Protein 3DI2 (pdb70)

Solvent-accessible surface area: 31854 Å² total; per-residue (Å²): 119,19,58,43,3,49,20,6,3,61,18,2,0,45,63,2,28,107,74,4,92,104,42,21,103,153,36,106,110,90,62,56,112,26,10,119,74,51,90,10,85,90,142,50,29,34,63,6,0,102,94,0,2,151,59,0,110,27,17,31,86,112,85,18,69,31,64,72,20,6,16,1,7,17,0,2,48,0,0,51,111,26,66,122,164,149,85,36,130,69,78,25,15,0,33,61,0,0,76,45,0,54,65,0,4,66,92,41,49,144,25,90,106,143,143,148,82,52,2,54,8,66,0,32,4,14,46,65,66,44,46,4,6,0,15,0,31,19,110,65,115,127,31,111,25,119,76,7,86,5,29,0,37,32,20,11,11,73,44,102,48,29,116,19,117,81,84,168,64,63,1,40,10,70,15,61,42,0,8,4,10,33,137,1,35,0,17,0,48,33,60,111,59,68,69,39,49,87,142,20,30,2,4,49,16,1,39,2,48,36,2,84,102,16,35,12,77,74,125,131,68,58,80,7,2,16,0,44,12,62,3,34,5,103,134,20,96,20,2,108,66,10,48,6,4,0,0,23,48,40,87,92,65,123,84,60,59,64,96,41,102,35,76,60,38,123,22,57,12,57,30,192,142,9,54,80,25,5,85,13,18,0,31,0,52,0,34,10,65,127,45,8,136,22,93,81,5,112,81,5,101,45,74,130,20,153,0,46,142,112,126,15,53,49,6,43,17,6,3,59,17,2,0,43,65,2,27,105,79,3,92,106,43,20,112,108,43,79,125,88,42,58,112,24,13,132,77,76,109,26,75,89,142,47,26,38,77,4,1,120,41,0,2,45,56,0,102,54,22,43,60,112,80,22,89,33,69,68,19,7,14,1,15,16,0,1,62,0,1,62,109,31,106,114,90,46,131,75,82,19,16,0,36,66,0,0,76,53,2,67,73,0,12,82,57,43,70,105,64,135,142,123,74,121,60,54,2,58,6,66,0,29,5,18,49,66,67,43,45,2,9,0,14,1,30,21,111,70,114,127,29,111,24,118,74,7,94,4,62,0,39,31,24,15,13,72,44,96,44,40,113,16,145,88,89,146,65,68,1,47,6,64,13,60,34,0,9,4,10,36,141,4,40,0,25,0,22,30,74,124,59,74,69,45,58,75,75,20,32,3,4,57,20,1,39,1,49,34,1,79,106,19,38,16,72,82,112,102,72,55,88,13,8,19,1,43,12,60,1,29,5,100,137,26,118,21,3,49,68,10,53,4,5,0,0,20,50,38,107,95,53,124,90,60,61,64,100,38,84,35,90,58,37,126,23,60,19,62,42,196,74,9,66,110,66,5,28,16,20,1,34,0,54,0,30,7,79,126,45,7,139,22,92,77,5,117,73,4,109,44,75,151,28,160,10,129

InterPro domains:
  IPR001181 Interleukin-7 [PF01415] (26-177)
  IPR001181 Interleukin-7 [PIRSF001942] (1-177)
  IPR001181 Interleukin-7 [PR00435] (2-25)
  IPR001181 Interleukin-7 [PR00435] (26-48)
  IPR001181 Interleukin-7 [PR00435] (57-77)
  IPR001181 Interleukin-7 [PR00435] (78-98)
  IPR001181 Interleukin-7 [PR00435] (99-118)
  IPR001181 Interleukin-7 [PR00435] (151-173)
  IPR001181 Interleukin-7 [PTHR48492] (1-177)
  IPR001181 Interleukin-7 [SM00127] (27-173)
  IPR018049 Interleukin-7/Interleukin-9, conserved site [PS00255] (151-160)
  IPR038325 Interleukin-7 superfamily [G3DSA:1.20.1250.50] (24-177)

CATH classification: 1.20.1250.50

Organism: Homo sapiens (NCBI:txid9606)

Secondary structure (DSSP, 8-state):
-HHHIIIIIHHHHHHHHHTTSSS-TTS--S--HHHHH----SS-HHHHHHHHHHHHHTT--SS--SHHHHHHHHHHHHHHHHH-------HHHHHHHHHHHHHHHHHHHTTTTT-/---EEEEEEEEEETTEEEEEEEESSTT---SSEEEEEESSBSSSSEEE-EEETTEEEEEES-B--SS-EEEEEEETTEEEEEEEE-TTSSB-PPPPEEEE--EETTTTEEEEEEE-GGGG-SSS--EEEEEEEEETT--S--EEEEESSSEEEEEGGGS-SSEEEEEEEEEEE-SS--B-PPPPPPPEEEEE---/-HHHIIIIIHHHHHHHHHTTSSS-TTS--S--HHHHH----SS-HHHHHHHHHHHHHTT--SS--SHHHHHHHHHHHHHHHH------HHHHHHHHHHHHHHHHHHHTT-/------EEEEEEEEEETTEEEEEEEESSTTS--SSEEEEEESSBSSSSEEE-EEETTEEEEEES-B--SS-EEEEEEETTEEEEEEEE-TTSSB-PPPPEEEE--EETTTTEEEEEEE-GGGG-SSS--EEEEEEEEETT--S--EEEEESSSEEEEEGGGS-SSEEEEEE--EEE-SS--B-PPPPPPPEEEEE-

GO terms:
  GO:0005125 cytokine activity (F, IDA)
  GO:0038111 interleukin-7-mediated signaling pathway (P, IDA)
  GO:0005576 extracellular region (C, EXP)
  GO:0005139 interleukin-7 receptor binding (F, TAS)
  GO:0005576 extracellular region (C, TAS)
  GO:0009887 animal organ morphogenesis (P, TAS)
  GO:0006959 humoral immune response (P, TAS)
  GO:0007267 cell-cell signaling (P, TAS)
  GO:0008284 positive regulation of cell population proliferation (P, TAS)
  GO:0005515 protein binding (F, IPI)
  GO:0031012 extracellular matrix (C, HDA)
  GO:0001961 positive regulation of cytokine-mediated signaling pathway (P, IDA)
  GO:0005576 extracellular region (C, IDA)
  GO:0019221 cytokine-mediated signaling pathway (P, IDA)
  GO:0032722 positive regulation of chemokine production (P, IDA)

B-factor: mean 45.12, std 14.54, range [8.32, 90.01]

Sequence (616 aa):
DGKQYESVLMVSIDQLLDSMKEIGSNCLNNEFNFFKRHICDANKEGMFLFRAARKLRQFLKMNSTGDFDLHLLKVSEGTTILLNQKKLNDLCFLKRLLQEIKTCWNKILMGTKEHDYSFSCYSQLEVNGSQHSLTCAFEDPDVNTTNLEFEICGALVEVKCLNFRKLQEIYFIETKKFLLIGKSNICVKVGEKSLTCKKIDLTTIVKPEAPFDLSVVYREGANDFVVTFNTSHLQKKYVKVLMHDVAYRQEKDENKWTHVNLSSTKLTLLQRKLQPAAMYEIKVRSIPDHYFKGFWSEWSPSYYFRTPEIDGKQYESVLMVSIDQLLDSMKEIGSNCLNNEFNFFKRHICDANKEGMFLFRAARKLRQFLKMNSTGDFDLHLLKVSEGTTILLKKLNDLCFLKRLLQEIKTCWNKILMGTELDDYSFSCYSQLEVNGSQHSLTCAFEDPDVNTTNLEFEICGALVEVKCLNFRKLQEIYFIETKKFLLIGKSNICVKVGEKSLTCKKIDLTTIVKPEAPFDLSVVYREGANDFVVTFNTSHLQKKYVKVLMHDVAYRQEKDENKWTHVNLSSTKLTLLQRKLQPAAMYEIKVRSIPDHYFKGFWSEWSPSYYFRTP

Radius of gyration: 43.77 Å; Cα contacts (8 Å, |Δi|>4): 1143; chains: 4; bounding box: 90×109×100 Å

Structure (mmCIF, N/CA/C/O backbone):
data_3DI2
#
_entry.id   3DI2
#
_cell.length_a   47.202
_cell.length_b   113.021
_cell.length_c   87.534
_cell.angle_alpha   90.00
_cell.angle_beta   105.10
_cell.angle_gamma   90.00
#
_symmetry.space_group_name_H-M   'P 1 21 1'
#
loop_
_entity.id
_entity.type
_entity.pdbx_description
1 polymer Interleukin-7
2 polymer 'Interleukin-7 receptor subunit alpha'
3 non-polymer 'PENTAETHYLENE GLYCOL'
4 water water
#
loop_
_atom_site.group_PDB
_atom_site.id
_atom_site.type_symbol
_atom_site.label_atom_id
_atom_site.label_alt_id
_atom_site.label_comp_id
_atom_site.label_asym_id
_atom_site.label_entity_id
_atom_site.label_seq_id
_atom_site.pdbx_PDB_ins_code
_atom_site.Cartn_x
_atom_site.Cartn_y
_atom_site.Cartn_z
_atom_site.occupancy
_atom_site.B_iso_or_equiv
_atom_site.auth_seq_id
_atom_site.auth_comp_id
_atom_site.auth_asym_id
_atom_site.auth_atom_id
_atom_site.pdbx_PDB_model_num
ATOM 1 N N . ASP A 1 10 ? 15.535 70.926 61.560 1.00 68.08 8 ASP A N 1
ATOM 2 C CA . ASP A 1 10 ? 15.709 70.823 60.078 1.00 68.21 8 ASP A CA 1
ATOM 3 C C . ASP A 1 10 ? 17.063 71.365 59.631 1.00 67.57 8 ASP A C 1
ATOM 4 O O . ASP A 1 10 ? 17.339 71.444 58.431 1.00 68.90 8 ASP A O 1
ATOM 9 N N . GLY A 1 11 ? 17.902 71.739 60.596 1.00 65.64 9 GLY A N 1
ATOM 10 C CA . GLY A 1 11 ? 19.214 72.258 60.259 1.00 61.25 9 GLY A CA 1
ATOM 11 C C . GLY A 1 11 ? 20.014 71.160 59.595 1.00 59.02 9 GLY A C 1
ATOM 12 O O . GLY A 1 11 ? 21.084 71.399 59.038 1.00 58.96 9 GLY A O 1
ATOM 13 N N . LYS A 1 12 ? 19.483 69.943 59.670 1.00 56.51 10 LYS A N 1
ATOM 14 C CA . LYS A 1 12 ? 20.107 68.777 59.070 1.00 53.94 10 LYS A CA 1
ATOM 15 C C . LYS A 1 12 ? 20.024 68.954 57.557 1.00 52.29 10 LYS A C 1
ATOM 16 O O . LYS A 1 12 ? 20.897 68.500 56.814 1.00 51.55 10 LYS A O 1
ATOM 18 N N . GLN A 1 13 ? 18.953 69.616 57.122 1.00 49.81 11 GLN A N 1
ATOM 19 C CA . GLN A 1 13 ? 18.703 69.909 55.711 1.00 47.03 11 GLN A CA 1
ATOM 20 C C . GLN A 1 13 ? 19.811 70.793 55.167 1.00 44.44 11 GLN A C 1
ATOM 21 O O . GLN A 1 13 ? 20.266 70.628 54.039 1.00 43.76 11 GLN A O 1
ATOM 27 N N . TYR A 1 14 ? 20.204 71.766 55.979 1.00 41.99 12 TYR A N 1
ATOM 28 C CA . TYR A 1 14 ? 21.245 72.700 55.608 1.00 38.75 12 TYR A CA 1
ATOM 29 C C . TYR A 1 14 ? 22.559 71.971 55.511 1.00 36.44 12 TYR A C 1
ATOM 30 O O . TYR A 1 14 ? 23.176 71.921 54.458 1.00 35.60 12 TYR A O 1
ATOM 39 N N . GLU A 1 15 ? 22.983 71.413 56.634 1.00 34.44 13 GLU A N 1
ATOM 40 C CA . GLU A 1 15 ? 24.242 70.702 56.694 1.00 32.81 13 GLU A CA 1
ATOM 41 C C . GLU A 1 15 ? 24.445 69.716 55.558 1.00 32.86 13 GLU A C 1
ATOM 42 O O . GLU A 1 15 ? 25.486 69.737 54.911 1.00 33.95 13 GLU A O 1
ATOM 44 N N . SER A 1 16 ? 23.448 68.871 55.298 1.00 32.24 14 SER A N 1
ATOM 45 C CA . SER A 1 16 ? 23.559 67.839 54.267 1.00 31.27 14 SER A CA 1
ATOM 46 C C . SER A 1 16 ? 23.251 68.179 52.815 1.00 30.56 14 SER A C 1
ATOM 47 O O . SER A 1 16 ? 23.829 67.597 51.902 1.00 31.32 14 SER A O 1
ATOM 50 N N . VAL A 1 17 ? 22.343 69.104 52.579 1.00 29.43 15 VAL A N 1
ATOM 51 C CA . VAL A 1 17 ? 22.008 69.433 51.212 1.00 28.34 15 VAL A CA 1
ATOM 52 C C . VAL A 1 17 ? 22.383 70.860 50.841 1.00 29.25 15 VAL A C 1
ATOM 53 O O . VAL A 1 17 ? 23.167 71.088 49.925 1.00 29.79 15 VAL A O 1
ATOM 57 N N . LEU A 1 18 ? 21.828 71.819 51.570 1.00 28.64 16 LEU A N 1
ATOM 58 C CA . LEU A 1 18 ? 22.077 73.213 51.296 1.00 26.48 16 LEU A CA 1
ATOM 59 C C . LEU A 1 18 ? 23.544 73.622 51.364 1.00 26.29 16 LEU A C 1
ATOM 60 O O . LEU A 1 18 ? 24.044 74.297 50.476 1.00 25.86 16 LEU A O 1
ATOM 65 N N . MET A 1 19 ? 24.248 73.199 52.403 1.00 27.16 17 MET A N 1
ATOM 66 C CA . MET A 1 19 ? 25.656 73.559 52.552 1.00 27.16 17 MET A CA 1
ATOM 67 C C . MET A 1 19 ? 26.539 73.056 51.419 1.00 27.69 17 MET A C 1
ATOM 68 O O . MET A 1 19 ? 27.560 73.671 51.102 1.00 28.78 17 MET A O 1
ATOM 73 N N . VAL A 1 20 ? 26.166 71.930 50.820 1.00 27.36 18 VAL A N 1
ATOM 74 C CA . VAL A 1 20 ? 26.950 71.380 49.728 1.00 26.17 18 VAL A CA 1
ATOM 75 C C . VAL A 1 20 ? 27.070 72.413 48.625 1.00 27.92 18 VAL A C 1
ATOM 76 O O . VAL A 1 20 ? 28.130 72.578 48.034 1.00 29.52 18 VAL A O 1
ATOM 80 N N . SER A 1 21 ? 25.987 73.130 48.357 1.00 29.24 19 SER A N 1
ATOM 81 C CA . SER A 1 21 ? 26.022 74.142 47.313 1.00 30.41 19 SER A CA 1
ATOM 82 C C . SER A 1 21 ? 26.771 75.402 47.726 1.00 30.54 19 SER A C 1
ATOM 83 O O . SER A 1 21 ? 27.520 75.969 46.935 1.00 30.04 19 SER A O 1
ATOM 86 N N . ILE A 1 22 ? 26.588 75.855 48.956 1.00 31.35 20 ILE A N 1
ATOM 87 C CA . ILE A 1 22 ? 27.310 77.053 49.344 1.00 32.37 20 ILE A CA 1
ATOM 88 C C . ILE A 1 22 ? 28.803 76.801 49.193 1.00 34.56 20 ILE A C 1
ATOM 89 O O . ILE A 1 22 ? 29.515 77.620 48.617 1.00 35.56 20 ILE A O 1
ATOM 94 N N . ASP A 1 23 ? 29.270 75.657 49.690 1.00 36.11 21 ASP A N 1
ATOM 95 C CA . ASP A 1 23 ? 30.690 75.326 49.623 1.00 36.86 21 ASP A CA 1
ATOM 96 C C . ASP A 1 23 ? 31.230 75.195 48.203 1.00 36.63 21 ASP A C 1
ATOM 97 O O . ASP A 1 23 ? 32.334 75.635 47.919 1.00 36.08 21 ASP A O 1
ATOM 102 N N . GLN A 1 24 ? 30.453 74.601 47.307 1.00 36.97 22 GLN A N 1
ATOM 103 C CA . GLN A 1 24 ? 30.897 74.449 45.930 1.00 36.63 22 GLN A CA 1
ATOM 104 C C . GLN A 1 24 ? 31.092 75.835 45.339 1.00 34.86 22 GLN A C 1
ATOM 105 O O . GLN A 1 24 ? 32.074 76.104 44.666 1.00 33.61 22 GLN A O 1
ATOM 111 N N . LEU A 1 25 ? 30.131 76.711 45.587 1.00 34.12 23 LEU A N 1
ATOM 112 C CA . LEU A 1 25 ? 30.202 78.059 45.066 1.00 33.53 23 LEU A CA 1
ATOM 113 C C . LEU A 1 25 ? 31.440 78.764 45.580 1.00 35.37 23 LEU A C 1
ATOM 114 O O . LEU A 1 25 ? 32.179 79.352 44.796 1.00 37.46 23 LEU A O 1
ATOM 119 N N . LEU A 1 26 ? 31.672 78.707 46.890 1.00 36.23 24 LEU A N 1
ATOM 120 C CA . LEU A 1 26 ? 32.845 79.351 47.483 1.00 35.70 24 LEU A CA 1
ATOM 121 C C . LEU A 1 26 ? 34.143 78.776 46.923 1.00 37.08 24 LEU A C 1
ATOM 122 O O . LEU A 1 26 ? 35.160 79.457 46.875 1.00 37.69 24 LEU A O 1
ATOM 127 N N . ASP A 1 27 ? 34.106 77.527 46.482 1.00 39.04 25 ASP A N 1
ATOM 128 C CA . ASP A 1 27 ? 35.293 76.909 45.927 1.00 41.25 25 ASP A CA 1
ATOM 129 C C . ASP A 1 27 ? 35.665 77.417 44.563 1.00 41.45 25 ASP A C 1
ATOM 130 O O . ASP A 1 27 ? 36.832 77.410 44.204 1.00 43.04 25 ASP A O 1
ATOM 135 N N . SER A 1 28 ? 34.678 77.841 43.791 1.00 40.82 26 SER A N 1
ATOM 136 C CA . SER A 1 28 ? 34.945 78.367 42.468 1.00 39.83 26 SER A CA 1
ATOM 137 C C . SER A 1 28 ? 35.376 79.821 42.603 1.00 40.88 26 SER A C 1
ATOM 138 O O . SER A 1 28 ? 35.699 80.480 41.616 1.00 42.12 26 SER A O 1
ATOM 141 N N . MET A 1 29 ? 35.384 80.317 43.836 1.00 40.14 27 MET A N 1
ATOM 142 C CA . MET A 1 29 ? 35.774 81.692 44.092 1.00 40.45 27 MET A CA 1
ATOM 143 C C . MET A 1 29 ? 36.884 81.842 45.131 1.00 43.11 27 MET A C 1
ATOM 144 O O . MET A 1 29 ? 37.021 82.894 45.748 1.00 43.66 27 MET A O 1
ATOM 149 N N . LYS A 1 30 ? 37.681 80.805 45.336 1.00 45.96 28 LYS A N 1
ATOM 150 C CA . LYS A 1 30 ? 38.744 80.910 46.325 1.00 47.85 28 LYS A CA 1
ATOM 151 C C . LYS A 1 30 ? 39.943 81.629 45.741 1.00 49.29 28 LYS A C 1
ATOM 152 O O . LYS A 1 30 ? 40.828 82.057 46.475 1.00 48.86 28 LYS A O 1
ATOM 155 N N . GLU A 1 31 ? 39.971 81.761 44.419 1.00 52.03 29 GLU A N 1
ATOM 156 C CA . GLU A 1 31 ? 41.069 82.454 43.753 1.00 54.65 29 GLU A CA 1
ATOM 157 C C . GLU A 1 31 ? 40.866 83.966 43.896 1.00 56.30 29 GLU A C 1
ATOM 158 O O . GLU A 1 31 ? 41.826 84.720 44.064 1.00 56.32 29 GLU A O 1
ATOM 160 N N . ILE A 1 32 ? 39.611 84.404 43.844 1.00 57.72 30 ILE A N 1
ATOM 161 C CA . ILE A 1 32 ? 39.310 85.823 43.971 1.00 59.77 30 ILE A CA 1
ATOM 162 C C . ILE A 1 32 ? 39.317 86.238 45.432 1.00 62.15 30 ILE A C 1
ATOM 163 O O . ILE A 1 32 ? 39.466 85.403 46.321 1.00 62.38 30 ILE A O 1
ATOM 166 N N . GLY A 1 33 ? 39.175 87.534 45.679 1.00 65.45 31 GLY A N 1
ATOM 167 C CA . GLY A 1 33 ? 39.140 88.013 47.052 1.00 69.09 31 GLY A CA 1
ATOM 168 C C . GLY A 1 33 ? 40.211 88.994 47.505 1.00 70.14 31 GLY A C 1
ATOM 169 O O . GLY A 1 33 ? 39.919 90.164 47.784 1.00 70.56 31 GLY A O 1
ATOM 170 N N . SER A 1 34 ? 41.449 88.517 47.584 1.00 70.40 32 SER A N 1
ATOM 171 C CA . SER A 1 34 ? 42.568 89.335 48.032 1.00 71.49 32 SER A CA 1
ATOM 172 C C . SER A 1 34 ? 42.925 90.525 47.121 1.00 71.46 32 SER A C 1
ATOM 173 O O . SER A 1 34 ? 44.103 90.871 47.005 1.00 72.99 32 SER A O 1
ATOM 175 N N . ASN A 1 35 ? 41.933 91.162 46.493 1.00 69.93 33 ASN A N 1
ATOM 176 C CA . ASN A 1 35 ? 42.214 92.291 45.596 1.00 68.33 33 ASN A CA 1
ATOM 177 C C . ASN A 1 35 ? 41.163 93.405 45.467 1.00 68.39 33 ASN A C 1
ATOM 178 O O . ASN A 1 35 ? 41.445 94.459 44.896 1.00 67.47 33 ASN A O 1
ATOM 183 N N . CYS A 1 36 ? 39.956 93.189 45.975 1.00 69.03 34 CYS A N 1
ATOM 184 C CA . CYS A 1 36 ? 38.925 94.218 45.863 1.00 69.40 34 CYS A CA 1
ATOM 185 C C . CYS A 1 36 ? 38.855 95.048 47.118 1.00 70.18 34 CYS A C 1
ATOM 186 O O . CYS A 1 36 ? 39.188 94.562 48.198 1.00 70.83 34 CYS A O 1
ATOM 189 N N . LEU A 1 37 ? 38.450 96.307 46.976 1.00 70.68 35 LEU A N 1
ATOM 190 C CA . LEU A 1 37 ? 38.318 97.175 48.138 1.00 71.33 35 LEU A CA 1
ATOM 191 C C . LEU A 1 37 ? 37.393 96.419 49.102 1.00 72.47 35 LEU A C 1
ATOM 192 O O . LEU A 1 37 ? 36.174 96.358 48.910 1.00 72.86 35 LEU A O 1
ATOM 195 N N . ASN A 1 38 ? 37.992 95.818 50.127 1.00 73.20 36 ASN A N 1
ATOM 196 C CA . ASN A 1 38 ? 37.245 95.021 51.094 1.00 73.07 36 ASN A CA 1
ATOM 197 C C . ASN A 1 38 ? 36.251 95.813 51.937 1.00 72.66 36 ASN A C 1
ATOM 198 O O . ASN A 1 38 ? 35.286 95.237 52.465 1.00 72.16 36 ASN A O 1
ATOM 203 N N . ASN A 1 39 ? 36.476 97.128 52.031 1.00 71.37 37 ASN A N 1
ATOM 204 C CA . ASN A 1 39 ? 35.598 98.020 52.786 1.00 69.72 37 ASN A CA 1
ATOM 205 C C . ASN A 1 39 ? 34.185 97.489 52.683 1.00 68.02 37 ASN A C 1
ATOM 206 O O . ASN A 1 39 ? 33.513 97.638 51.660 1.00 68.79 37 ASN A O 1
ATOM 209 N N . GLU A 1 40 ? 33.753 96.837 53.748 1.00 65.43 38 GLU A N 1
ATOM 210 C CA . GLU A 1 40 ? 32.437 96.248 53.766 1.00 63.12 38 GLU A CA 1
ATOM 211 C C . GLU A 1 40 ? 31.432 97.085 52.967 1.00 59.79 38 GLU A C 1
ATOM 212 O O . GLU A 1 40 ? 31.515 98.317 52.917 1.00 59.50 38 GLU A O 1
ATOM 218 N N . PHE A 1 41 ? 30.507 96.393 52.317 1.00 54.40 39 PHE A N 1
ATOM 219 C CA . PHE A 1 41 ? 29.483 97.031 51.522 1.00 47.97 39 PHE A CA 1
ATOM 220 C C . PHE A 1 41 ? 28.368 97.416 52.481 1.00 46.38 39 PHE A C 1
ATOM 221 O O . PHE A 1 41 ? 28.263 96.871 53.578 1.00 45.22 39 PHE A O 1
ATOM 229 N N . ASN A 1 42 ? 27.527 98.347 52.063 1.00 44.47 40 ASN A N 1
ATOM 230 C CA . ASN A 1 42 ? 26.435 98.803 52.904 1.00 42.16 40 ASN A CA 1
ATOM 231 C C . ASN A 1 42 ? 25.461 97.719 53.300 1.00 39.65 40 ASN A C 1
ATOM 232 O O . ASN A 1 42 ? 24.854 97.786 54.357 1.00 39.16 40 ASN A O 1
ATOM 237 N N . PHE A 1 43 ? 25.306 96.718 52.450 1.00 38.36 41 PHE A N 1
ATOM 238 C CA . PHE A 1 43 ? 24.391 95.623 52.742 1.00 36.82 41 PHE A CA 1
ATOM 239 C C . PHE A 1 43 ? 24.663 95.046 54.115 1.00 37.56 41 PHE A C 1
ATOM 240 O O . PHE A 1 43 ? 23.749 94.817 54.901 1.00 37.17 41 PHE A O 1
ATOM 248 N N . PHE A 1 44 ? 25.939 94.806 54.392 1.00 39.45 42 PHE A N 1
ATOM 249 C CA . PHE A 1 44 ? 26.351 94.217 55.659 1.00 39.00 42 PHE A CA 1
ATOM 250 C C . PHE A 1 44 ? 26.398 95.198 56.799 1.00 39.86 42 PHE A C 1
ATOM 251 O O . PHE A 1 44 ? 26.413 94.788 57.954 1.00 40.78 42 PHE A O 1
ATOM 259 N N . LYS A 1 45 ? 26.440 96.489 56.484 1.00 40.01 43 LYS A N 1
ATOM 260 C CA . LYS A 1 45 ? 26.448 97.506 57.521 1.00 38.84 43 LYS A CA 1
ATOM 261 C C . LYS A 1 45 ? 25.018 97.629 58.006 1.00 39.76 43 LYS A C 1
ATOM 262 O O . LYS A 1 45 ? 24.773 97.766 59.199 1.00 41.21 43 LYS A O 1
ATOM 268 N N . ARG A 1 46 ? 24.076 97.555 57.068 1.00 40.76 44 ARG A N 1
ATOM 269 C CA . ARG A 1 46 ? 22.651 97.658 57.374 1.00 42.07 44 ARG A CA 1
ATOM 270 C C . ARG A 1 46 ? 22.033 96.354 57.862 1.00 42.92 44 ARG A C 1
ATOM 271 O O . ARG A 1 46 ? 21.148 96.371 58.704 1.00 44.28 44 ARG A O 1
ATOM 273 N N . HIS A 1 47 ? 22.489 95.222 57.341 1.00 44.46 45 HIS A N 1
ATOM 274 C CA . HIS A 1 47 ? 21.919 93.939 57.744 1.00 45.65 45 HIS A CA 1
ATOM 275 C C . HIS A 1 47 ? 22.894 92.965 58.374 1.00 46.74 45 HIS A C 1
ATOM 276 O O . HIS A 1 47 ? 23.821 92.487 57.726 1.00 48.23 45 HIS A O 1
ATOM 283 N N . ILE A 1 48 ? 22.657 92.665 59.648 1.00 47.41 46 ILE A N 1
ATOM 284 C CA . ILE A 1 48 ? 23.504 91.763 60.416 1.00 47.40 46 ILE A CA 1
ATOM 285 C C . ILE A 1 48 ? 22.702 90.538 60.858 1.00 49.09 46 ILE A C 1
ATOM 286 O O . ILE A 1 48 ? 21.484 90.629 61.057 1.00 49.62 46 ILE A O 1
ATOM 291 N N . CYS A 1 49 ? 23.380 89.397 60.997 1.00 49.71 47 CYS A N 1
ATOM 292 C CA . CYS A 1 49 ? 22.739 88.162 61.449 1.00 50.20 47 CYS A CA 1
ATOM 293 C C . CYS A 1 49 ? 22.842 88.203 62.957 1.00 52.29 47 CYS A C 1
ATOM 294 O O . CYS A 1 49 ? 23.516 87.368 63.561 1.00 52.02 47 CYS A O 1
ATOM 297 N N . ASP A 1 50 ? 22.176 89.190 63.558 1.00 54.90 48 ASP A N 1
ATOM 298 C CA . ASP A 1 50 ? 22.222 89.380 65.002 1.00 57.11 48 ASP A CA 1
ATOM 299 C C . ASP A 1 50 ? 21.422 88.393 65.817 1.00 58.74 48 ASP A C 1
ATOM 300 O O . ASP A 1 50 ? 20.385 87.886 65.385 1.00 58.94 48 ASP A O 1
ATOM 305 N N . ALA A 1 51 ? 21.931 88.139 67.016 1.00 60.27 49 ALA A N 1
ATOM 306 C CA . ALA A 1 51 ? 21.312 87.216 67.948 1.00 61.74 49 ALA A CA 1
ATOM 307 C C . ALA A 1 51 ? 19.816 87.240 67.784 1.00 61.93 49 ALA A C 1
ATOM 308 O O . ALA A 1 51 ? 19.201 88.299 67.823 1.00 60.85 49 ALA A O 1
ATOM 310 N N . ASN A 1 52 ? 19.238 86.065 67.583 1.00 63.19 50 ASN A N 1
ATOM 311 C CA . ASN A 1 52 ? 17.795 85.944 67.446 1.00 63.61 50 ASN A CA 1
ATOM 312 C C . ASN A 1 52 ? 17.203 87.042 66.557 1.00 62.14 50 ASN A C 1
ATOM 313 O O . ASN A 1 52 ? 16.434 87.881 67.013 1.00 61.47 50 ASN A O 1
ATOM 318 N N . LYS A 1 53 ? 17.591 87.009 65.287 1.00 60.79 51 LYS A N 1
ATOM 319 C CA . LYS A 1 53 ? 17.156 87.934 64.246 1.00 58.58 51 LYS A CA 1
ATOM 320 C C . LYS A 1 53 ? 17.875 87.412 63.004 1.00 57.02 51 LYS A C 1
ATOM 321 O O . LYS A 1 53 ? 17.973 88.095 61.982 1.00 56.39 51 LYS A O 1
ATOM 323 N N . GLU A 1 54 ? 18.373 86.179 63.127 1.00 54.65 52 GLU A N 1
ATOM 324 C CA . GLU A 1 54 ? 19.110 85.500 62.068 1.00 51.54 52 GLU A CA 1
ATOM 325 C C . GLU A 1 54 ? 18.212 85.170 60.900 1.00 49.65 52 GLU A C 1
ATOM 326 O O . GLU A 1 54 ? 18.632 85.205 59.758 1.00 49.03 52 GLU A O 1
ATOM 332 N N . GLY A 1 55 ? 16.965 84.845 61.194 1.00 49.23 53 GLY A N 1
ATOM 333 C CA . GLY A 1 55 ? 16.040 84.526 60.130 1.00 48.65 53 GLY A CA 1
ATOM 334 C C . GLY A 1 55 ? 15.887 85.680 59.161 1.00 48.46 53 GLY A C 1
ATOM 335 O O . GLY A 1 55 ? 15.920 85.478 57.952 1.00 47.74 53 GLY A O 1
ATOM 336 N N . MET A 1 56 ? 15.720 86.892 59.689 1.00 47.76 54 MET A N 1
ATOM 337 C CA . MET A 1 56 ? 15.556 88.062 58.841 1.00 45.43 54 MET A CA 1
ATOM 338 C C . MET A 1 56 ? 16.742 88.202 57.897 1.00 43.65 54 MET A C 1
ATOM 339 O O . MET A 1 56 ? 16.569 88.586 56.737 1.00 42.76 54 MET A O 1
ATOM 341 N N . PHE A 1 57 ? 17.940 87.862 58.382 1.00 41.24 55 PHE A N 1
ATOM 342 C CA . PHE A 1 57 ? 19.148 87.984 57.565 1.00 37.08 55 PHE A CA 1
ATOM 343 C C . PHE A 1 57 ? 19.280 86.986 56.434 1.00 37.06 55 PHE A C 1
ATOM 344 O O . PHE A 1 57 ? 19.591 87.365 55.308 1.00 37.45 55 PHE A O 1
ATOM 352 N N . LEU A 1 58 ? 19.063 85.711 56.726 1.00 36.60 56 LEU A N 1
ATOM 353 C CA . LEU A 1 58 ? 19.174 84.691 55.697 1.00 36.63 56 LEU A CA 1
ATOM 354 C C . LEU A 1 58 ? 18.147 84.961 54.604 1.00 39.23 56 LEU A C 1
ATOM 355 O O . LEU A 1 58 ? 18.412 84.819 53.407 1.00 39.65 56 LEU A O 1
ATOM 360 N N . PHE A 1 59 ? 16.963 85.360 55.025 1.00 41.17 57 PHE A N 1
ATOM 361 C CA . PHE A 1 59 ? 15.913 85.672 54.088 1.00 42.89 57 PHE A CA 1
ATOM 362 C C . PHE A 1 59 ? 16.420 86.724 53.105 1.00 43.68 57 PHE A C 1
ATOM 363 O O . PHE A 1 59 ? 16.427 86.489 51.902 1.00 45.34 57 PHE A O 1
ATOM 371 N N . ARG A 1 60 ? 16.855 87.878 53.606 1.00 42.60 58 ARG A N 1
ATOM 372 C CA . ARG A 1 60 ? 17.377 88.937 52.737 1.00 41.77 58 ARG A CA 1
ATOM 373 C C . ARG A 1 60 ? 18.572 88.473 51.919 1.00 39.44 58 ARG A C 1
ATOM 374 O O . ARG A 1 60 ? 18.665 88.745 50.731 1.00 37.28 58 ARG A O 1
ATOM 382 N N . ALA A 1 61 ? 19.497 87.787 52.574 1.00 38.98 59 ALA A N 1
ATOM 383 C CA . ALA A 1 61 ? 20.685 87.300 51.903 1.00 39.44 59 ALA A CA 1
ATOM 384 C C . ALA A 1 61 ? 20.321 86.387 50.749 1.00 38.89 59 ALA A C 1
ATOM 385 O O . ALA A 1 61 ? 20.935 86.440 49.692 1.00 38.91 59 ALA A O 1
ATOM 387 N N . ALA A 1 62 ? 19.316 85.548 50.954 1.00 38.85 60 ALA A N 1
ATOM 388 C CA . ALA A 1 62 ? 18.892 84.622 49.912 1.00 38.46 60 ALA A CA 1
ATOM 389 C C . ALA A 1 62 ? 18.308 85.385 48.749 1.00 37.87 60 ALA A C 1
ATOM 390 O O . ALA A 1 62 ? 18.519 85.041 47.597 1.00 37.65 60 ALA A O 1
ATOM 392 N N . ARG A 1 63 ? 17.574 86.433 49.068 1.00 38.08 61 ARG A N 1
ATOM 393 C CA . ARG A 1 63 ? 16.940 87.255 48.062 1.00 39.99 61 ARG A CA 1
ATOM 394 C C . ARG A 1 63 ? 18.012 88.014 47.285 1.00 38.86 61 ARG A C 1
ATOM 395 O O . ARG A 1 63 ? 17.961 88.109 46.072 1.00 39.06 61 ARG A O 1
ATOM 403 N N . LYS A 1 64 ? 18.997 88.550 47.981 1.00 39.08 62 LYS A N 1
ATOM 404 C CA . LYS A 1 64 ? 20.044 89.289 47.302 1.00 39.84 62 LYS A CA 1
ATOM 405 C C . LYS A 1 64 ? 20.743 88.360 46.316 1.00 39.67 62 LYS A C 1
ATOM 406 O O . LYS A 1 64 ? 21.130 88.768 45.229 1.00 40.27 62 LYS A O 1
ATOM 412 N N . LEU A 1 65 ? 20.886 87.100 46.701 1.00 39.10 63 LEU A N 1
ATOM 413 C CA . LEU A 1 65 ? 21.541 86.111 45.859 1.00 38.11 63 LEU A CA 1
ATOM 414 C C . LEU A 1 65 ? 21.026 86.005 44.437 1.00 39.34 63 LEU A C 1
ATOM 415 O O . LEU A 1 65 ? 21.822 85.946 43.503 1.00 39.55 63 LEU A O 1
ATOM 420 N N . ARG A 1 66 ? 19.704 85.965 44.272 1.00 40.74 64 ARG A N 1
ATOM 421 C CA . ARG A 1 66 ? 19.087 85.833 42.949 1.00 41.43 64 ARG A CA 1
ATOM 422 C C . ARG A 1 66 ? 19.602 86.877 41.972 1.00 42.35 64 ARG A C 1
ATOM 423 O O . ARG A 1 66 ? 19.717 86.616 40.771 1.00 43.20 64 ARG A O 1
ATOM 431 N N . GLN A 1 67 ? 19.914 88.060 42.495 1.00 41.57 65 GLN A N 1
ATOM 432 C CA . GLN A 1 67 ? 20.426 89.153 41.681 1.00 39.70 65 GLN A CA 1
ATOM 433 C C . GLN A 1 67 ? 21.714 88.810 40.937 1.00 39.09 65 GLN A C 1
ATOM 434 O O . GLN A 1 67 ? 22.209 89.617 40.171 1.00 39.03 65 GLN A O 1
ATOM 440 N N . PHE A 1 68 ? 22.264 87.622 41.163 1.00 39.76 66 PHE A N 1
ATOM 441 C CA . PHE A 1 68 ? 23.496 87.216 40.492 1.00 40.28 66 PHE A CA 1
ATOM 442 C C . PHE A 1 68 ? 23.218 86.172 39.427 1.00 42.87 66 PHE A C 1
ATOM 443 O O . PHE A 1 68 ? 24.136 85.623 38.821 1.00 43.25 66 PHE A O 1
ATOM 451 N N . LEU A 1 69 ? 21.936 85.910 39.210 1.00 45.48 67 LEU A N 1
ATOM 452 C CA . LEU A 1 69 ? 21.490 84.933 38.233 1.00 48.94 67 LEU A CA 1
ATOM 453 C C . LEU A 1 69 ? 21.422 85.521 36.829 1.00 52.31 67 LEU A C 1
ATOM 454 O O . LEU A 1 69 ? 20.802 86.556 36.616 1.00 52.29 67 LEU A O 1
ATOM 459 N N . LYS A 1 70 ? 22.054 84.873 35.862 1.00 56.43 68 LYS A N 1
ATOM 460 C CA . LYS A 1 70 ? 21.977 85.376 34.500 1.00 60.16 68 LYS A CA 1
ATOM 461 C C . LYS A 1 70 ? 20.733 84.737 33.885 1.00 63.10 68 LYS A C 1
ATOM 462 O O . LYS A 1 70 ? 20.196 83.766 34.429 1.00 63.40 68 LYS A O 1
ATOM 465 N N . MET A 1 71 ? 20.272 85.283 32.764 1.00 66.53 69 MET A N 1
ATOM 466 C CA . MET A 1 71 ? 19.079 84.769 32.084 1.00 68.93 69 MET A CA 1
ATOM 467 C C . MET A 1 71 ? 19.151 83.269 31.814 1.00 70.63 69 MET A C 1
ATOM 468 O O . MET A 1 71 ? 18.285 82.512 32.256 1.00 70.81 69 MET A O 1
ATOM 470 N N . ASN A 1 72 ? 20.178 82.853 31.076 1.00 72.32 70 ASN A N 1
ATOM 471 C CA . ASN A 1 72 ? 20.385 81.443 30.751 1.00 74.05 70 ASN A CA 1
ATOM 472 C C . ASN A 1 72 ? 20.813 80.675 32.009 1.00 74.80 70 ASN A C 1
ATOM 473 O O . ASN A 1 72 ? 21.928 80.141 32.073 1.00 74.83 70 ASN A O 1
ATOM 475 N N . SER A 1 73 ? 19.919 80.630 33.000 1.00 75.14 71 SER A N 1
ATOM 476 C CA . SER A 1 73 ? 20.170 79.949 34.275 1.00 74.43 71 SER A CA 1
ATOM 477 C C . SER A 1 73 ? 20.382 78.445 34.113 1.00 73.81 71 SER A C 1
ATOM 478 O O . SER A 1 73 ? 19.675 77.635 34.716 1.00 74.23 71 SER A O 1
ATOM 481 N N . THR A 1 74 ? 21.353 78.078 33.287 1.00 72.05 72 THR A N 1
ATOM 482 C CA . THR A 1 74 ? 21.671 76.679 33.069 1.00 70.18 72 THR A CA 1
ATOM 483 C C . THR A 1 74 ? 23.183 76.572 33.141 1.00 68.65 72 THR A C 1
ATOM 484 O O . THR A 1 74 ? 23.887 76.957 32.206 1.00 69.52 72 THR A O 1
ATOM 486 N N . GLY A 1 75 ? 23.670 76.075 34.273 1.00 65.61 73 GLY A N 1
ATOM 487 C CA . GLY A 1 75 ? 25.096 75.918 34.480 1.00 61.33 73 GLY A CA 1
ATOM 488 C C . GLY A 1 75 ? 25.323 75.587 35.935 1.00 58.34 73 GLY A C 1
ATOM 489 O O . GLY A 1 75 ? 24.671 76.165 36.792 1.00 57.90 73 GLY A O 1
ATOM 490 N N . ASP A 1 76 ? 26.228 74.660 36.227 1.00 55.11 74 ASP A N 1
ATOM 491 C CA . ASP A 1 76 ? 26.473 74.304 37.612 1.00 52.56 74 ASP A CA 1
ATOM 492 C C . ASP A 1 76 ? 26.415 75.529 38.523 1.00 51.10 74 ASP A C 1
ATOM 493 O O . ASP A 1 76 ? 25.703 75.529 39.526 1.00 52.49 74 ASP A O 1
ATOM 498 N N . PHE A 1 77 ? 27.142 76.579 38.157 1.00 47.67 75 PHE A N 1
ATOM 499 C CA . PHE A 1 77 ? 27.196 77.800 38.952 1.00 43.87 75 PHE A CA 1
ATOM 500 C C . PHE A 1 77 ? 25.822 78.390 39.290 1.00 43.43 75 PHE A C 1
ATOM 501 O O . PHE A 1 77 ? 25.466 78.528 40.459 1.00 44.14 75 PHE A O 1
ATOM 509 N N . ASP A 1 78 ? 25.045 78.746 38.278 1.00 41.97 76 ASP A N 1
ATOM 510 C CA . ASP A 1 78 ? 23.735 79.324 38.539 1.00 41.58 76 ASP A CA 1
ATOM 511 C C . ASP A 1 78 ? 22.819 78.360 39.269 1.00 40.35 76 ASP A C 1
ATOM 512 O O . ASP A 1 78 ? 21.972 78.773 40.055 1.00 40.36 76 ASP A O 1
ATOM 517 N N . LEU A 1 79 ? 22.960 77.072 38.992 1.00 38.57 77 LEU A N 1
ATOM 518 C CA . LEU A 1 79 ? 22.122 76.093 39.663 1.00 36.56 77 LEU A CA 1
ATOM 519 C C . LEU A 1 79 ? 22.425 76.085 41.150 1.00 34.94 77 LEU A C 1
ATOM 520 O O . LEU A 1 79 ? 21.508 76.010 41.969 1.00 33.49 77 LEU A O 1
ATOM 525 N N . HIS A 1 80 ? 23.710 76.160 41.498 1.00 33.02 78 HIS A N 1
ATOM 526 C CA . HIS A 1 80 ? 24.094 76.184 42.897 1.00 31.88 78 HIS A CA 1
ATOM 527 C C . HIS A 1 80 ? 23.535 77.434 43.579 1.00 31.30 78 HIS A C 1
ATOM 528 O O . HIS A 1 80 ? 23.053 77.365 44.713 1.00 30.57 78 HIS A O 1
ATOM 535 N N . LEU A 1 81 ? 23.574 78.569 42.886 1.00 29.61 79 LEU A N 1
ATOM 536 C CA . LEU A 1 81 ? 23.030 79.808 43.433 1.00 28.18 79 LEU A CA 1
ATOM 537 C C . LEU A 1 81 ? 21.538 79.638 43.700 1.00 28.26 79 LEU A C 1
ATOM 538 O O . LEU A 1 81 ? 21.028 79.996 44.770 1.00 28.38 79 LEU A O 1
ATOM 543 N N . LEU A 1 82 ? 20.839 79.094 42.711 1.00 27.53 80 LEU A N 1
ATOM 544 C CA . LEU A 1 82 ? 19.409 78.862 42.827 1.00 26.83 80 LEU A CA 1
ATOM 545 C C . LEU A 1 82 ? 19.101 77.932 43.972 1.00 26.21 80 LEU A C 1
ATOM 546 O O . LEU A 1 82 ? 18.213 78.196 44.760 1.00 27.39 80 LEU A O 1
ATOM 551 N N . LYS A 1 83 ? 19.841 76.842 44.072 1.00 25.77 81 LYS A N 1
ATOM 552 C CA . LYS A 1 83 ? 19.611 75.902 45.151 1.00 26.63 81 LYS A CA 1
ATOM 553 C C . LYS A 1 83 ? 19.794 76.564 46.519 1.00 27.12 81 LYS A C 1
ATOM 554 O O . LYS A 1 83 ? 18.965 76.389 47.405 1.00 26.94 81 LYS A O 1
ATOM 560 N N . VAL A 1 84 ? 20.868 77.331 46.695 1.00 27.80 82 VAL A N 1
ATOM 561 C CA . VAL A 1 84 ? 21.107 77.978 47.980 1.00 28.28 82 VAL A CA 1
ATOM 562 C C . VAL A 1 84 ? 19.971 78.854 48.429 1.00 30.30 82 VAL A C 1
ATOM 563 O O . VAL A 1 84 ? 19.527 78.748 49.564 1.00 30.61 82 VAL A O 1
ATOM 567 N N . SER A 1 85 ? 19.488 79.726 47.558 1.00 33.09 83 SER A N 1
ATOM 568 C CA . SER A 1 85 ? 18.427 80.618 47.997 1.00 36.74 83 SER A CA 1
ATOM 569 C C . SER A 1 85 ? 17.017 80.063 47.950 1.00 38.61 83 SER A C 1
ATOM 570 O O . SER A 1 85 ? 16.252 80.282 48.890 1.00 40.84 83 SER A O 1
ATOM 573 N N . GLU A 1 86 ? 16.648 79.371 46.875 1.00 38.76 84 GLU A N 1
ATOM 574 C CA . GLU A 1 86 ? 15.314 78.789 46.827 1.00 40.09 84 GLU A CA 1
ATOM 575 C C . GLU A 1 86 ? 15.260 77.815 48.000 1.00 39.76 84 GLU A C 1
ATOM 576 O O . GLU A 1 86 ? 14.214 77.590 48.601 1.00 40.24 84 GLU A O 1
ATOM 582 N N . GLY A 1 87 ? 16.420 77.260 48.331 1.00 40.12 85 GLY A N 1
ATOM 583 C CA . GLY A 1 87 ? 16.530 76.318 49.430 1.00 38.87 85 GLY A CA 1
ATOM 584 C C . GLY A 1 87 ? 16.455 76.983 50.786 1.00 37.89 85 GLY A C 1
ATOM 585 O O . GLY A 1 87 ? 15.664 76.574 51.616 1.00 38.27 85 GLY A O 1
ATOM 586 N N . THR A 1 88 ? 17.277 78.002 51.023 1.00 37.49 86 THR A N 1
ATOM 587 C CA . THR A 1 88 ? 17.248 78.703 52.302 1.00 37.03 86 THR A CA 1
ATOM 588 C C . THR A 1 88 ? 15.822 79.164 52.569 1.00 39.02 86 THR A C 1
ATOM 589 O O . THR A 1 88 ? 15.307 79.033 53.682 1.00 39.81 86 THR A O 1
ATOM 593 N N . THR A 1 89 ? 15.189 79.700 51.532 1.00 39.40 87 THR A N 1
ATOM 594 C CA . THR A 1 89 ? 13.821 80.182 51.622 1.00 40.42 87 THR A CA 1
ATOM 595 C C . THR A 1 89 ? 12.857 79.093 52.106 1.00 41.94 87 THR A C 1
ATOM 596 O O . THR A 1 89 ? 12.157 79.269 53.103 1.00 42.45 87 THR A O 1
ATOM 600 N N . ILE A 1 90 ? 12.825 77.968 51.403 1.00 42.37 88 ILE A N 1
ATOM 601 C CA . ILE A 1 90 ? 11.950 76.865 51.775 1.00 42.64 88 ILE A CA 1
ATOM 602 C C . ILE A 1 90 ? 12.116 76.386 53.208 1.00 42.26 88 ILE A C 1
ATOM 603 O O . ILE A 1 90 ? 11.198 75.801 53.761 1.00 42.97 88 ILE A O 1
ATOM 608 N N . LEU A 1 91 ? 13.270 76.614 53.819 1.00 42.89 89 LEU A N 1
ATOM 609 C CA . LEU A 1 91 ? 13.454 76.157 55.190 1.00 44.82 89 LEU A CA 1
ATOM 610 C C . LEU A 1 91 ? 12.968 77.148 56.240 1.00 47.15 89 LEU A C 1
ATOM 611 O O . LEU A 1 91 ? 12.892 76.818 57.430 1.00 48.34 89 LEU A O 1
ATOM 616 N N . LEU A 1 92 ? 12.606 78.347 55.798 1.00 48.67 90 LEU A N 1
ATOM 617 C CA . LEU A 1 92 ? 12.150 79.381 56.717 1.00 51.13 90 LEU A CA 1
ATOM 618 C C . LEU A 1 92 ? 10.640 79.711 56.634 1.00 53.77 90 LEU A C 1
ATOM 619 O O . LEU A 1 92 ? 9.868 79.375 57.541 1.00 53.77 90 LEU A O 1
ATOM 624 N N . ASN A 1 93 ? 10.221 80.380 55.562 1.00 55.74 91 ASN A N 1
ATOM 625 C CA . ASN A 1 93 ? 8.815 80.753 55.405 1.00 57.13 91 ASN A CA 1
ATOM 626 C C . ASN A 1 93 ? 8.410 80.768 53.934 1.00 57.98 91 ASN A C 1
ATOM 627 O O . ASN A 1 93 ? 8.749 81.691 53.192 1.00 59.23 91 ASN A O 1
ATOM 629 N N . GLN A 1 124 ? 15.385 92.976 41.318 1.00 59.54 122 GLN A N 1
ATOM 630 C CA . GLN A 1 124 ? 15.787 94.384 41.242 1.00 60.01 122 GLN A CA 1
ATOM 631 C C . GLN A 1 124 ? 16.861 94.576 40.158 1.00 59.50 122 GLN A C 1
ATOM 632 O O . GLN A 1 124 ? 16.624 94.333 38.968 1.00 59.16 122 GLN A O 1
ATOM 635 N N . LYS A 1 125 ? 18.039 95.022 40.586 1.00 58.11 123 LYS A N 1
ATOM 636 C CA . LYS A 1 125 ? 19.167 95.231 39.691 1.00 56.70 123 LYS A CA 1
ATOM 637 C C . LYS A 1 125 ? 19.970 93.930 39.612 1.00 54.60 123 LYS A C 1
ATOM 638 O O . LYS A 1 125 ? 19.879 93.081 40.494 1.00 53.69 123 LYS A O 1
ATOM 644 N N . LYS A 1 126 ? 20.740 93.769 38.544 1.00 52.83 124 LYS A N 1
ATOM 645 C CA . LYS A 1 126 ? 21.579 92.592 38.395 1.00 51.67 124 LYS A CA 1
ATOM 646 C C . LYS A 1 126 ? 22.958 92.975 38.912 1.00 52.16 124 LYS A C 1
ATOM 647 O O . LYS A 1 126 ? 23.385 94.124 38.786 1.00 53.22 124 LYS A O 1
ATOM 650 N N . LEU A 1 127 ? 23.657 92.008 39.489 1.00 51.52 125 LEU A N 1
ATOM 651 C CA . LEU A 1 127 ? 24.960 92.269 40.067 1.00 50.22 125 LEU A CA 1
ATOM 652 C C . LEU A 1 127 ? 26.008 91.366 39.463 1.00 50.36 125 LEU A C 1
ATOM 653 O O . LEU A 1 127 ? 25.711 90.243 39.058 1.00 49.71 125 LEU A O 1
ATOM 658 N N . ASN A 1 128 ? 27.244 91.850 39.423 1.00 51.08 126 ASN A N 1
ATOM 659 C CA . ASN A 1 128 ? 28.326 91.068 38.838 1.00 51.29 126 ASN A CA 1
ATOM 660 C C . ASN A 1 128 ? 29.552 90.952 39.718 1.00 51.23 126 ASN A C 1
ATOM 661 O O . ASN A 1 128 ? 30.408 90.117 39.464 1.00 52.69 126 ASN A O 1
ATOM 666 N N . ASP A 1 129 ? 29.652 91.786 40.743 1.00 50.43 127 ASP A N 1
ATOM 667 C CA . ASP A 1 129 ? 30.823 91.750 41.609 1.00 48.47 127 ASP A CA 1
ATOM 668 C C . ASP A 1 129 ? 30.892 90.457 42.385 1.00 45.94 127 ASP A C 1
ATOM 669 O O . ASP A 1 129 ? 30.059 90.210 43.244 1.00 45.99 127 ASP A O 1
ATOM 674 N N . LEU A 1 130 ? 31.887 89.632 42.079 1.00 43.18 128 LEU A N 1
ATOM 675 C CA . LEU A 1 130 ? 32.035 88.360 42.761 1.00 41.41 128 LEU A CA 1
ATOM 676 C C . LEU A 1 130 ? 32.540 88.525 44.181 1.00 41.71 128 LEU A C 1
ATOM 677 O O . LEU A 1 130 ? 32.387 87.627 44.997 1.00 41.56 128 LEU A O 1
ATOM 682 N N . CYS A 1 131 ? 33.128 89.679 44.478 1.00 43.26 129 CYS A N 1
ATOM 683 C CA . CYS A 1 131 ? 33.633 89.952 45.819 1.00 43.73 129 CYS A CA 1
ATOM 684 C C . CYS A 1 131 ? 32.460 90.025 46.765 1.00 41.31 129 CYS A C 1
ATOM 685 O O . CYS A 1 131 ? 32.510 89.475 47.857 1.00 41.88 129 CYS A O 1
ATOM 688 N N . PHE A 1 132 ? 31.395 90.694 46.340 1.00 37.50 130 PHE A N 1
ATOM 689 C CA . PHE A 1 132 ? 30.211 90.803 47.167 1.00 34.04 130 PHE A CA 1
ATOM 690 C C . PHE A 1 132 ? 29.510 89.449 47.287 1.00 33.53 130 PHE A C 1
ATOM 691 O O . PHE A 1 132 ? 29.030 89.095 48.360 1.00 33.48 130 PHE A O 1
ATOM 699 N N . LEU A 1 133 ? 29.433 88.695 46.193 1.00 31.19 131 LEU A N 1
ATOM 700 C CA . LEU A 1 133 ? 28.778 87.400 46.260 1.00 29.42 131 LEU A CA 1
ATOM 701 C C . LEU A 1 133 ? 29.570 86.518 47.209 1.00 30.22 131 LEU A C 1
ATOM 702 O O . LEU A 1 133 ? 29.001 85.905 48.113 1.00 31.65 131 LEU A O 1
ATOM 707 N N . LYS A 1 134 ? 30.884 86.460 47.016 1.00 29.40 132 LYS A N 1
ATOM 708 C CA . LYS A 1 134 ? 31.728 85.635 47.873 1.00 28.64 132 LYS A CA 1
ATOM 709 C C . LYS A 1 134 ? 31.518 85.965 49.337 1.00 28.72 132 LYS A C 1
ATOM 710 O O . LYS A 1 134 ? 31.363 85.078 50.157 1.00 28.70 132 LYS A O 1
ATOM 716 N N . ARG A 1 135 ? 31.509 87.249 49.658 1.00 28.91 133 ARG A N 1
ATOM 717 C CA . ARG A 1 135 ? 31.314 87.697 51.027 1.00 29.04 133 ARG A CA 1
ATOM 718 C C . ARG A 1 135 ? 29.899 87.359 51.474 1.00 28.51 133 ARG A C 1
ATOM 719 O O . ARG A 1 135 ? 29.649 87.051 52.631 1.00 27.47 133 ARG A O 1
ATOM 727 N N . LEU A 1 136 ? 28.972 87.418 50.530 1.00 29.35 134 LEU A N 1
ATOM 728 C CA . LEU A 1 136 ? 27.578 87.138 50.810 1.00 28.51 134 LEU A CA 1
ATOM 729 C C . LEU A 1 136 ? 27.398 85.686 51.209 1.00 28.69 134 LEU A C 1
ATOM 730 O O . LEU A 1 136 ? 26.716 85.387 52.190 1.00 29.04 134 LEU A O 1
ATOM 735 N N . LEU A 1 137 ? 28.013 84.783 50.454 1.00 27.27 135 LEU A N 1
ATOM 736 C CA . LEU A 1 137 ? 27.901 83.368 50.759 1.00 27.52 135 LEU A CA 1
ATOM 737 C C . LEU A 1 137 ? 28.520 83.041 52.114 1.00 29.08 135 LEU A C 1
ATOM 738 O O . LEU A 1 137 ? 27.961 82.268 52.896 1.00 28.80 135 LEU A O 1
ATOM 743 N N . GLN A 1 138 ? 29.670 83.649 52.394 1.00 30.59 136 GLN A N 1
ATOM 744 C CA . GLN A 1 138 ? 30.367 83.440 53.655 1.00 30.21 136 GLN A CA 1
ATOM 745 C C . GLN A 1 138 ? 29.475 83.841 54.817 1.00 31.94 136 GLN A C 1
ATOM 746 O O . GLN A 1 138 ? 29.373 83.114 55.805 1.00 33.11 136 GLN A O 1
ATOM 752 N N . GLU A 1 139 ? 28.827 84.998 54.704 1.00 32.89 137 GLU A N 1
ATOM 753 C CA . GLU A 1 139 ? 27.950 85.467 55.770 1.00 33.64 137 GLU A CA 1
ATOM 754 C C . GLU A 1 139 ? 26.736 84.566 55.903 1.00 33.28 137 GLU A C 1
ATOM 755 O O . GLU A 1 139 ? 26.225 84.392 57.002 1.00 33.56 137 GLU A O 1
ATOM 761 N N . ILE A 1 140 ? 26.269 83.998 54.791 1.00 32.72 138 ILE A N 1
ATOM 762 C CA . ILE A 1 140 ? 25.121 83.095 54.834 1.00 31.40 138 ILE A CA 1
ATOM 763 C C . ILE A 1 140 ? 25.504 81.849 55.623 1.00 32.99 138 ILE A C 1
ATOM 764 O O . ILE A 1 140 ? 24.717 81.376 56.445 1.00 34.93 138 ILE A O 1
ATOM 769 N N . LYS A 1 141 ? 26.704 81.318 55.382 1.00 32.08 139 LYS A N 1
ATOM 770 C CA . LYS A 1 141 ? 27.162 80.140 56.118 1.00 32.13 139 LYS A CA 1
ATOM 771 C C . LYS A 1 141 ? 27.234 80.443 57.602 1.00 32.29 139 LYS A C 1
ATOM 772 O O . LYS A 1 141 ? 26.751 79.686 58.434 1.00 33.28 139 LYS A O 1
ATOM 778 N N . THR A 1 142 ? 27.859 81.560 57.925 1.00 31.73 140 THR A N 1
ATOM 779 C CA . THR A 1 142 ? 28.014 81.970 59.301 1.00 31.85 140 THR A CA 1
ATOM 780 C C . THR A 1 142 ? 26.680 82.099 60.021 1.00 33.53 140 THR A C 1
ATOM 781 O O . THR A 1 142 ? 26.532 81.681 61.164 1.00 32.65 140 THR A O 1
ATOM 785 N N . CYS A 1 143 ? 25.706 82.675 59.340 1.00 35.53 141 CYS A N 1
ATOM 786 C CA . CYS A 1 143 ? 24.403 82.867 59.935 1.00 37.92 141 CYS A CA 1
ATOM 787 C C . CYS A 1 143 ? 23.756 81.519 60.183 1.00 39.41 141 CYS A C 1
ATOM 788 O O . CYS A 1 143 ? 23.120 81.310 61.218 1.00 40.35 14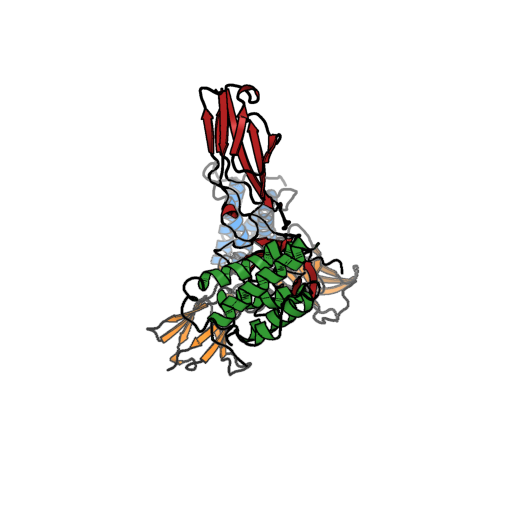1 CYS A O 1
ATOM 791 N N . TRP A 1 144 ? 23.914 80.600 59.238 1.00 39.76 142 TRP A N 1
ATOM 792 C CA . TRP A 1 144 ? 23.341 79.276 59.405 1.00 41.04 142 TRP A CA 1
ATOM 793 C C . TRP A 1 144 ? 23.970 78.596 60.608 1.00 42.44 142 TRP A C 1
ATOM 794 O O . TRP A 1 144 ? 23.310 77.854 61.320 1.00 42.41 142 TRP A O 1
ATOM 805 N N . ASN A 1 145 ? 25.246 78.855 60.848 1.00 44.96 143 ASN A N 1
ATOM 806 C CA . ASN A 1 145 ? 25.896 78.243 61.989 1.00 47.62 143 ASN A CA 1
ATOM 807 C C . ASN A 1 145 ? 25.335 78.708 63.308 1.00 48.91 143 ASN A C 1
ATOM 808 O O . ASN A 1 145 ? 25.228 77.924 64.242 1.00 50.32 143 ASN A O 1
ATOM 813 N N . LYS A 1 146 ? 24.985 79.984 63.397 1.00 49.18 144 LYS A N 1
ATOM 814 C CA . LYS A 1 146 ? 24.435 80.499 64.634 1.00 50.67 144 LYS A CA 1
ATOM 815 C C . LYS A 1 146 ? 23.084 79.837 64.901 1.00 52.38 144 LYS A C 1
ATOM 816 O O . LYS A 1 146 ? 22.829 79.340 66.006 1.00 52.59 144 LYS A O 1
ATOM 822 N N . ILE A 1 147 ? 22.229 79.808 63.887 1.00 53.71 145 ILE A N 1
ATOM 823 C CA . ILE A 1 147 ? 20.930 79.162 64.023 1.00 56.08 145 ILE A CA 1
ATOM 824 C C . ILE A 1 147 ? 21.087 77.708 64.481 1.00 58.55 145 ILE A C 1
ATOM 825 O O . ILE A 1 147 ? 20.270 77.193 65.246 1.00 57.40 145 ILE A O 1
ATOM 830 N N . LEU A 1 148 ? 22.136 77.048 63.996 1.00 62.01 146 LEU A N 1
ATOM 831 C CA . LEU A 1 148 ? 22.400 75.669 64.369 1.00 65.36 146 LEU A CA 1
ATOM 832 C C . LEU A 1 148 ? 22.925 75.583 65.799 1.00 68.34 146 LEU A C 1
ATOM 833 O O . LEU A 1 148 ? 22.197 75.146 66.694 1.00 68.80 146 LEU A O 1
ATOM 838 N N . MET A 1 149 ? 24.172 76.006 66.025 1.00 71.47 147 MET A N 1
ATOM 839 C CA . MET A 1 149 ? 24.758 75.962 67.371 1.00 74.45 147 MET A CA 1
ATOM 840 C C . MET A 1 149 ? 23.980 76.856 68.338 1.00 76.41 147 MET A C 1
ATOM 841 O O . MET A 1 149 ? 24.518 77.319 69.350 1.00 77.69 147 MET A O 1
ATOM 846 N N . GLY A 1 150 ? 22.716 77.099 68.009 1.00 77.70 148 GLY A N 1
ATOM 847 C CA . GLY A 1 150 ? 21.865 77.919 68.844 1.00 79.10 148 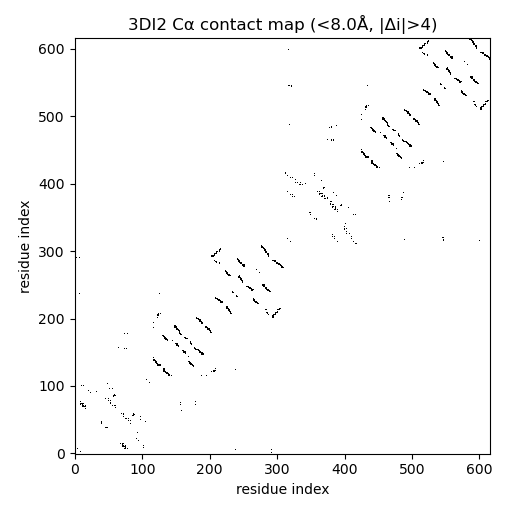GLY A CA 1
ATOM 848 C C . GLY A 1 150 ? 20.531 77.257 69.150 1.00 79.92 148 GLY A C 1
ATOM 849 O O . GLY A 1 150 ? 19.726 77.820 69.883 1.00 80.03 148 GLY A O 1
ATOM 850 N N . THR A 1 151 ? 20.260 76.090 68.567 1.00 80.55 149 THR A N 1
ATOM 851 C CA . THR A 1 151 ? 19.001 75.388 68.850 1.00 81.00 149 THR A CA 1
ATOM 852 C C . THR A 1 151 ? 19.285 74.323 69.894 1.00 81.50 149 THR A C 1
ATOM 853 O O . THR A 1 151 ? 18.390 73.890 70.629 1.00 81.91 149 THR A O 1
ATOM 857 N N . LYS A 1 152 ? 20.541 73.892 69.944 1.00 81.24 150 LYS A N 1
ATOM 858 C CA . LYS A 1 152 ? 20.961 72.911 70.926 1.00 81.14 150 LYS A CA 1
ATOM 859 C C . LYS A 1 152 ? 21.028 73.696 72.238 1.00 81.32 150 LYS A C 1
ATOM 860 O O . LYS A 1 152 ? 21.623 73.260 73.223 1.00 81.35 150 LYS A O 1
ATOM 862 N N . GLU A 1 153 ? 20.390 74.863 72.221 1.00 81.74 151 GLU A N 1
ATOM 863 C CA . GLU A 1 153 ? 20.333 75.779 73.356 1.00 82.29 151 GLU A CA 1
ATOM 864 C C . GLU A 1 153 ? 18.915 75.889 73.917 1.00 82.19 151 GLU A C 1
ATOM 865 O O . GLU A 1 153 ? 18.636 75.401 75.017 1.00 81.86 151 GLU A O 1
ATOM 871 N N . HIS A 1 154 ? 18.031 76.538 73.157 1.00 82.26 152 HIS A N 1
ATOM 872 C CA . HIS A 1 154 ? 16.639 76.732 73.563 1.00 82.49 152 HIS A CA 1
ATOM 873 C C . HIS A 1 154 ? 16.087 75.482 74.250 1.00 84.07 152 HIS A C 1
ATOM 874 O O . HIS A 1 154 ? 15.718 75.581 75.448 1.00 84.48 152 HIS A O 1
ATOM 878 N N . ASP B 2 21 ? -2.538 48.717 40.221 1.00 60.71 17 ASP B N 1
ATOM 879 C CA . ASP B 2 21 ? -3.243 49.216 39.003 1.00 61.93 17 ASP B CA 1
ATOM 880 C C . ASP B 2 21 ? -2.262 50.016 38.142 1.00 61.39 17 ASP B C 1
ATOM 881 O O . ASP B 2 21 ? -1.867 49.569 37.065 1.00 61.60 17 ASP B O 1
ATOM 886 N N . TYR B 2 22 ? -1.889 51.207 38.598 1.00 60.82 18 TYR B N 1
ATOM 887 C CA . TYR B 2 22 ? -0.905 52.006 37.885 1.00 58.66 18 TYR B CA 1
ATOM 888 C C . TYR B 2 22 ? 0.220 52.321 38.848 1.00 56.58 18 TYR B C 1
ATOM 889 O O . TYR B 2 22 ? 1.092 53.141 38.572 1.00 55.51 18 TYR B O 1
ATOM 898 N N . SER B 2 23 ? 0.180 51.634 39.983 1.00 54.54 19 SER B N 1
ATOM 899 C CA . SER B 2 23 ? 1.169 51.779 41.031 1.00 52.55 19 SER B CA 1
ATOM 900 C C . SER B 2 23 ? 2.574 51.694 40.460 1.00 50.03 19 SER B C 1
ATOM 901 O O . SER B 2 23 ? 2.825 50.966 39.502 1.00 49.05 19 SER B O 1
ATOM 904 N N . PHE B 2 24 ? 3.492 52.438 41.062 1.00 47.16 20 PHE B N 1
ATOM 905 C CA . PHE B 2 24 ? 4.866 52.457 40.602 1.00 44.62 20 PHE B CA 1
ATOM 906 C C . PHE B 2 24 ? 5.789 52.752 41.767 1.00 43.36 20 PHE B C 1
ATOM 907 O O . PHE B 2 24 ? 5.347 53.022 42.878 1.00 43.89 20 PHE B O 1
ATOM 915 N N . SER B 2 25 ? 7.082 52.699 41.498 1.00 41.03 21 SER B N 1
ATOM 916 C CA . SER B 2 25 ? 8.083 52.965 42.509 1.00 39.24 21 SER B CA 1
ATOM 917 C C . SER B 2 25 ? 9.298 53.545 41.800 1.00 38.05 21 SER B C 1
ATOM 918 O O . SER B 2 25 ? 9.572 53.219 40.644 1.00 36.65 21 SER B O 1
ATOM 921 N N . CYS B 2 26 ? 10.016 54.419 42.494 1.00 36.41 22 CYS B N 1
ATOM 922 C CA . CYS B 2 26 ? 11.178 55.061 41.910 1.00 34.30 22 CYS B CA 1
ATOM 923 C C . CYS B 2 26 ? 12.342 55.048 42.871 1.00 32.62 22 CYS B C 1
ATOM 924 O O . CYS B 2 26 ? 12.161 54.809 44.064 1.00 32.70 22 CYS B O 1
ATOM 927 N N . TYR B 2 27 ? 13.536 55.303 42.338 1.00 29.39 23 TYR B N 1
ATOM 928 C CA . TYR B 2 27 ? 14.737 55.427 43.156 1.00 27.55 23 TYR B CA 1
ATOM 929 C C . TYR B 2 27 ? 15.605 56.486 42.522 1.00 27.28 23 TYR B C 1
ATOM 930 O O . TYR B 2 27 ? 15.743 56.549 41.303 1.00 28.40 23 TYR B O 1
ATOM 939 N N . SER B 2 28 ? 16.170 57.348 43.346 1.00 26.38 24 SER B N 1
ATOM 940 C CA . SER B 2 28 ? 17.027 58.392 42.825 1.00 24.85 24 SER B CA 1
ATOM 941 C C . SER B 2 28 ? 18.464 57.982 43.017 1.00 24.12 24 SER B C 1
ATOM 942 O O . SER B 2 28 ? 18.779 57.115 43.835 1.00 22.77 24 SER B O 1
ATOM 945 N N . GLN B 2 29 ? 19.331 58.602 42.232 1.00 23.45 25 GLN B N 1
ATOM 946 C CA . GLN B 2 29 ? 20.760 58.367 42.319 1.00 23.16 25 GLN B CA 1
ATOM 947 C C . GLN B 2 29 ? 21.407 59.740 42.195 1.00 23.97 25 GLN B C 1
ATOM 948 O O . GLN B 2 29 ? 21.319 60.384 41.154 1.00 25.11 25 GLN B O 1
ATOM 954 N N . LEU B 2 30 ? 22.037 60.194 43.274 1.00 23.49 26 LEU B N 1
ATOM 955 C CA . LEU B 2 30 ? 22.661 61.506 43.291 1.00 23.18 26 LEU B CA 1
ATOM 956 C C . LEU B 2 30 ? 24.149 61.464 42.913 1.00 24.06 26 LEU B C 1
ATOM 957 O O . LEU B 2 30 ? 24.913 60.627 43.393 1.00 22.57 26 LEU B O 1
ATOM 962 N N . GLU B 2 31 ? 24.537 62.383 42.030 1.00 25.80 27 GLU B N 1
ATOM 963 C CA . GLU B 2 31 ? 25.895 62.473 41.517 1.00 26.29 27 GLU B CA 1
ATOM 964 C C . GLU B 2 31 ? 26.225 61.114 40.936 1.00 28.14 27 GLU B C 1
ATOM 965 O O . GLU B 2 31 ? 27.206 60.486 41.321 1.00 28.90 27 GLU B O 1
ATOM 971 N N . VAL B 2 32 ? 25.385 60.654 40.013 1.00 29.57 28 VAL B N 1
ATOM 972 C CA . VAL B 2 32 ? 25.595 59.355 39.381 1.00 30.62 28 VAL B CA 1
ATOM 973 C C . VAL B 2 32 ? 26.422 59.504 38.106 1.00 31.62 28 VAL B C 1
ATOM 974 O O . VAL B 2 32 ? 27.067 58.555 37.651 1.00 32.38 28 VAL B O 1
ATOM 978 N N . ASN B 2 33 ? 26.389 60.704 37.538 1.00 31.64 29 ASN B N 1
ATOM 979 C CA . ASN B 2 33 ? 27.156 61.026 36.349 1.00 33.70 29 ASN B CA 1
ATOM 980 C C . ASN B 2 33 ? 27.739 62.393 36.650 1.00 34.34 29 ASN B C 1
ATOM 981 O O . ASN B 2 33 ? 27.150 63.430 36.319 1.00 36.04 29 ASN B O 1
ATOM 984 N N . GLY B 2 34 ? 28.896 62.403 37.293 1.00 33.12 30 GLY B N 1
ATOM 985 C CA . GLY B 2 34 ? 29.490 63.671 37.648 1.00 32.65 30 GLY B CA 1
ATOM 986 C C . GLY B 2 34 ? 28.626 64.233 38.751 1.00 33.21 30 GLY B C 1
ATOM 987 O O . GLY B 2 34 ? 28.342 63.529 39.719 1.00 35.31 30 GLY B O 1
ATOM 988 N N . SER B 2 35 ? 28.195 65.481 38.620 1.00 32.82 31 SER B N 1
ATOM 989 C CA . SER B 2 35 ? 27.351 66.071 39.645 1.00 33.67 31 SER B CA 1
ATOM 990 C C . SER B 2 35 ? 25.883 65.966 39.236 1.00 34.27 31 SER B C 1
ATOM 991 O O . SER B 2 35 ? 24.990 66.521 39.891 1.00 34.60 31 SER B O 1
ATOM 994 N N . GLN B 2 36 ? 25.631 65.236 38.157 1.00 33.48 32 GLN B N 1
ATOM 995 C CA . GLN B 2 36 ? 24.267 65.050 37.699 1.00 34.19 32 GLN B CA 1
ATOM 996 C C . GLN B 2 36 ? 23.572 63.925 38.484 1.00 32.30 32 GLN B C 1
ATOM 997 O O . GLN B 2 36 ? 24.204 62.937 38.862 1.00 31.26 32 GLN B O 1
ATOM 1003 N N . HIS B 2 37 ? 22.275 64.090 38.734 1.00 30.47 33 HIS B N 1
ATOM 1004 C CA . HIS B 2 37 ? 21.493 63.102 39.479 1.00 30.68 33 HIS B CA 1
ATOM 1005 C C . HIS B 2 37 ? 20.570 62.364 38.509 1.00 30.81 33 HIS B C 1
ATOM 1006 O O . HIS B 2 37 ? 20.455 62.750 37.350 1.00 32.91 33 HIS B O 1
ATOM 1013 N N . SER B 2 38 ? 19.921 61.302 38.974 1.00 29.18 34 SER B N 1
ATOM 1014 C CA . SER B 2 38 ? 19.004 60.566 38.122 1.00 27.99 34 SER B CA 1
ATOM 1015 C C . SER B 2 38 ? 17.839 60.041 38.942 1.00 29.39 34 SER B C 1
ATOM 1016 O O . SER B 2 38 ? 18.010 59.586 40.074 1.00 30.95 34 SER B O 1
ATOM 1019 N N . LEU B 2 39 ? 16.643 60.134 38.385 1.00 29.05 35 LEU B N 1
ATOM 1020 C CA . LEU B 2 39 ? 15.475 59.608 39.065 1.00 29.54 35 LEU B CA 1
ATOM 1021 C C . LEU B 2 39 ? 14.979 58.539 38.110 1.00 29.70 35 LEU B C 1
ATOM 1022 O O . LEU B 2 39 ? 14.990 58.754 36.907 1.00 29.54 35 LEU B O 1
ATOM 1027 N N . THR B 2 40 ? 14.586 57.382 38.636 1.00 30.08 36 THR B N 1
ATOM 1028 C CA . THR B 2 40 ? 14.113 56.278 37.800 1.00 29.98 36 THR B CA 1
ATOM 1029 C C . THR B 2 40 ? 12.851 55.643 38.359 1.00 31.40 36 THR B C 1
ATOM 1030 O O . THR B 2 40 ? 12.815 55.244 39.525 1.00 31.96 36 THR B O 1
ATOM 1034 N N . CYS B 2 41 ? 11.819 55.549 37.523 1.00 31.90 37 CYS B N 1
ATOM 1035 C CA . CYS B 2 41 ? 10.547 54.979 37.949 1.00 31.67 37 CYS B CA 1
ATOM 1036 C C . CYS B 2 41 ? 10.090 53.884 37.010 1.00 31.92 37 CYS B C 1
ATOM 1037 O O . CYS B 2 41 ? 10.430 53.885 35.819 1.00 31.23 37 CYS B O 1
ATOM 1040 N N . ALA B 2 42 ? 9.298 52.965 37.561 1.00 31.34 38 ALA B N 1
ATOM 1041 C CA . ALA B 2 42 ? 8.753 51.835 36.820 1.00 30.92 38 ALA B CA 1
ATOM 1042 C C . ALA B 2 42 ? 7.489 51.352 37.489 1.00 32.63 38 ALA B C 1
ATOM 1043 O O . ALA B 2 42 ? 7.336 51.458 38.705 1.00 33.12 38 ALA B O 1
ATOM 1045 N N . PHE B 2 43 ? 6.578 50.812 36.693 1.00 34.24 39 PHE B N 1
ATOM 1046 C CA . PHE B 2 43 ? 5.332 50.300 37.232 1.00 34.28 39 PHE B CA 1
ATOM 1047 C C . PHE B 2 43 ? 5.628 48.992 37.939 1.00 35.64 39 PHE B C 1
ATOM 1048 O O . PHE B 2 43 ? 6.528 48.260 37.548 1.00 35.12 39 PHE B O 1
ATOM 1056 N N . GLU B 2 44 ? 4.877 48.687 38.986 1.00 38.42 40 GLU B N 1
ATOM 1057 C CA . GLU B 2 44 ? 5.126 47.447 39.694 1.00 40.62 40 GLU B CA 1
ATOM 1058 C C . GLU B 2 44 ? 4.572 46.261 38.950 1.00 41.58 40 GLU B C 1
ATOM 1059 O O . GLU B 2 44 ? 5.091 45.165 39.069 1.00 42.48 40 GLU B O 1
ATOM 1065 N N . ASP B 2 45 ? 3.521 46.467 38.171 1.00 43.25 41 ASP B N 1
ATOM 1066 C CA . ASP B 2 45 ? 2.992 45.370 37.383 1.00 44.43 41 ASP B CA 1
ATOM 1067 C C . ASP B 2 45 ? 3.765 45.449 36.085 1.00 45.26 41 ASP B C 1
ATOM 1068 O O . ASP B 2 45 ? 3.510 46.303 35.239 1.00 47.28 41 ASP B O 1
ATOM 1073 N N . PRO B 2 46 ? 4.736 44.562 35.913 1.00 44.94 42 PRO B N 1
ATOM 1074 C CA . PRO B 2 46 ? 5.551 44.557 34.702 1.00 45.78 42 PRO B CA 1
ATOM 1075 C C . PRO B 2 46 ? 4.802 44.368 33.396 1.00 47.68 42 PRO B C 1
ATOM 1076 O O . PRO B 2 46 ? 5.341 44.657 32.331 1.00 49.02 42 PRO B O 1
ATOM 1080 N N . ASP B 2 47 ? 3.560 43.904 33.454 1.00 48.76 43 ASP B N 1
ATOM 1081 C CA . ASP B 2 47 ? 2.829 43.696 32.216 1.00 50.41 43 ASP B CA 1
ATOM 1082 C C . ASP B 2 47 ? 1.890 44.834 31.832 1.00 52.06 43 ASP B C 1
ATOM 1083 O O . ASP B 2 47 ? 1.149 44.727 30.852 1.00 54.15 43 ASP B O 1
ATOM 1088 N N . VAL B 2 48 ? 1.936 45.926 32.591 1.00 52.05 44 VAL B N 1
ATOM 1089 C CA . VAL B 2 48 ? 1.109 47.094 32.324 1.00 52.84 44 VAL B CA 1
ATOM 1090 C C . VAL B 2 48 ? 1.430 47.667 30.953 1.00 54.93 44 VAL B C 1
ATOM 1091 O O . VAL B 2 48 ? 2.587 47.725 30.554 1.00 53.98 44 VAL B O 1
ATOM 1095 N N . ASN B 2 49 ? 0.395 48.101 30.242 1.00 58.43 45 ASN B N 1
ATOM 1096 C CA . ASN B 2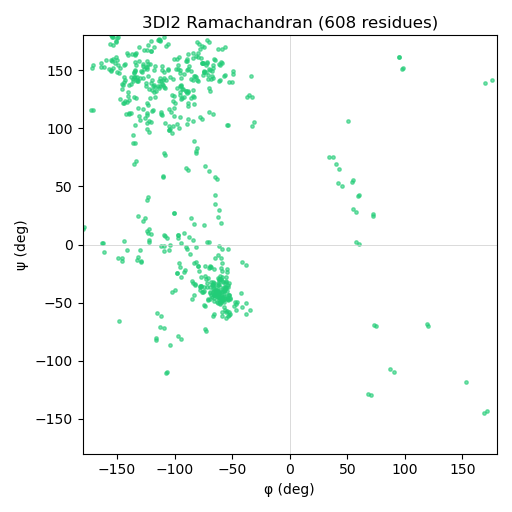 49 ? 0.555 48.659 28.902 1.00 61.15 45 ASN B CA 1
ATOM 1097 C C . ASN B 2 49 ? 1.111 50.085 28.930 1.00 62.14 45 ASN B C 1
ATOM 1098 O O . ASN B 2 49 ? 0.390 51.019 29.286 1.00 62.15 45 ASN B O 1
ATOM 1103 N N . THR B 2 50 ? 2.374 50.255 28.536 1.00 62.52 46 THR B N 1
ATOM 1104 C CA . THR B 2 50 ? 2.997 51.583 28.546 1.00 64.14 46 THR B CA 1
ATOM 1105 C C . THR B 2 50 ? 3.274 52.189 27.179 1.00 64.32 46 THR B C 1
ATOM 1106 O O . THR B 2 50 ? 4.420 52.509 26.856 1.00 64.25 46 THR B O 1
ATOM 1110 N N . THR B 2 51 ? 2.234 52.360 26.377 1.00 64.46 47 THR B N 1
ATOM 1111 C CA . THR B 2 51 ? 2.414 52.951 25.062 1.00 63.83 47 THR B CA 1
ATOM 1112 C C . THR B 2 51 ? 1.545 54.185 24.934 1.00 63.43 47 THR B C 1
ATOM 1113 O O . THR B 2 51 ? 1.353 54.723 23.847 1.00 64.62 47 THR B O 1
ATOM 1117 N N . ASN B 2 52 ? 1.035 54.643 26.065 1.00 62.09 48 ASN B N 1
ATOM 1118 C CA . ASN B 2 52 ? 0.194 55.822 26.085 1.00 61.57 48 ASN B CA 1
ATOM 1119 C C . ASN B 2 52 ? 0.481 56.546 27.389 1.00 60.48 48 ASN B C 1
ATOM 1120 O O . ASN B 2 52 ? 0.123 57.714 27.572 1.00 60.79 48 ASN B O 1
ATOM 1122 N N . LEU B 2 53 ? 1.154 55.833 28.285 1.00 58.78 49 LEU B N 1
ATOM 1123 C CA . LEU B 2 53 ? 1.494 56.358 29.598 1.00 57.64 49 LEU B CA 1
ATOM 1124 C C . LEU B 2 53 ? 2.733 57.250 29.643 1.00 56.48 49 LEU B C 1
ATOM 1125 O O . LEU B 2 53 ? 3.721 57.004 28.947 1.00 55.07 49 LEU B O 1
ATOM 1130 N N . GLU B 2 54 ? 2.662 58.272 30.497 1.00 55.65 50 GLU B N 1
ATOM 1131 C CA . GLU B 2 54 ? 3.726 59.261 30.671 1.00 53.79 50 GLU B CA 1
ATOM 1132 C C . GLU B 2 54 ? 4.048 59.571 32.138 1.00 51.79 50 GLU B C 1
ATOM 1133 O O . GLU B 2 54 ? 3.159 59.613 32.988 1.00 50.77 50 GLU B O 1
ATOM 1139 N N . PHE B 2 55 ? 5.326 59.798 32.423 1.00 49.91 51 PHE B N 1
ATOM 1140 C CA . PHE B 2 55 ? 5.760 60.114 33.776 1.00 48.45 51 PHE B CA 1
ATOM 1141 C C . PHE B 2 55 ? 6.267 61.541 33.842 1.00 49.15 51 PHE B C 1
ATOM 1142 O O . PHE B 2 55 ? 7.006 61.996 32.965 1.00 49.18 51 PHE B O 1
ATOM 1150 N N . GLU B 2 56 ? 5.864 62.249 34.888 1.00 49.72 52 GLU B N 1
ATOM 1151 C CA . GLU B 2 56 ? 6.283 63.625 35.059 1.00 49.87 52 GLU B CA 1
ATOM 1152 C C . GLU B 2 56 ? 6.506 63.966 36.533 1.00 49.50 52 GLU B C 1
ATOM 1153 O O . GLU B 2 56 ? 5.798 63.470 37.419 1.00 48.92 52 GLU B O 1
ATOM 1159 N N . ILE B 2 57 ? 7.503 64.805 36.792 1.00 48.63 53 ILE B N 1
ATOM 1160 C CA . ILE B 2 57 ? 7.799 65.217 38.155 1.00 47.37 53 ILE B CA 1
ATOM 1161 C C . ILE B 2 57 ? 7.722 66.736 38.301 1.00 47.48 53 ILE B C 1
ATOM 1162 O O . ILE B 2 57 ? 8.241 67.484 37.465 1.00 46.38 53 ILE B O 1
ATOM 1167 N N . CYS B 2 58 ? 7.058 67.178 39.366 1.00 47.36 54 CYS B N 1
ATOM 1168 C CA . CYS B 2 58 ? 6.888 68.598 39.648 1.00 47.63 54 CYS B CA 1
ATOM 1169 C C . CYS B 2 58 ? 7.207 68.884 41.104 1.00 47.85 54 CYS B C 1
ATOM 1170 O O . CYS B 2 58 ? 6.844 68.108 41.985 1.00 47.96 54 CYS B O 1
ATOM 1173 N N . GLY B 2 59 ? 7.862 70.011 41.354 1.00 47.91 55 GLY B N 1
ATOM 1174 C CA . GLY B 2 59 ? 8.202 70.374 42.719 1.00 49.33 55 GLY B CA 1
ATOM 1175 C C . GLY B 2 59 ? 9.620 70.024 43.125 1.00 49.67 55 GLY B C 1
ATOM 1176 O O . GLY B 2 59 ? 10.206 69.069 42.616 1.00 51.77 55 GLY B O 1
ATOM 1177 N N . ALA B 2 60 ? 10.178 70.799 44.044 1.00 48.15 56 ALA B N 1
ATOM 1178 C CA . ALA B 2 60 ? 11.535 70.560 44.516 1.00 46.88 56 ALA B CA 1
ATOM 1179 C C . ALA B 2 60 ? 12.575 70.584 43.392 1.00 46.13 56 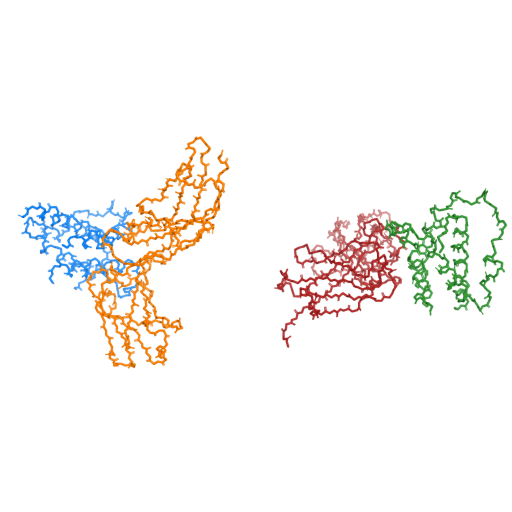ALA B C 1
ATOM 1180 O O . ALA B 2 60 ? 13.609 69.922 43.482 1.00 44.93 56 ALA B O 1
ATOM 1182 N N . LEU B 2 61 ? 12.290 71.343 42.336 1.00 45.23 57 LEU B N 1
ATOM 1183 C CA . LEU B 2 61 ? 13.214 71.487 41.221 1.00 45.43 57 LEU B CA 1
ATOM 1184 C C . LEU B 2 61 ? 13.667 72.946 41.225 1.00 47.22 57 LEU B C 1
ATOM 1185 O O . LEU B 2 61 ? 13.179 73.729 42.045 1.00 47.52 57 LEU B O 1
ATOM 1190 N N . VAL B 2 62 ? 14.588 73.337 40.346 1.00 48.19 58 VAL B N 1
ATOM 1191 C CA . VAL B 2 62 ? 15.013 74.732 40.383 1.00 50.16 58 VAL B CA 1
ATOM 1192 C C . VAL B 2 62 ? 14.732 75.614 39.183 1.00 52.64 58 VAL B C 1
ATOM 1193 O O . VAL B 2 62 ? 13.786 76.403 39.190 1.00 54.95 58 VAL B O 1
ATOM 1197 N N . GLU B 2 63 ? 15.557 75.514 38.155 1.00 54.26 59 GLU B N 1
ATOM 1198 C CA . GLU B 2 63 ? 15.371 76.369 36.992 1.00 55.36 59 GLU B CA 1
ATOM 1199 C C . GLU B 2 63 ? 13.969 76.211 36.413 1.00 54.74 59 GLU B C 1
ATOM 1200 O O . GLU B 2 63 ? 13.356 77.183 35.971 1.00 54.43 59 GLU B O 1
ATOM 1206 N N . VAL B 2 64 ? 13.461 74.981 36.451 1.00 53.91 60 VAL B N 1
ATOM 1207 C CA . VAL B 2 64 ? 12.146 74.656 35.913 1.00 51.65 60 VAL B CA 1
ATOM 1208 C C . VAL B 2 64 ? 11.121 74.343 36.993 1.00 51.20 60 VAL B C 1
ATOM 1209 O O . VAL B 2 64 ? 11.431 74.330 38.179 1.00 51.42 60 VAL B O 1
ATOM 1213 N N . LYS B 2 65 ? 9.894 74.075 36.568 1.00 50.95 61 LYS B N 1
ATOM 1214 C CA . LYS B 2 65 ? 8.813 73.774 37.498 1.00 50.45 61 LYS B CA 1
ATOM 1215 C C . LYS B 2 65 ? 8.541 72.264 37.534 1.00 49.24 61 LYS B C 1
ATOM 1216 O O . LYS B 2 65 ? 8.303 71.691 38.601 1.00 47.72 61 LYS B O 1
ATOM 1219 N N . CYS B 2 66 ? 8.573 71.635 36.359 1.00 48.46 62 CYS B N 1
ATOM 1220 C CA . CYS B 2 66 ? 8.349 70.197 36.229 1.00 48.78 62 CYS B CA 1
ATOM 1221 C C . CYS B 2 66 ? 9.302 69.607 35.187 1.00 48.92 62 CYS B C 1
ATOM 1222 O O . CYS B 2 66 ? 9.873 70.338 34.373 1.00 48.40 62 CYS B O 1
ATOM 1225 N N . LEU B 2 67 ? 9.453 68.283 35.206 1.00 47.84 63 LEU B N 1
ATOM 1226 C CA . LEU B 2 67 ? 10.309 67.596 34.244 1.00 46.71 63 LEU B CA 1
ATOM 1227 C C . LEU B 2 67 ? 9.591 66.390 33.632 1.00 46.91 63 LEU B C 1
ATOM 1228 O O . LEU B 2 67 ? 8.813 65.704 34.303 1.00 45.79 63 LEU B O 1
ATOM 1233 N N . ASN B 2 68 ? 9.852 66.143 32.352 1.00 47.63 64 ASN B N 1
ATOM 1234 C CA . ASN B 2 68 ? 9.236 65.018 31.654 1.00 47.86 64 ASN B CA 1
ATOM 1235 C C . ASN B 2 68 ? 10.245 63.892 31.597 1.00 47.13 64 ASN B C 1
ATOM 1236 O O . ASN B 2 68 ? 11.381 64.106 31.166 1.00 46.90 64 ASN B O 1
ATOM 1241 N N . PHE B 2 69 ? 9.834 62.703 32.035 1.00 46.02 65 PHE B N 1
ATOM 1242 C CA . PHE B 2 69 ? 10.716 61.546 32.009 1.00 45.17 65 PHE B CA 1
ATOM 1243 C C . PHE B 2 69 ? 10.948 61.097 30.584 1.00 46.11 65 PHE B C 1
ATOM 1244 O O . PHE B 2 69 ? 10.356 61.626 29.656 1.00 46.34 65 PHE B O 1
ATOM 1252 N N . ARG B 2 70 ? 11.826 60.121 30.418 1.00 48.22 66 ARG B N 1
ATOM 1253 C CA . ARG B 2 70 ? 12.122 59.573 29.106 1.00 51.27 66 ARG B CA 1
ATOM 1254 C C . ARG B 2 70 ? 11.960 58.072 29.180 1.00 52.54 66 ARG B C 1
ATOM 1255 O O . ARG B 2 70 ? 12.677 57.410 29.923 1.00 53.48 66 ARG B O 1
ATOM 1263 N N . LYS B 2 71 ? 11.009 57.543 28.419 1.00 53.88 67 LYS B N 1
ATOM 1264 C CA . LYS B 2 71 ? 10.754 56.110 28.386 1.00 55.05 67 LYS B CA 1
ATOM 1265 C C . LYS B 2 71 ? 11.928 55.397 27.708 1.00 55.80 67 LYS B C 1
ATOM 1266 O O . LYS B 2 71 ? 12.393 55.823 26.657 1.00 56.05 67 LYS B O 1
ATOM 1272 N N . LEU B 2 72 ? 12.417 54.327 28.323 1.00 56.76 68 LEU B N 1
ATOM 1273 C CA . LEU B 2 72 ? 13.521 53.554 27.764 1.00 58.66 68 LEU B CA 1
ATOM 1274 C C . LEU B 2 72 ? 13.150 52.082 27.915 1.00 60.07 68 LEU B C 1
ATOM 1275 O O . LEU B 2 72 ? 13.739 51.336 28.708 1.00 59.93 68 LEU B O 1
ATOM 1280 N N . GLN B 2 73 ? 12.144 51.696 27.131 1.00 61.36 69 GLN B N 1
ATOM 1281 C CA . GLN B 2 73 ? 11.580 50.351 27.127 1.00 62.02 69 GLN B CA 1
ATOM 1282 C C . GLN B 2 73 ? 10.447 50.326 28.149 1.00 61.03 69 GLN B C 1
ATOM 1283 O O . GLN B 2 73 ? 9.404 50.952 27.946 1.00 61.11 69 GLN B O 1
ATOM 1289 N N . GLU B 2 74 ? 10.657 49.630 29.257 1.00 59.80 70 GLU B N 1
ATOM 1290 C CA . GLU B 2 74 ? 9.623 49.537 30.275 1.00 58.46 70 GLU B CA 1
ATOM 1291 C C . GLU B 2 74 ? 9.803 50.553 31.403 1.00 56.71 70 GLU B C 1
ATOM 1292 O O . GLU B 2 74 ? 8.865 50.806 32.170 1.00 55.60 70 GLU B O 1
ATOM 1294 N N . ILE B 2 75 ? 10.995 51.142 31.502 1.00 54.20 71 ILE B N 1
ATOM 1295 C CA . ILE B 2 75 ? 11.259 52.101 32.573 1.00 51.85 71 ILE B CA 1
ATOM 1296 C C . ILE B 2 75 ? 11.387 53.562 32.136 1.00 50.28 71 ILE B C 1
ATOM 1297 O O . ILE B 2 75 ? 11.831 53.857 31.030 1.00 49.24 71 ILE B O 1
ATOM 1302 N N . TYR B 2 76 ? 10.978 54.465 33.021 1.00 48.83 72 TYR B N 1
ATOM 1303 C CA . TYR B 2 76 ? 11.034 55.895 32.758 1.00 48.81 72 TYR B CA 1
ATOM 1304 C C . TYR B 2 76 ? 12.141 56.507 33.594 1.00 47.94 72 TYR B C 1
ATOM 1305 O O . TYR B 2 76 ? 12.329 56.123 34.748 1.00 47.49 72 TYR B O 1
ATOM 1314 N N . PHE B 2 77 ? 12.865 57.471 33.040 1.00 46.75 73 PHE B N 1
ATOM 1315 C CA . PHE B 2 77 ? 13.937 58.056 33.815 1.00 47.09 73 PHE B CA 1
ATOM 1316 C C . PHE B 2 77 ? 14.400 59.467 33.415 1.00 46.04 73 PHE B C 1
ATOM 1317 O O . PHE B 2 77 ? 14.280 59.861 32.266 1.00 46.69 73 PHE B O 1
ATOM 1325 N N . ILE B 2 78 ? 14.901 60.218 34.399 1.00 44.55 74 ILE B N 1
ATOM 1326 C CA . ILE B 2 78 ? 15.377 61.593 34.238 1.00 42.93 74 ILE B CA 1
ATOM 1327 C C . ILE B 2 78 ? 16.827 61.727 34.684 1.00 42.94 74 ILE B C 1
ATOM 1328 O O . ILE B 2 78 ? 17.229 61.079 35.642 1.00 44.19 74 ILE B O 1
ATOM 1333 N N . GLU B 2 79 ? 17.600 62.573 34.005 1.00 42.03 75 GLU B N 1
ATOM 1334 C CA . GLU B 2 79 ? 18.981 62.845 34.398 1.00 41.49 75 GLU B CA 1
ATOM 1335 C C . GLU B 2 79 ? 19.130 64.351 34.439 1.00 39.58 75 GLU B C 1
ATOM 1336 O O . GLU B 2 79 ? 19.152 64.989 33.405 1.00 40.56 75 GLU B O 1
ATOM 1342 N N . THR B 2 80 ? 19.223 64.926 35.627 1.00 37.56 76 THR B N 1
ATOM 1343 C CA . THR B 2 80 ? 19.347 66.371 35.734 1.00 36.42 76 THR B CA 1
ATOM 1344 C C . THR B 2 80 ? 20.165 66.786 36.955 1.00 35.76 76 THR B C 1
ATOM 1345 O O . THR B 2 80 ? 20.626 65.941 37.718 1.00 36.06 76 THR B O 1
ATOM 1349 N N . LYS B 2 81 ? 20.357 68.094 37.109 1.00 34.22 77 LYS B N 1
ATOM 1350 C CA . LYS B 2 81 ? 21.080 68.667 38.239 1.00 32.64 77 LYS B CA 1
ATOM 1351 C C . LYS B 2 81 ? 20.080 69.616 38.870 1.00 32.79 77 LYS B C 1
ATOM 1352 O O . LYS B 2 81 ? 20.380 70.312 39.835 1.00 34.08 77 LYS B O 1
ATOM 1358 N N . LYS B 2 82 ? 18.880 69.636 38.306 1.00 32.21 78 LYS B N 1
ATOM 1359 C CA . LYS B 2 82 ? 17.832 70.521 38.773 1.00 30.87 78 LYS B CA 1
ATOM 1360 C C . LYS B 2 82 ? 17.014 70.063 39.954 1.00 29.62 78 LYS B C 1
ATOM 1361 O O . LYS B 2 82 ? 15.938 70.594 40.178 1.00 30.65 78 LYS B O 1
ATOM 1367 N N . PHE B 2 83 ? 17.497 69.083 40.706 1.00 28.39 79 PHE B N 1
ATOM 1368 C CA . PHE B 2 83 ? 16.758 68.635 41.881 1.00 28.50 79 PHE B CA 1
ATOM 1369 C C . PHE B 2 83 ? 17.225 69.496 43.033 1.00 28.43 79 PHE B C 1
ATOM 1370 O O . PHE B 2 83 ? 18.417 69.674 43.224 1.00 30.36 79 PHE B O 1
ATOM 1378 N N . LEU B 2 84 ? 16.296 70.035 43.805 1.00 28.97 80 LEU B N 1
ATOM 1379 C CA . LEU B 2 84 ? 16.670 70.873 44.939 1.00 30.49 80 LEU B CA 1
ATOM 1380 C C . LEU B 2 84 ? 17.149 70.037 46.119 1.00 31.47 80 LEU B C 1
ATOM 1381 O O . LEU B 2 84 ? 18.054 70.435 46.836 1.00 32.56 80 LEU B O 1
ATOM 1386 N N . LEU B 2 85 ? 16.528 68.875 46.298 1.00 33.07 81 LEU B N 1
ATOM 1387 C CA . LEU B 2 85 ? 16.834 67.921 47.368 1.00 33.03 81 LEU B CA 1
ATOM 1388 C C . LEU B 2 85 ? 16.376 68.390 48.741 1.00 33.42 81 LEU B C 1
ATOM 1389 O O . LEU B 2 85 ? 16.899 67.968 49.780 1.00 32.94 81 LEU B O 1
ATOM 1394 N N . ILE B 2 86 ? 15.378 69.267 48.719 1.00 33.71 82 ILE B N 1
ATOM 1395 C CA . ILE B 2 86 ? 14.769 69.795 49.931 1.00 34.84 82 ILE B CA 1
ATOM 1396 C C . ILE B 2 86 ? 13.251 69.855 49.693 1.00 34.78 82 ILE B C 1
ATOM 1397 O O . ILE B 2 86 ? 12.768 70.628 48.866 1.00 33.19 82 ILE B O 1
ATOM 1402 N N . GLY B 2 87 ? 12.510 69.018 50.413 1.00 34.62 83 GLY B N 1
ATOM 1403 C CA . GLY B 2 87 ? 11.071 68.985 50.258 1.00 35.25 83 GLY B CA 1
ATOM 1404 C C . GLY B 2 87 ? 10.612 67.912 49.287 1.00 36.01 83 GLY B C 1
ATOM 1405 O O . GLY B 2 87 ? 11.398 67.433 48.471 1.00 36.41 83 GLY B O 1
ATOM 1406 N N . LYS B 2 88 ? 9.332 67.552 49.366 1.00 36.44 84 LYS B N 1
ATOM 1407 C CA . LYS B 2 88 ? 8.754 66.518 48.515 1.00 36.60 84 LYS B CA 1
ATOM 1408 C C . LYS B 2 88 ? 8.472 66.955 47.091 1.00 37.49 84 LYS B C 1
ATOM 1409 O O . LYS B 2 88 ? 8.306 68.136 46.811 1.00 37.09 84 LYS B O 1
ATOM 1415 N N . SER B 2 89 ? 8.433 65.981 46.190 1.00 39.67 85 SER B N 1
ATOM 1416 C CA . SER B 2 89 ? 8.168 66.240 44.786 1.00 41.99 85 SER B CA 1
ATOM 1417 C C . SER B 2 89 ? 6.925 65.474 44.415 1.00 44.23 85 SER B C 1
ATOM 1418 O O . SER B 2 89 ? 6.488 64.601 45.160 1.00 45.29 85 SER B O 1
ATOM 1421 N N . ASN B 2 90 ? 6.355 65.792 43.261 1.00 46.41 86 ASN B N 1
ATOM 1422 C CA . ASN B 2 90 ? 5.152 65.116 42.837 1.00 47.55 86 ASN B CA 1
ATOM 1423 C C . ASN B 2 90 ? 5.354 64.404 41.522 1.00 47.85 86 ASN B C 1
ATOM 1424 O O . ASN B 2 90 ? 5.415 65.031 40.464 1.00 47.03 86 ASN B O 1
ATOM 1429 N N . ILE B 2 91 ? 5.463 63.085 41.600 1.00 48.86 87 ILE B N 1
ATOM 1430 C CA . ILE B 2 91 ? 5.640 62.278 40.407 1.00 49.84 87 ILE B CA 1
ATOM 1431 C C . ILE B 2 91 ? 4.259 61.791 40.003 1.00 51.26 87 ILE B C 1
ATOM 1432 O O . ILE B 2 91 ? 3.495 61.289 40.837 1.00 50.04 87 ILE B O 1
ATOM 1437 N N . CYS B 2 92 ? 3.942 61.957 38.722 1.00 52.41 88 CYS B N 1
ATOM 1438 C CA . CYS B 2 92 ? 2.647 61.561 38.202 1.00 52.78 88 CYS B CA 1
ATOM 1439 C C . CYS B 2 92 ? 2.717 60.674 36.992 1.00 53.78 88 CYS B C 1
ATOM 1440 O O . CYS B 2 92 ? 3.570 60.851 36.119 1.00 52.72 88 CYS B O 1
ATOM 1443 N N . VAL B 2 93 ? 1.789 59.727 36.943 1.00 55.42 89 VAL B N 1
ATOM 1444 C CA . VAL B 2 93 ? 1.672 58.839 35.811 1.00 56.96 89 VAL B CA 1
ATOM 1445 C C . VAL B 2 93 ? 0.559 59.501 35.018 1.00 58.52 89 VAL B C 1
ATOM 1446 O O . VAL B 2 93 ? -0.617 59.441 35.387 1.00 58.04 89 VAL B O 1
ATOM 1450 N N . LYS B 2 94 ? 0.936 60.179 33.953 1.00 59.35 90 LYS B N 1
ATOM 1451 C CA . LYS B 2 94 ? -0.056 60.827 33.149 1.00 61.04 90 LYS B CA 1
ATOM 1452 C C . LYS B 2 94 ? -0.391 59.973 31.939 1.00 63.34 90 LYS B C 1
ATOM 1453 O O . LYS B 2 94 ? 0.421 59.180 31.457 1.00 63.15 90 LYS B O 1
ATOM 1459 N N . VAL B 2 95 ? -1.625 60.123 31.483 1.00 66.20 91 VAL B N 1
ATOM 1460 C CA . VAL B 2 95 ? -2.132 59.428 30.306 1.00 67.57 91 VAL B CA 1
ATOM 1461 C C . VAL B 2 95 ? -2.561 60.591 29.426 1.00 68.02 91 VAL B C 1
ATOM 1462 O O . VAL B 2 95 ? -3.653 61.127 29.608 1.00 68.18 91 VAL B O 1
ATOM 1464 N N . GLY B 2 96 ? -1.699 60.999 28.500 1.00 68.43 92 GLY B N 1
ATOM 1465 C CA . GLY B 2 96 ? -2.031 62.132 27.657 1.00 68.53 92 GLY B CA 1
ATOM 1466 C C . GLY B 2 96 ? -1.898 63.428 28.449 1.00 68.40 92 GLY B C 1
ATOM 1467 O O . GLY B 2 96 ? -0.989 64.223 28.202 1.00 69.10 92 GLY B O 1
ATOM 1468 N N . GLU B 2 97 ? -2.804 63.636 29.404 1.00 67.62 93 GLU B N 1
ATOM 1469 C CA . GLU B 2 97 ? -2.805 64.826 30.257 1.00 66.57 93 GLU B CA 1
ATOM 1470 C C . GLU B 2 97 ? -3.647 64.594 31.513 1.00 66.18 93 GLU B C 1
ATOM 1471 O O . GLU B 2 97 ? -3.797 65.489 32.351 1.00 66.34 93 GLU B O 1
ATOM 1474 N N . LYS B 2 98 ? -4.203 63.393 31.638 1.00 64.96 94 LYS B N 1
ATOM 1475 C CA . LYS B 2 98 ? -5.007 63.052 32.803 1.00 63.54 94 LYS B CA 1
ATOM 1476 C C . LYS B 2 98 ? -4.068 62.458 33.843 1.00 62.63 94 LYS B C 1
ATOM 1477 O O . LYS B 2 98 ? -3.250 61.596 33.525 1.00 62.14 94 LYS B O 1
ATOM 1479 N N . SER B 2 99 ? -4.168 62.925 35.081 1.00 61.62 95 SER B N 1
ATOM 1480 C CA . SER B 2 99 ? -3.302 62.404 36.130 1.00 60.87 95 SER B CA 1
ATOM 1481 C C . SER B 2 99 ? -3.867 61.106 36.709 1.00 59.70 95 SER B C 1
ATOM 1482 O O . SER B 2 99 ? -4.626 61.118 37.679 1.00 59.81 95 SER B O 1
ATOM 1484 N N . LEU B 2 100 ? -3.484 59.987 36.099 1.00 58.75 96 LEU B N 1
ATOM 1485 C CA . LEU B 2 100 ? -3.941 58.662 36.522 1.00 57.75 96 LEU B CA 1
ATOM 1486 C C . LEU B 2 100 ? -3.617 58.410 37.983 1.00 56.99 96 LEU B C 1
ATOM 1487 O O . LEU B 2 100 ? -4.398 57.808 38.719 1.00 57.32 96 LEU B O 1
ATOM 1492 N N . THR B 2 101 ? -2.445 58.859 38.399 1.00 56.46 97 THR B N 1
ATOM 1493 C CA . THR B 2 101 ? -2.037 58.692 39.781 1.00 54.95 97 THR B CA 1
ATOM 1494 C C . THR B 2 101 ? -0.765 59.484 40.022 1.00 54.37 97 THR B C 1
ATOM 1495 O O . THR B 2 101 ? -0.009 59.768 39.087 1.00 54.07 97 THR B O 1
ATOM 1499 N N . CYS B 2 102 ? -0.551 59.866 41.272 1.00 53.15 98 CYS B N 1
ATOM 1500 C CA . CYS B 2 102 ? 0.640 60.610 41.628 1.00 54.04 98 CYS B CA 1
ATOM 1501 C C . CYS B 2 102 ? 1.019 60.273 43.063 1.00 53.62 98 CYS B C 1
ATOM 1502 O O . CYS B 2 102 ? 0.173 59.874 43.857 1.00 54.23 98 CYS B O 1
ATOM 1505 N N . LYS B 2 103 ? 2.300 60.426 43.383 1.00 52.57 99 LYS B N 1
ATOM 1506 C CA . LYS B 2 103 ? 2.792 60.175 44.728 1.00 50.55 99 LYS B CA 1
ATOM 1507 C C . LYS B 2 103 ? 3.707 61.337 45.084 1.00 50.08 99 LYS B C 1
ATOM 1508 O O . LYS B 2 103 ? 4.313 61.954 44.202 1.00 49.71 99 LYS B O 1
ATOM 1514 N N . LYS B 2 104 ? 3.785 61.657 46.371 1.00 48.58 100 LYS B N 1
ATOM 1515 C CA . LYS B 2 104 ? 4.653 62.735 46.819 1.00 46.88 100 LYS B CA 1
ATOM 1516 C C . LYS B 2 104 ? 5.882 62.139 47.455 1.00 45.23 100 LYS B C 1
ATOM 1517 O O . LYS B 2 104 ? 5.848 61.720 48.608 1.00 46.04 100 LYS B O 1
ATOM 1523 N N . ILE B 2 105 ? 6.970 62.090 46.703 1.00 43.63 101 ILE B N 1
ATOM 1524 C CA . ILE B 2 105 ? 8.200 61.544 47.244 1.00 42.06 101 ILE B CA 1
ATOM 1525 C C . ILE B 2 105 ? 9.261 62.605 47.444 1.00 39.76 101 ILE B C 1
ATOM 1526 O O . ILE B 2 105 ? 9.299 63.602 46.722 1.00 38.02 101 ILE B O 1
ATOM 1531 N N . ASP B 2 106 ? 10.109 62.367 48.442 1.00 37.44 102 ASP B N 1
ATOM 1532 C CA . ASP B 2 106 ? 11.234 63.239 48.772 1.00 36.58 102 ASP B CA 1
ATOM 1533 C C . ASP B 2 106 ? 12.472 62.512 48.254 1.00 35.30 102 ASP B C 1
ATOM 1534 O O . ASP B 2 106 ? 12.989 61.604 48.903 1.00 34.45 102 ASP B O 1
ATOM 1539 N N . LEU B 2 107 ? 12.925 62.919 47.072 1.00 33.64 103 LEU B N 1
ATOM 1540 C CA . LEU B 2 107 ? 14.075 62.322 46.407 1.00 32.25 103 LEU B CA 1
ATOM 1541 C C . LEU B 2 107 ? 15.278 61.969 47.266 1.00 32.08 103 LEU B C 1
ATOM 1542 O O . LEU B 2 107 ? 16.147 61.226 46.815 1.00 32.56 103 LEU B O 1
ATOM 1547 N N . THR B 2 108 ? 15.347 62.486 48.489 1.00 30.06 104 THR B N 1
ATOM 1548 C CA . THR B 2 108 ? 16.479 62.168 49.349 1.00 28.85 104 THR B CA 1
ATOM 1549 C C . THR B 2 108 ? 16.242 60.925 50.205 1.00 27.49 104 THR B C 1
ATOM 1550 O O . THR B 2 108 ? 17.116 60.502 50.949 1.00 26.51 104 THR B O 1
ATOM 1554 N N . THR B 2 109 ? 15.062 60.333 50.101 1.00 27.09 105 THR B N 1
ATOM 1555 C CA . THR B 2 109 ? 14.761 59.147 50.891 1.00 26.00 105 THR B CA 1
ATOM 1556 C C . THR B 2 109 ? 14.637 57.895 50.043 1.00 26.57 105 THR B C 1
ATOM 1557 O O . THR B 2 109 ? 14.393 56.823 50.575 1.00 28.28 105 THR B O 1
ATOM 1561 N N . ILE B 2 110 ? 14.784 58.027 48.727 1.00 25.76 106 ILE B N 1
ATOM 1562 C CA . ILE B 2 110 ? 14.713 56.878 47.825 1.00 23.15 106 ILE B CA 1
ATOM 1563 C C . ILE B 2 110 ? 16.001 56.780 46.997 1.00 22.69 106 ILE B C 1
ATOM 1564 O O . ILE B 2 110 ? 15.977 56.496 45.803 1.00 22.11 106 ILE B O 1
ATOM 1569 N N . VAL B 2 111 ? 17.124 57.023 47.659 1.00 21.75 107 VAL B N 1
ATOM 1570 C CA . VAL B 2 111 ? 18.433 56.974 47.032 1.00 21.51 107 VAL B CA 1
ATOM 1571 C C . VAL B 2 111 ? 18.894 55.531 46.927 1.00 22.25 107 VAL B C 1
ATOM 1572 O O . VAL B 2 111 ? 18.659 54.732 47.833 1.00 23.63 107 VAL B O 1
ATOM 1576 N N . LYS B 2 112 ? 19.548 55.200 45.820 1.00 21.22 108 LYS B N 1
ATOM 1577 C CA . LYS B 2 112 ? 20.066 53.856 45.620 1.00 20.71 108 LYS B CA 1
ATOM 1578 C C . LYS B 2 112 ? 21.542 54.009 45.309 1.00 22.80 108 LYS B C 1
ATOM 1579 O O . LYS B 2 112 ? 21.917 54.467 44.238 1.00 25.21 108 LYS B O 1
ATOM 1585 N N . PRO B 2 113 ? 22.409 53.621 46.241 1.00 23.29 109 PRO B N 1
ATOM 1586 C CA . PRO B 2 113 ? 23.842 53.750 45.994 1.00 22.83 109 PRO B CA 1
ATOM 1587 C C . PRO B 2 113 ? 24.339 52.970 44.790 1.00 22.86 109 PRO B C 1
ATOM 1588 O O . PRO B 2 113 ? 23.714 51.988 44.354 1.00 23.74 109 PRO B O 1
ATOM 1592 N N . GLU B 2 114 ? 25.469 53.413 44.251 1.00 22.37 110 GLU B N 1
ATOM 1593 C CA . GLU B 2 114 ? 26.084 52.708 43.144 1.00 23.04 110 GLU B CA 1
ATOM 1594 C C . GLU B 2 114 ? 26.701 51.468 43.812 1.00 23.00 110 GLU B C 1
ATOM 1595 O O . GLU B 2 114 ? 27.088 51.504 44.980 1.00 24.64 110 GLU B O 1
ATOM 1601 N N . ALA B 2 115 ? 26.772 50.358 43.103 1.00 22.59 111 ALA B N 1
ATOM 1602 C CA . ALA B 2 115 ? 27.318 49.156 43.712 1.00 22.74 111 ALA B CA 1
ATOM 1603 C C . ALA B 2 115 ? 28.800 49.246 44.055 1.00 22.01 111 ALA B C 1
ATOM 1604 O O . ALA B 2 115 ? 29.572 49.842 43.324 1.00 22.32 111 ALA B O 1
ATOM 1606 N N . PRO B 2 116 ? 29.216 48.640 45.175 1.00 21.81 112 PRO B N 1
ATOM 1607 C CA . PRO B 2 116 ? 30.631 48.697 45.519 1.00 23.07 112 PRO B CA 1
ATOM 1608 C C . PRO B 2 116 ? 31.377 47.979 44.393 1.00 24.92 112 PRO B C 1
ATOM 1609 O O . PRO B 2 116 ? 30.762 47.306 43.555 1.00 24.84 112 PRO B O 1
ATOM 1613 N N . PHE B 2 117 ? 32.695 48.110 44.374 1.00 25.46 113 PHE B N 1
ATOM 1614 C CA . PHE B 2 117 ? 33.486 47.461 43.344 1.00 26.03 113 PHE B CA 1
ATOM 1615 C C . PHE B 2 117 ? 34.898 47.190 43.816 1.00 27.65 113 PHE B C 1
ATOM 1616 O O . PHE B 2 117 ? 35.303 47.652 44.875 1.00 29.09 113 PHE B O 1
ATOM 1624 N N . ASP B 2 118 ? 35.645 46.447 43.012 1.00 28.91 114 ASP B N 1
ATOM 1625 C CA . ASP B 2 118 ? 37.012 46.084 43.343 1.00 30.05 114 ASP B CA 1
ATOM 1626 C C . ASP B 2 118 ? 37.060 45.291 44.619 1.00 28.97 114 ASP B C 1
ATOM 1627 O O . ASP B 2 118 ? 37.914 45.521 45.454 1.00 30.06 114 ASP B O 1
ATOM 1632 N N . LEU B 2 119 ? 36.133 44.358 44.770 1.00 29.18 115 LEU B N 1
ATOM 1633 C CA . LEU B 2 119 ? 36.111 43.497 45.942 1.00 30.68 115 LEU B CA 1
ATOM 1634 C C . LEU B 2 119 ? 37.441 42.764 45.902 1.00 33.33 115 LEU B C 1
ATOM 1635 O O . LEU B 2 119 ? 38.008 42.581 44.832 1.00 35.61 115 LEU B O 1
ATOM 1640 N N . SER B 2 120 ? 37.943 42.321 47.043 1.00 35.15 116 SER B N 1
ATOM 1641 C CA . SER B 2 120 ? 39.219 41.635 47.023 1.00 36.60 116 SER B CA 1
ATOM 1642 C C . SER B 2 120 ? 39.588 40.979 48.343 1.00 36.73 116 SER B C 1
ATOM 1643 O O . SER B 2 120 ? 39.776 41.655 49.342 1.00 37.75 116 SER B O 1
ATOM 1646 N N . VAL B 2 121 ? 39.695 39.659 48.346 1.00 37.04 117 VAL B N 1
ATOM 1647 C CA . VAL B 2 121 ? 40.082 38.953 49.556 1.00 38.52 117 VAL B CA 1
ATOM 1648 C C . VAL B 2 121 ? 41.571 38.721 49.534 1.00 39.42 117 VAL B C 1
ATOM 1649 O O . VAL B 2 121 ? 42.146 38.481 48.487 1.00 40.25 117 VAL B O 1
ATOM 1653 N N . VAL B 2 122 ? 42.197 38.803 50.694 1.00 41.82 118 VAL B N 1
ATOM 1654 C CA . VAL B 2 122 ? 43.629 38.588 50.790 1.00 44.43 118 VAL B CA 1
ATOM 1655 C C . VAL B 2 122 ? 43.947 37.797 52.039 1.00 47.08 118 VAL B C 1
ATOM 1656 O O . VAL B 2 122 ? 43.589 38.187 53.151 1.00 47.92 118 VAL B O 1
ATOM 1660 N N . TYR B 2 123 ? 44.625 36.676 51.840 1.00 48.93 119 TYR B N 1
ATOM 1661 C CA . TYR B 2 123 ? 44.989 35.793 52.931 1.00 52.15 119 TYR B CA 1
ATOM 1662 C C . TYR B 2 123 ? 46.325 36.166 53.552 1.00 54.71 119 TYR B C 1
ATOM 1663 O O . TYR B 2 123 ? 47.344 36.157 52.874 1.00 56.14 119 TYR B O 1
ATOM 1672 N N . ARG B 2 124 ? 46.324 36.493 54.840 1.00 58.34 120 ARG B N 1
ATOM 1673 C CA . ARG B 2 124 ? 47.559 36.835 55.540 1.00 60.55 120 ARG B CA 1
ATOM 1674 C C . ARG B 2 124 ? 48.054 35.571 56.231 1.00 63.38 120 ARG B C 1
ATOM 1675 O O . ARG B 2 124 ? 47.441 35.098 57.196 1.00 63.40 120 ARG B O 1
ATOM 1683 N N . GLU B 2 125 ? 49.157 35.027 55.726 1.00 65.36 121 GLU B N 1
ATOM 1684 C CA . GLU B 2 125 ? 49.745 33.803 56.262 1.00 67.55 121 GLU B CA 1
ATOM 1685 C C . GLU B 2 125 ? 49.924 33.775 57.784 1.00 67.56 121 GLU B C 1
ATOM 1686 O O . GLU B 2 125 ? 49.493 32.834 58.465 1.00 66.73 121 GLU B O 1
ATOM 1692 N N . GLY B 2 126 ? 50.576 34.810 58.303 1.00 67.70 122 GLY B N 1
ATOM 1693 C CA . GLY B 2 126 ? 50.822 34.894 59.728 1.00 67.68 122 GLY B CA 1
ATOM 1694 C C . GLY B 2 126 ? 49.595 34.883 60.620 1.00 67.93 122 GLY B C 1
ATOM 1695 O O . GLY B 2 126 ? 49.427 33.974 61.442 1.00 68.11 122 GLY B O 1
ATOM 1696 N N . ALA B 2 127 ? 48.734 35.885 60.451 1.00 67.37 123 ALA B N 1
ATOM 1697 C CA . ALA B 2 127 ? 47.528 36.030 61.265 1.00 65.92 123 ALA B CA 1
ATOM 1698 C C . ALA B 2 127 ? 46.412 35.035 60.994 1.00 64.84 123 ALA B C 1
ATOM 1699 O O . ALA B 2 127 ? 45.354 35.122 61.601 1.00 64.19 123 ALA B O 1
ATOM 1701 N N . ASN B 2 128 ? 46.646 34.095 60.087 1.00 64.56 124 ASN B N 1
ATOM 1702 C CA . ASN B 2 128 ? 45.646 33.086 59.744 1.00 63.88 124 ASN B CA 1
ATOM 1703 C C . ASN B 2 128 ? 44.228 33.650 59.617 1.00 62.24 124 ASN B C 1
ATOM 1704 O O . ASN B 2 128 ? 43.283 33.152 60.231 1.00 62.19 124 ASN B O 1
ATOM 1709 N N . ASP B 2 129 ? 44.105 34.695 58.799 1.00 60.34 125 ASP B N 1
ATOM 1710 C CA . ASP B 2 129 ? 42.837 35.366 58.526 1.00 56.47 125 ASP B CA 1
ATOM 1711 C C . ASP B 2 129 ? 42.853 35.976 57.121 1.00 55.09 125 ASP B C 1
ATOM 1712 O O . ASP B 2 129 ? 43.916 36.187 56.534 1.00 54.85 125 ASP B O 1
ATOM 1717 N N . PHE B 2 130 ? 41.662 36.265 56.603 1.00 52.42 126 PHE B N 1
ATOM 1718 C CA . PHE B 2 130 ? 41.491 36.856 55.278 1.00 49.16 126 PHE B CA 1
ATOM 1719 C C . PHE B 2 130 ? 41.047 38.295 55.435 1.00 47.79 126 PHE B C 1
ATOM 1720 O O . PHE B 2 130 ? 40.160 38.592 56.225 1.00 47.66 126 PHE B O 1
ATOM 1728 N N . VAL B 2 131 ? 41.649 39.198 54.685 1.00 46.82 127 VAL B N 1
ATOM 1729 C CA . VAL B 2 131 ? 41.237 40.577 54.791 1.00 46.68 127 VAL B CA 1
ATOM 1730 C C . VAL B 2 131 ? 40.469 41.016 53.537 1.00 45.60 127 VAL B C 1
ATOM 1731 O O . VAL B 2 131 ? 41.054 41.235 52.470 1.00 45.18 127 VAL B O 1
ATOM 1735 N N . VAL B 2 132 ? 39.145 41.113 53.682 1.00 43.29 128 VAL B N 1
ATOM 1736 C CA . VAL B 2 132 ? 38.252 41.526 52.594 1.00 40.14 128 VAL B CA 1
ATOM 1737 C C . VAL B 2 132 ? 38.190 43.042 52.513 1.00 37.99 128 VAL B C 1
ATOM 1738 O O . VAL B 2 132 ? 38.006 43.714 53.517 1.00 37.99 128 VAL B O 1
ATOM 1742 N N . THR B 2 133 ? 38.331 43.581 51.313 1.00 34.78 129 THR B N 1
ATOM 1743 C CA . THR B 2 133 ? 38.298 45.016 51.149 1.00 33.36 129 THR B CA 1
ATOM 1744 C C . THR B 2 133 ? 37.617 45.332 49.849 1.00 32.88 129 THR B C 1
ATOM 1745 O O . THR B 2 133 ? 37.636 44.515 48.942 1.00 34.47 129 THR B O 1
ATOM 1749 N N . PHE B 2 134 ? 37.029 46.522 49.757 1.00 31.55 130 PHE B N 1
ATOM 1750 C CA . PHE B 2 134 ? 36.339 46.956 48.544 1.00 30.88 130 PHE B CA 1
ATOM 1751 C C . PHE B 2 134 ? 36.311 48.473 48.379 1.00 31.86 130 PHE B C 1
ATOM 1752 O O . PHE B 2 134 ? 36.788 49.216 49.219 1.00 33.24 130 PHE B O 1
ATOM 1760 N N . ASN B 2 135 ? 35.728 48.937 47.289 1.00 33.22 131 ASN B N 1
ATOM 1761 C CA . ASN B 2 135 ? 35.676 50.363 47.023 1.00 33.97 131 ASN B CA 1
ATOM 1762 C C . ASN B 2 135 ? 34.263 50.851 46.728 1.00 34.46 131 ASN B C 1
ATOM 1763 O O . ASN B 2 135 ? 33.404 50.086 46.282 1.00 34.65 131 ASN B O 1
ATOM 1768 N N . THR B 2 136 ? 34.020 52.128 46.975 1.00 33.64 132 THR B N 1
ATOM 1769 C CA . THR B 2 136 ? 32.717 52.698 46.687 1.00 34.04 132 THR B CA 1
ATOM 1770 C C . THR B 2 136 ? 32.920 54.132 46.220 1.00 34.63 132 THR B C 1
ATOM 1771 O O . THR B 2 136 ? 33.509 54.937 46.936 1.00 37.11 132 THR B O 1
ATOM 1775 N N . SER B 2 137 ? 32.448 54.449 45.017 1.00 33.42 133 SER B N 1
ATOM 1776 C CA . SER B 2 137 ? 32.619 55.792 44.472 1.00 33.64 133 SER B CA 1
ATOM 1777 C C . SER B 2 137 ? 31.927 56.831 45.315 1.00 34.71 133 SER B C 1
ATOM 1778 O O . SER B 2 137 ? 32.096 58.026 45.099 1.00 36.33 133 SER B O 1
ATOM 1781 N N . HIS B 2 138 ? 31.141 56.380 46.278 1.00 35.15 134 HIS B N 1
ATOM 1782 C CA . HIS B 2 138 ? 30.441 57.294 47.153 1.00 35.81 134 HIS B CA 1
ATOM 1783 C C . HIS B 2 138 ? 31.379 58.045 48.084 1.00 37.01 134 HIS B C 1
ATOM 1784 O O . HIS B 2 138 ? 31.025 59.087 48.619 1.00 38.14 134 HIS B O 1
ATOM 1791 N N . LEU B 2 139 ? 32.583 57.536 48.275 1.00 37.28 135 LEU B N 1
ATOM 1792 C CA . LEU B 2 139 ? 33.492 58.231 49.155 1.00 38.84 135 LEU B CA 1
ATOM 1793 C C . LEU B 2 139 ? 33.790 59.660 48.690 1.00 40.02 135 LEU B C 1
ATOM 1794 O O . LEU B 2 139 ? 33.784 60.596 49.498 1.00 41.40 135 LEU B O 1
ATOM 1799 N N . GLN B 2 140 ? 34.032 59.854 47.402 1.00 39.78 136 GLN B N 1
ATOM 1800 C CA . GLN B 2 140 ? 34.316 61.203 46.939 1.00 40.05 136 GLN B CA 1
ATOM 1801 C C . GLN B 2 140 ? 33.077 62.002 46.575 1.00 39.05 136 GLN B C 1
ATOM 1802 O O . GLN B 2 140 ? 33.189 63.112 46.046 1.00 38.80 136 GLN B O 1
ATOM 1808 N N . LYS B 2 141 ? 31.894 61.457 46.844 1.00 36.89 137 LYS B N 1
ATOM 1809 C CA . LYS B 2 141 ? 30.671 62.191 46.531 1.00 34.03 137 LYS B CA 1
ATOM 1810 C C . LYS B 2 141 ? 30.439 63.269 47.588 1.00 33.81 137 LYS B C 1
ATOM 1811 O O . LYS B 2 141 ? 30.990 63.192 48.687 1.00 34.60 137 LYS B O 1
ATOM 1817 N N . LYS B 2 142 ? 29.631 64.272 47.265 1.00 32.24 138 LYS B N 1
ATOM 1818 C CA . LYS B 2 142 ? 29.373 65.350 48.206 1.00 32.07 138 LYS B CA 1
ATOM 1819 C C . LYS B 2 142 ? 28.118 65.170 49.056 1.00 32.16 138 LYS B C 1
ATOM 1820 O O . LYS B 2 142 ? 28.050 65.682 50.169 1.00 33.21 138 LYS B O 1
ATOM 1826 N N . TYR B 2 143 ? 27.125 64.453 48.534 1.00 32.09 139 TYR B N 1
ATOM 1827 C CA . TYR B 2 143 ? 25.864 64.231 49.248 1.00 30.60 139 TYR B CA 1
ATOM 1828 C C . TYR B 2 143 ? 25.802 62.902 49.993 1.00 31.02 139 TYR B C 1
ATOM 1829 O O . TYR B 2 143 ? 25.970 62.848 51.207 1.00 31.88 139 TYR B O 1
ATOM 1838 N N . VAL B 2 144 ? 25.550 61.821 49.269 1.00 30.53 140 VAL B N 1
ATOM 1839 C CA . VAL B 2 144 ? 25.464 60.527 49.914 1.00 29.02 140 VAL B CA 1
ATOM 1840 C C . VAL B 2 144 ? 26.860 59.970 50.121 1.00 29.37 140 VAL B C 1
ATOM 1841 O O . VAL B 2 144 ? 27.325 59.133 49.347 1.00 28.16 140 VAL B O 1
ATOM 1845 N N . LYS B 2 145 ? 27.537 60.440 51.166 1.00 30.36 141 LYS B N 1
ATOM 1846 C CA . LYS B 2 145 ? 28.874 59.947 51.439 1.00 31.35 141 LYS B CA 1
ATOM 1847 C C . LYS B 2 145 ? 28.999 59.052 52.658 1.00 30.66 141 LYS B C 1
ATOM 1848 O O . LYS B 2 145 ? 30.101 58.677 53.044 1.00 32.63 141 LYS B O 1
ATOM 1854 N N . VAL B 2 146 ? 27.871 58.698 53.255 1.00 29.69 142 VAL B N 1
ATOM 1855 C CA . VAL B 2 146 ? 27.869 57.793 54.400 1.00 29.36 142 VAL B CA 1
ATOM 1856 C C . VAL B 2 146 ? 26.961 56.598 54.082 1.00 30.28 142 VAL B C 1
ATOM 1857 O O . VAL B 2 146 ? 25.737 56.749 53.959 1.00 31.78 142 VAL B O 1
ATOM 1861 N N . LEU B 2 147 ? 27.557 55.415 53.961 1.00 28.07 143 LEU B N 1
ATOM 1862 C CA . LEU B 2 147 ? 26.794 54.214 53.639 1.00 26.34 143 LEU B CA 1
ATOM 1863 C C . LEU B 2 147 ? 26.961 53.095 54.648 1.00 27.10 143 LEU B C 1
ATOM 1864 O O . LEU B 2 147 ? 27.952 53.035 55.367 1.00 28.73 143 LEU B O 1
ATOM 1869 N N . MET B 2 148 ? 25.992 52.193 54.681 1.00 26.20 144 MET B N 1
ATOM 1870 C CA . MET B 2 148 ? 26.060 51.037 55.555 0.50 26.44 144 MET B CA 1
ATOM 1871 C C . MET B 2 148 ? 26.249 49.900 54.557 1.00 28.28 144 MET B C 1
ATOM 1872 O O . MET B 2 148 ? 25.344 49.626 53.776 1.00 29.86 144 MET B O 1
ATOM 1877 N N . HIS B 2 149 ? 27.425 49.270 54.534 1.00 29.04 145 HIS B N 1
ATOM 1878 C CA . HIS B 2 149 ? 27.675 48.166 53.599 1.00 27.72 145 HIS B CA 1
ATOM 1879 C C . HIS B 2 149 ? 27.271 46.831 54.190 1.00 28.23 145 HIS B C 1
ATOM 1880 O O . HIS B 2 149 ? 27.323 46.633 55.400 1.00 26.73 145 HIS B O 1
ATOM 1887 N N . ASP B 2 150 ? 26.874 45.916 53.310 1.00 29.99 146 ASP B N 1
ATOM 1888 C CA . ASP B 2 150 ? 26.476 44.567 53.690 1.00 29.98 146 ASP B CA 1
ATOM 1889 C C . ASP B 2 150 ? 27.334 43.572 52.923 1.00 29.02 146 ASP B C 1
ATOM 1890 O O . ASP B 2 150 ? 27.147 43.374 51.742 1.00 30.62 146 ASP B O 1
ATOM 1895 N N . VAL B 2 151 ? 28.294 42.968 53.603 1.00 29.98 147 VAL B N 1
ATOM 1896 C CA . VAL B 2 151 ? 29.184 41.979 52.999 1.00 31.53 147 VAL B CA 1
ATOM 1897 C C . VAL B 2 151 ? 28.543 40.612 53.127 1.00 31.80 147 VAL B C 1
ATOM 1898 O O . VAL B 2 151 ? 28.274 40.168 54.227 1.00 32.09 147 VAL B O 1
ATOM 1902 N N . ALA B 2 152 ? 28.306 39.934 52.018 1.00 32.74 148 ALA B N 1
ATOM 1903 C CA . ALA B 2 152 ? 27.687 38.620 52.090 1.00 35.65 148 ALA B CA 1
ATOM 1904 C C . ALA B 2 152 ? 28.558 37.522 51.494 1.00 38.06 148 ALA B C 1
ATOM 1905 O O . ALA B 2 152 ? 29.192 37.708 50.455 1.00 39.30 148 ALA B O 1
ATOM 1907 N N . TYR B 2 153 ? 28.594 36.375 52.161 1.00 40.12 149 TYR B N 1
ATOM 1908 C CA . TYR B 2 153 ? 29.377 35.251 51.673 1.00 41.97 149 TYR B CA 1
ATOM 1909 C C . TYR B 2 153 ? 28.778 33.904 52.066 1.00 43.55 149 TYR B C 1
ATOM 1910 O O . TYR B 2 153 ? 27.989 33.803 52.999 1.00 42.31 149 TYR B O 1
ATOM 1919 N N . ARG B 2 154 ? 29.146 32.872 51.320 1.00 46.59 150 ARG B N 1
ATOM 1920 C CA . ARG B 2 154 ? 28.674 31.522 51.581 1.00 49.70 150 ARG B CA 1
ATOM 1921 C C . ARG B 2 154 ? 29.694 30.533 51.032 1.00 52.22 150 ARG B C 1
ATOM 1922 O O . ARG B 2 154 ? 30.706 30.916 50.448 1.00 51.77 150 ARG B O 1
ATOM 1930 N N . GLN B 2 155 ? 29.419 29.254 51.218 1.00 55.67 151 GLN B N 1
ATOM 1931 C CA . GLN B 2 155 ? 30.310 28.225 50.733 1.00 59.57 151 GLN B CA 1
ATOM 1932 C C . GLN B 2 155 ? 29.637 27.506 49.578 1.00 63.03 151 GLN B C 1
ATOM 1933 O O . GLN B 2 155 ? 28.428 27.287 49.615 1.00 63.28 151 GLN B O 1
ATOM 1939 N N . GLU B 2 156 ? 30.419 27.151 48.556 1.00 67.39 152 GLU B N 1
ATOM 1940 C CA . GLU B 2 156 ? 29.910 26.464 47.359 1.00 70.98 152 GLU B CA 1
ATOM 1941 C C . GLU B 2 156 ? 28.963 25.310 47.660 1.00 72.61 152 GLU B C 1
ATOM 1942 O O . GLU B 2 156 ? 27.879 25.221 47.077 1.00 72.46 152 GLU B O 1
ATOM 1948 N N . LYS B 2 157 ? 29.381 24.433 48.569 1.00 74.15 153 LYS B N 1
ATOM 1949 C CA . LYS B 2 157 ? 28.583 23.284 48.972 1.00 76.13 153 LYS B CA 1
ATOM 1950 C C . LYS B 2 157 ? 27.208 23.711 49.487 1.00 77.87 153 LYS B C 1
ATOM 1951 O O . LYS B 2 157 ? 26.219 22.998 49.311 1.00 78.21 153 LYS B O 1
ATOM 1953 N N . ASP B 2 158 ? 27.150 24.878 50.120 1.00 80.18 154 ASP B N 1
ATOM 1954 C CA . ASP B 2 158 ? 25.900 25.391 50.676 1.00 82.12 154 ASP B CA 1
ATOM 1955 C C . ASP B 2 158 ? 25.106 26.244 49.677 1.00 82.44 154 ASP B C 1
ATOM 1956 O O . ASP B 2 158 ? 25.659 26.767 48.699 1.00 82.30 154 ASP B O 1
ATOM 1961 N N . GLU B 2 159 ? 23.806 26.384 49.934 1.00 82.13 155 GLU B N 1
ATOM 1962 C CA . GLU B 2 159 ? 22.935 27.161 49.062 1.00 81.58 155 GLU B CA 1
ATOM 1963 C C . GLU B 2 159 ? 21.909 28.006 49.821 1.00 80.92 155 GLU B C 1
ATOM 1964 O O . GLU B 2 159 ? 21.300 27.546 50.791 1.00 81.01 155 GLU B O 1
ATOM 1970 N N . ASN B 2 160 ? 21.730 29.246 49.362 1.00 79.77 156 ASN B N 1
ATOM 1971 C CA . ASN B 2 160 ? 20.778 30.201 49.945 1.00 77.66 156 ASN B CA 1
ATOM 1972 C C . ASN B 2 160 ? 21.024 30.556 51.416 1.00 75.50 156 ASN B C 1
ATOM 1973 O O . ASN B 2 160 ? 20.263 31.336 52.004 1.00 75.31 156 ASN B O 1
ATOM 1975 N N . LYS B 2 161 ? 22.073 29.985 52.009 1.00 71.86 157 LYS B N 1
ATOM 1976 C CA . LYS B 2 161 ? 22.403 30.260 53.407 1.00 67.04 157 LYS B CA 1
ATOM 1977 C C . LYS B 2 161 ? 23.672 31.101 53.480 1.00 63.51 157 LYS B C 1
ATOM 1978 O O . LYS B 2 161 ? 24.759 30.589 53.757 1.00 62.89 157 LYS B O 1
ATOM 1980 N N . TRP B 2 162 ? 23.520 32.397 53.228 1.00 58.60 158 TRP B N 1
ATOM 1981 C CA . TRP B 2 162 ? 24.644 33.316 53.259 1.00 53.92 158 TRP B CA 1
ATOM 1982 C C . TRP B 2 162 ? 24.892 33.872 54.642 1.00 51.81 158 TRP B C 1
ATOM 1983 O O . TRP B 2 162 ? 23.980 33.977 55.447 1.00 52.22 158 TRP B O 1
ATOM 1994 N N . THR B 2 163 ? 26.136 34.249 54.901 1.00 49.39 159 THR B N 1
ATOM 1995 C CA . THR B 2 163 ? 26.503 34.852 56.173 1.00 46.82 159 THR B CA 1
ATOM 1996 C C . THR B 2 163 ? 26.678 36.332 55.896 1.00 45.69 159 THR B C 1
ATOM 1997 O O . THR B 2 163 ? 27.548 36.721 55.127 1.00 46.48 159 THR B O 1
ATOM 2001 N N . HIS B 2 164 ? 25.844 37.160 56.509 1.00 43.51 160 HIS B N 1
ATOM 2002 C CA . HIS B 2 164 ? 25.941 38.591 56.295 1.00 40.74 160 HIS B CA 1
ATOM 2003 C C . HIS B 2 164 ? 26.719 39.306 57.375 1.00 40.56 160 HIS B C 1
ATOM 2004 O O . HIS B 2 164 ? 26.818 38.838 58.495 1.00 42.48 160 HIS B O 1
ATOM 2011 N N . VAL B 2 165 ? 27.282 40.448 57.017 1.00 40.04 161 VAL B N 1
ATOM 2012 C CA . VAL B 2 165 ? 28.053 41.257 57.940 1.00 38.99 161 VAL B CA 1
ATOM 2013 C C . VAL B 2 165 ? 27.833 42.710 57.538 1.00 39.38 161 VAL B C 1
ATOM 2014 O O . VAL B 2 165 ? 28.038 43.072 56.389 1.00 41.44 161 VAL B O 1
ATOM 2018 N N . ASN B 2 166 ? 27.391 43.537 58.472 1.00 38.53 162 ASN B N 1
ATOM 2019 C CA . ASN B 2 166 ? 27.169 44.947 58.185 1.00 38.16 162 ASN B CA 1
ATOM 2020 C C . ASN B 2 166 ? 28.419 45.715 58.555 1.00 38.59 162 ASN B C 1
ATOM 2021 O O . ASN B 2 166 ? 28.912 45.619 59.670 1.00 39.57 162 ASN B O 1
ATOM 2026 N N . LEU B 2 167 ? 28.939 46.485 57.618 1.00 38.78 163 LEU B N 1
ATOM 2027 C CA . LEU B 2 167 ? 30.143 47.241 57.877 0.50 37.88 163 LEU B CA 1
ATOM 2028 C C . LEU B 2 167 ? 29.865 48.718 57.622 1.00 37.94 163 LEU B C 1
ATOM 2029 O O . LEU B 2 167 ? 28.797 49.082 57.153 1.00 37.24 163 LEU B O 1
ATOM 2034 N N . SER B 2 168 ? 30.808 49.578 57.971 1.00 39.00 164 SER B N 1
ATOM 2035 C CA . SER B 2 168 ? 30.637 51.006 57.735 1.00 39.69 164 SER B CA 1
ATOM 2036 C C . SER B 2 168 ? 31.886 51.529 57.080 1.00 39.91 164 SER B C 1
ATOM 2037 O O . SER B 2 168 ? 31.927 52.652 56.588 1.00 40.40 164 SER B O 1
ATOM 2040 N N . SER B 2 169 ? 32.908 50.687 57.074 1.00 39.75 165 SER B N 1
ATOM 2041 C CA . SER B 2 169 ? 34.170 51.020 56.451 1.00 39.99 165 SER B CA 1
ATOM 2042 C C . SER B 2 169 ? 34.281 50.058 55.286 1.00 39.26 165 SER B C 1
ATOM 2043 O O . SER B 2 169 ? 33.426 49.197 55.118 1.00 38.46 165 SER B O 1
ATOM 2046 N N . THR B 2 170 ? 35.337 50.197 54.496 1.00 38.57 166 THR B N 1
ATOM 2047 C CA . THR B 2 170 ? 35.542 49.339 53.342 1.00 36.88 166 THR B CA 1
ATOM 2048 C C . THR B 2 170 ? 36.550 48.206 53.564 1.00 37.70 166 THR B C 1
ATOM 2049 O O . THR B 2 170 ? 37.167 47.739 52.613 1.00 38.54 166 THR B O 1
ATOM 2053 N N . LYS B 2 171 ? 36.706 47.763 54.811 1.00 37.05 167 LYS B N 1
ATOM 2054 C CA . LYS B 2 171 ? 37.637 46.687 55.147 1.00 35.51 167 LYS B CA 1
ATOM 2055 C C . LYS B 2 171 ? 36.985 45.803 56.181 1.00 35.77 167 LYS B C 1
ATOM 2056 O O . LYS B 2 171 ? 36.464 46.284 57.174 1.00 36.32 167 LYS B O 1
ATOM 2062 N N . LEU B 2 172 ? 37.019 44.504 55.941 1.00 36.97 168 LEU B N 1
ATOM 2063 C CA . LEU B 2 172 ? 36.414 43.524 56.834 1.00 37.93 168 LEU B CA 1
ATOM 2064 C C . LEU B 2 172 ? 37.370 42.353 56.955 1.00 39.20 168 LEU B C 1
ATOM 2065 O O . LEU B 2 172 ? 38.032 41.994 55.983 1.00 41.05 168 LEU B O 1
ATOM 2070 N N . THR B 2 173 ? 37.447 41.750 58.134 1.00 39.47 169 THR B N 1
ATOM 2071 C CA . THR B 2 173 ? 38.369 40.639 58.333 1.00 40.74 169 THR B CA 1
ATOM 2072 C C . THR B 2 173 ? 37.729 39.352 58.813 1.00 41.97 169 THR B C 1
ATOM 2073 O O . THR B 2 173 ? 37.139 39.319 59.875 1.00 44.55 169 THR B O 1
ATOM 2077 N N . LEU B 2 174 ? 37.867 38.287 58.037 1.00 42.98 170 LEU B N 1
ATOM 2078 C CA . LEU B 2 174 ? 37.320 36.988 58.408 1.00 43.96 170 LEU B CA 1
ATOM 2079 C C . LEU B 2 174 ? 38.454 36.128 58.933 1.00 45.74 170 LEU B C 1
ATOM 2080 O O . LEU B 2 174 ? 39.565 36.180 58.404 1.00 45.75 170 LEU B O 1
ATOM 2085 N N . LEU B 2 175 ? 38.170 35.328 59.960 1.00 47.17 171 LEU B N 1
ATOM 2086 C CA . LEU B 2 175 ? 39.177 34.452 60.566 1.00 47.23 171 LEU B CA 1
ATOM 2087 C C . LEU B 2 175 ? 39.084 33.028 60.025 1.00 47.20 171 LEU B C 1
ATOM 2088 O O . LEU B 2 175 ? 37.993 32.476 59.923 1.00 46.84 171 LEU B O 1
ATOM 2093 N N . GLN B 2 176 ? 40.227 32.432 59.685 1.00 46.90 172 GLN B N 1
ATOM 2094 C CA . GLN B 2 176 ? 40.246 31.073 59.147 1.00 45.79 172 GLN B CA 1
ATOM 2095 C C . GLN B 2 176 ? 39.595 30.148 60.149 1.00 46.51 172 GLN B C 1
ATOM 2096 O O . GLN B 2 176 ? 38.959 29.153 59.802 1.00 45.92 172 GLN B O 1
ATOM 2102 N N . ARG B 2 177 ? 39.784 30.509 61.407 1.00 48.65 173 ARG B N 1
ATOM 2103 C CA . ARG B 2 177 ? 39.249 29.801 62.549 1.00 48.83 173 ARG B CA 1
ATOM 2104 C C . ARG B 2 177 ? 37.725 29.735 62.470 1.00 49.66 173 ARG B C 1
ATOM 2105 O O . ARG B 2 177 ? 37.096 28.860 63.050 1.00 50.89 173 ARG B O 1
ATOM 2113 N N . LYS B 2 178 ? 37.130 30.650 61.725 1.00 49.40 174 LYS B N 1
ATOM 2114 C CA . LYS B 2 178 ? 35.686 30.679 61.624 1.00 49.81 174 LYS B CA 1
ATOM 2115 C C . LYS B 2 178 ? 35.156 30.244 60.272 1.00 49.56 174 LYS B C 1
ATOM 2116 O O . LYS B 2 178 ? 33.953 30.122 60.088 1.00 48.72 174 LYS B O 1
ATOM 2122 N N . LEU B 2 179 ? 36.061 30.004 59.333 1.00 50.67 175 LEU B N 1
ATOM 2123 C CA . LEU B 2 179 ? 35.683 29.571 57.997 1.00 50.97 175 LEU B CA 1
ATOM 2124 C C . LEU B 2 179 ? 36.097 28.123 57.776 1.00 52.72 175 LEU B C 1
ATOM 2125 O O . LEU B 2 179 ? 37.199 27.712 58.154 1.00 52.85 175 LEU B O 1
ATOM 2130 N N . GLN B 2 180 ? 35.203 27.356 57.159 1.00 53.61 176 GLN B N 1
ATOM 2131 C CA . GLN B 2 180 ? 35.449 25.950 56.883 1.00 54.85 176 GLN B CA 1
ATOM 2132 C C . GLN B 2 180 ? 36.782 25.746 56.204 1.00 56.00 176 GLN B C 1
ATOM 2133 O O . GLN B 2 180 ? 37.172 26.524 55.336 1.00 56.05 176 GLN B O 1
ATOM 2136 N N . PRO B 2 181 ? 37.507 24.687 56.592 1.00 57.14 177 PRO B N 1
ATOM 2137 C CA . PRO B 2 181 ? 38.820 24.359 56.024 1.00 56.56 177 PRO B CA 1
ATOM 2138 C C . PRO B 2 181 ? 38.688 23.867 54.586 1.00 56.33 177 PRO B C 1
ATOM 2139 O O . PRO B 2 181 ? 37.667 23.280 54.216 1.00 56.27 177 PRO B O 1
ATOM 2143 N N . ALA B 2 182 ? 39.725 24.104 53.787 1.00 55.54 178 ALA B N 1
ATOM 2144 C CA . ALA B 2 182 ? 39.750 23.692 52.386 1.00 54.48 178 ALA B CA 1
ATOM 2145 C C . ALA B 2 182 ? 38.373 23.766 51.745 1.00 53.64 178 ALA B C 1
ATOM 2146 O O . ALA B 2 182 ? 37.714 22.753 51.528 1.00 52.94 178 ALA B O 1
ATOM 2148 N N . ALA B 2 183 ? 37.948 24.986 51.448 1.00 53.47 179 ALA B N 1
ATOM 2149 C CA . ALA B 2 183 ? 36.652 25.218 50.841 1.00 52.35 179 ALA B CA 1
ATOM 2150 C C . ALA B 2 183 ? 36.681 26.469 50.003 1.00 51.75 179 ALA B C 1
ATOM 2151 O O . ALA B 2 183 ? 37.484 27.379 50.219 1.00 51.76 179 ALA B O 1
ATOM 2153 N N . MET B 2 184 ? 35.772 26.499 49.046 1.00 50.94 180 MET B N 1
ATOM 2154 C CA . MET B 2 184 ? 35.654 27.614 48.143 1.00 49.83 180 MET B CA 1
ATOM 2155 C C . MET B 2 184 ? 34.487 28.466 48.597 1.00 45.76 180 MET B C 1
ATOM 2156 O O . MET B 2 184 ? 33.372 27.985 48.749 1.00 42.62 180 MET B O 1
ATOM 2161 N N . TYR B 2 185 ? 34.767 29.735 48.846 1.00 43.79 181 TYR B N 1
ATOM 2162 C CA . TYR B 2 185 ? 33.728 30.654 49.275 1.00 41.43 181 TYR B CA 1
ATOM 2163 C C . TYR B 2 185 ? 33.427 31.672 48.195 1.00 40.43 181 TYR B C 1
ATOM 2164 O O . TYR B 2 185 ? 34.282 31.986 47.361 1.00 41.41 181 TYR B O 1
ATOM 2173 N N . GLU B 2 186 ? 32.199 32.177 48.216 1.00 38.55 182 GLU B N 1
ATOM 2174 C CA . GLU B 2 186 ? 31.756 33.215 47.294 1.00 36.59 182 GLU B CA 1
ATOM 2175 C C . GLU B 2 186 ? 31.421 34.375 48.205 1.00 35.44 182 GLU B C 1
ATOM 2176 O O . GLU B 2 186 ? 30.719 34.190 49.199 1.00 35.58 182 GLU B O 1
ATOM 2182 N N . ILE B 2 187 ? 31.918 35.564 47.889 1.00 33.43 183 ILE B N 1
ATOM 2183 C CA . ILE B 2 187 ? 31.630 36.719 48.725 1.00 30.95 183 ILE B CA 1
ATOM 2184 C C . ILE B 2 187 ? 31.277 37.910 47.866 1.00 30.49 183 ILE B C 1
ATOM 2185 O O . ILE B 2 187 ? 31.774 38.044 46.753 1.00 31.38 183 ILE B O 1
ATOM 2190 N N . LYS B 2 188 ? 30.396 38.760 48.378 1.00 29.31 184 LYS B N 1
ATOM 2191 C CA . LYS B 2 188 ? 29.992 39.959 47.659 1.00 29.28 184 LYS B CA 1
ATOM 2192 C C . LYS B 2 188 ? 29.493 41.043 48.613 1.00 29.98 184 LYS B C 1
ATOM 2193 O O . LYS B 2 188 ? 29.101 40.751 49.736 1.00 30.39 184 LYS B O 1
ATOM 2199 N N . VAL B 2 189 ? 29.506 42.291 48.160 1.00 30.62 185 VAL B N 1
ATOM 2200 C CA . VAL B 2 189 ? 29.055 43.416 48.977 1.00 31.53 185 VAL B CA 1
ATOM 2201 C C . VAL B 2 189 ? 28.007 44.261 48.273 1.00 31.73 185 VAL B C 1
ATOM 2202 O O . VAL B 2 189 ? 27.796 44.121 47.074 1.00 33.23 185 VAL B O 1
ATOM 2206 N N . ARG B 2 190 ? 27.361 45.144 49.030 1.00 31.96 186 ARG B N 1
ATOM 2207 C CA . ARG B 2 190 ? 26.365 46.081 48.490 1.00 32.50 186 ARG B CA 1
ATOM 2208 C C . ARG B 2 190 ? 26.146 47.169 49.534 1.00 31.07 186 ARG B C 1
ATOM 2209 O O . ARG B 2 190 ? 26.337 46.929 50.716 1.00 30.95 186 ARG B O 1
ATOM 2217 N N . SER B 2 191 ? 25.749 48.361 49.105 1.00 30.13 187 SER B N 1
ATOM 2218 C CA . SER B 2 191 ? 25.576 49.467 50.044 1.00 30.92 187 SER B CA 1
ATOM 2219 C C . SER B 2 191 ? 24.179 50.100 50.098 1.00 32.10 187 SER B C 1
ATOM 2220 O O . SER B 2 191 ? 23.411 50.056 49.133 1.00 33.87 187 SER B O 1
ATOM 2223 N N . ILE B 2 192 ? 23.871 50.717 51.235 1.00 31.01 188 ILE B N 1
ATOM 2224 C CA . ILE B 2 192 ? 22.588 51.380 51.444 1.00 28.34 188 ILE B CA 1
ATOM 2225 C C . ILE B 2 192 ? 22.878 52.721 52.110 1.00 28.21 188 ILE B C 1
ATOM 2226 O O . ILE B 2 192 ? 23.797 52.817 52.926 1.00 29.41 188 ILE B O 1
ATOM 2231 N N . PRO B 2 193 ? 22.127 53.780 51.753 1.00 27.17 189 PRO B N 1
ATOM 2232 C CA . PRO B 2 193 ? 22.363 55.096 52.362 1.00 27.20 189 PRO B CA 1
ATOM 2233 C C . PRO B 2 193 ? 22.244 54.956 53.868 1.00 28.64 189 PRO B C 1
ATOM 2234 O O . PRO B 2 193 ? 21.439 54.169 54.359 1.00 28.96 189 PRO B O 1
ATOM 2238 N N . ASP B 2 194 ? 23.032 55.715 54.612 1.00 30.87 190 ASP B N 1
ATOM 2239 C CA . ASP B 2 194 ? 23.002 55.544 56.050 1.00 34.37 190 ASP B CA 1
ATOM 2240 C C . ASP B 2 194 ? 23.094 56.785 56.915 1.00 35.81 190 ASP B C 1
ATOM 2241 O O . ASP B 2 194 ? 23.010 56.683 58.129 1.00 36.82 190 ASP B O 1
ATOM 2246 N N . HIS B 2 195 ? 23.300 57.956 56.337 1.00 37.36 191 HIS B N 1
ATOM 2247 C CA . HIS B 2 195 ? 23.327 59.104 57.211 1.00 38.18 191 HIS B CA 1
ATOM 2248 C C . HIS B 2 195 ? 22.062 59.907 57.052 1.00 37.90 191 HIS B C 1
ATOM 2249 O O . HIS B 2 195 ? 21.004 59.445 57.459 1.00 40.76 191 HIS B O 1
ATOM 2256 N N . TYR B 2 196 ? 22.142 61.092 56.451 1.00 34.77 192 TYR B N 1
ATOM 2257 C CA . TYR B 2 196 ? 20.948 61.914 56.307 1.00 31.61 192 TYR B CA 1
ATOM 2258 C C . TYR B 2 196 ? 19.971 61.315 55.324 1.00 30.33 192 TYR B C 1
ATOM 2259 O O . TYR B 2 196 ? 18.761 61.371 55.516 1.00 29.15 192 TYR B O 1
ATOM 2268 N N . PHE B 2 197 ? 20.505 60.706 54.277 1.00 29.30 193 PHE B N 1
ATOM 2269 C CA . PHE B 2 197 ? 19.673 60.109 53.247 1.00 28.23 193 PHE B CA 1
ATOM 2270 C C . PHE B 2 197 ? 19.146 58.725 53.591 1.00 28.64 193 PHE B C 1
ATOM 2271 O O . PHE B 2 197 ? 19.647 58.051 54.490 1.00 29.83 193 PHE B O 1
ATOM 2279 N N . LYS B 2 198 ? 18.116 58.317 52.863 1.00 29.48 194 LYS B N 1
ATOM 2280 C CA . LYS B 2 198 ? 17.480 57.019 53.040 1.00 29.79 194 LYS B CA 1
ATOM 2281 C C . LYS B 2 198 ? 17.293 56.450 51.646 1.00 29.05 194 LYS B C 1
ATOM 2282 O O . LYS B 2 198 ? 17.349 57.178 50.668 1.00 29.74 194 LYS B O 1
ATOM 2288 N N . GLY B 2 199 ? 17.062 55.156 51.536 1.00 27.76 195 GLY B N 1
ATOM 2289 C CA . GLY B 2 199 ? 16.870 54.610 50.213 1.00 26.17 195 GLY B CA 1
ATOM 2290 C C . GLY B 2 199 ? 16.829 53.108 50.190 1.00 25.89 195 GLY B C 1
ATOM 2291 O O . GLY B 2 199 ? 16.329 52.473 51.111 1.00 24.96 195 GLY B O 1
ATOM 2292 N N . PHE B 2 200 ? 17.396 52.539 49.136 1.00 25.78 196 PHE B N 1
ATOM 2293 C CA . PHE B 2 200 ? 17.395 51.101 48.955 1.00 25.07 196 PHE B CA 1
ATOM 2294 C C . PHE B 2 200 ? 18.791 50.529 48.786 1.00 24.75 196 PHE B C 1
ATOM 2295 O O . PHE B 2 200 ? 19.748 51.262 48.581 1.00 26.15 196 PHE B O 1
ATOM 2303 N N . TRP B 2 201 ? 18.901 49.212 48.871 1.00 24.19 197 TRP B N 1
ATOM 2304 C CA . TRP B 2 201 ? 20.181 48.565 48.689 1.00 25.29 197 TRP B CA 1
ATOM 2305 C C . TRP B 2 201 ? 20.642 48.715 47.248 1.00 25.69 197 TRP B C 1
ATOM 2306 O O . TRP B 2 201 ? 19.834 48.698 46.322 1.00 25.96 197 TRP B O 1
ATOM 2317 N N . SER B 2 202 ? 21.946 48.863 47.066 1.00 26.17 198 SER B N 1
ATOM 2318 C CA . SER B 2 202 ? 22.531 48.972 45.740 1.00 27.05 198 SER B CA 1
ATOM 2319 C C . SER B 2 202 ? 22.545 47.567 45.154 1.00 26.22 198 SER B C 1
ATOM 2320 O O . SER B 2 202 ? 22.291 46.590 45.848 1.00 23.75 198 SER B O 1
ATOM 2323 N N . GLU B 2 203 ? 22.861 47.472 43.873 1.00 26.73 199 GLU B N 1
ATOM 2324 C CA . GLU B 2 203 ? 22.953 46.178 43.217 1.00 26.50 199 GLU B CA 1
ATOM 2325 C C . GLU B 2 203 ? 24.146 45.520 43.906 1.00 24.92 199 GLU B C 1
ATOM 2326 O O . GLU B 2 203 ? 24.946 46.222 44.523 1.00 24.54 199 GLU B O 1
ATOM 2332 N N . TRP B 2 204 ? 24.255 44.193 43.834 1.00 23.19 200 TRP B N 1
ATOM 2333 C CA . TRP B 2 204 ? 25.387 43.483 44.443 1.00 20.62 200 TRP B CA 1
ATOM 2334 C C . TRP B 2 204 ? 26.637 43.731 43.630 1.00 20.36 200 TRP B C 1
ATOM 2335 O O . TRP B 2 204 ? 26.569 43.983 42.432 1.00 17.74 200 TRP B O 1
ATOM 2346 N N . SER B 2 205 ? 27.786 43.634 44.281 1.00 20.99 201 SER B N 1
ATOM 2347 C CA . SER B 2 205 ? 29.042 43.803 43.578 1.00 22.90 201 SER B CA 1
ATOM 2348 C C . SER B 2 205 ? 29.281 42.485 42.848 1.00 22.79 201 SER B C 1
ATOM 2349 O O . SER B 2 205 ? 28.592 41.503 43.086 1.00 23.12 201 SER B O 1
ATOM 2352 N N . PRO B 2 206 ? 30.239 42.447 41.930 1.00 23.23 202 PRO B N 1
ATOM 2353 C CA . PRO B 2 206 ? 30.451 41.162 41.267 1.00 25.43 202 PRO B CA 1
ATOM 2354 C C . PRO B 2 206 ? 30.977 40.244 42.371 1.00 27.40 202 PRO B C 1
ATOM 2355 O O . PRO B 2 206 ? 31.601 40.729 43.321 1.00 29.34 202 PRO B O 1
ATOM 2359 N N . SER B 2 207 ? 30.740 38.941 42.271 1.00 27.16 203 SER B N 1
ATOM 2360 C CA . SER B 2 207 ? 31.230 38.043 43.304 1.00 27.87 203 SER B CA 1
ATOM 2361 C C . SER B 2 207 ? 32.720 37.804 43.192 1.00 28.43 203 SER B C 1
ATOM 2362 O O . SER B 2 207 ? 33.310 37.963 42.130 1.00 30.49 203 SER B O 1
ATOM 2365 N N . TYR B 2 208 ? 33.332 37.431 44.302 1.00 27.33 204 TYR B N 1
ATOM 2366 C CA . TYR B 2 208 ? 34.750 37.154 44.319 1.00 26.90 204 TYR B CA 1
ATOM 2367 C C . TYR B 2 208 ? 34.826 35.754 44.878 1.00 27.89 204 TYR B C 1
ATOM 2368 O O . TYR B 2 208 ? 34.089 35.423 45.789 1.00 29.20 204 TYR B O 1
ATOM 2377 N N . TYR B 2 209 ? 35.685 34.913 44.332 1.00 28.90 205 TYR B N 1
ATOM 2378 C CA . TYR B 2 209 ? 35.779 33.560 44.860 1.00 29.77 205 TYR B CA 1
ATOM 2379 C C . TYR B 2 209 ? 37.181 33.232 45.358 1.00 31.20 205 TYR B C 1
ATOM 2380 O O . TYR B 2 209 ? 38.164 33.378 44.629 1.00 31.80 205 TYR B O 1
ATOM 2389 N N . PHE B 2 210 ? 37.271 32.791 46.604 1.00 32.22 206 PHE B N 1
ATOM 2390 C CA . PHE B 2 210 ? 38.561 32.459 47.174 1.00 33.67 206 PHE B CA 1
ATOM 2391 C C . PHE B 2 210 ? 38.453 31.135 47.906 1.00 36.06 206 PHE B C 1
ATOM 2392 O O . PHE B 2 210 ? 37.353 30.710 48.289 1.00 33.46 206 PHE B O 1
ATOM 2400 N N . ARG B 2 211 ? 39.598 30.471 48.061 1.00 39.46 207 ARG B N 1
ATOM 2401 C CA . ARG B 2 211 ? 39.653 29.187 48.745 1.00 41.20 207 ARG B CA 1
ATOM 2402 C C . ARG B 2 211 ? 40.399 29.296 50.064 1.00 42.97 207 ARG B C 1
ATOM 2403 O O . ARG B 2 211 ? 41.403 30.004 50.178 1.00 43.08 207 ARG B O 1
ATOM 2411 N N . THR B 2 212 ? 39.879 28.599 51.066 1.00 44.98 208 THR B N 1
ATOM 2412 C CA . THR B 2 212 ? 40.473 28.576 52.395 1.00 46.54 208 THR B CA 1
ATOM 2413 C C . THR B 2 212 ? 41.368 27.353 52.435 1.00 47.89 208 THR B C 1
ATOM 2414 O O . THR B 2 212 ? 40.972 26.292 51.987 1.00 48.41 208 THR B O 1
ATOM 2418 N N . PRO B 2 213 ? 42.568 27.471 53.008 1.00 49.06 209 PRO B N 1
ATOM 2419 C CA . PRO B 2 213 ? 43.525 26.364 53.101 1.00 50.46 209 PRO B CA 1
ATOM 2420 C C . PRO B 2 213 ? 43.076 25.064 53.782 1.00 52.25 209 PRO B C 1
ATOM 2421 O O . PRO B 2 213 ? 42.019 24.986 54.399 1.00 51.51 209 PRO B O 1
ATOM 2425 N N . GLU B 2 214 ? 43.914 24.044 53.645 1.00 55.89 210 GLU B N 1
ATOM 2426 C CA . GLU B 2 214 ? 43.680 22.719 54.210 1.00 59.89 210 GLU B CA 1
ATOM 2427 C C . GLU B 2 214 ? 44.264 22.703 55.629 1.00 61.81 210 GLU B C 1
ATOM 2428 O O . GLU B 2 214 ? 45.490 22.693 55.798 1.00 62.30 210 GLU B O 1
ATOM 2434 N N . ILE B 2 215 ? 43.398 22.701 56.644 1.00 63.24 211 ILE B N 1
ATOM 2435 C CA . ILE B 2 215 ? 43.847 22.709 58.044 1.00 64.22 211 ILE B CA 1
ATOM 2436 C C . ILE B 2 215 ? 44.369 21.345 58.499 1.00 64.89 211 ILE B C 1
ATOM 2437 O O . ILE B 2 215 ? 45.560 21.260 58.895 1.00 64.11 211 ILE B O 1
ATOM 2439 N N . ASP C 1 10 ? 51.267 17.562 -19.496 1.00 71.48 8 ASP C N 1
ATOM 2440 C CA . ASP C 1 10 ? 51.344 17.831 -18.026 1.00 71.57 8 ASP C CA 1
ATOM 2441 C C . ASP C 1 10 ? 52.635 17.269 -17.417 1.00 70.59 8 ASP C C 1
ATOM 2442 O O . ASP C 1 10 ? 52.878 17.429 -16.219 1.00 71.14 8 ASP C O 1
ATOM 2447 N N . GLY C 1 11 ? 53.446 16.601 -18.242 1.00 68.05 9 GLY C N 1
ATOM 2448 C CA . GLY C 1 11 ? 54.711 16.049 -17.786 1.00 63.38 9 GLY C CA 1
ATOM 2449 C C . GLY C 1 11 ? 55.519 17.151 -17.130 1.00 61.28 9 GLY C C 1
ATOM 2450 O O . GLY C 1 11 ? 56.613 16.913 -16.610 1.00 60.93 9 GLY C O 1
ATOM 2451 N N . LYS C 1 12 ? 54.975 18.369 -17.177 1.00 58.71 10 LYS C N 1
ATOM 2452 C CA . LYS C 1 12 ? 55.604 19.530 -16.557 1.00 56.74 10 LYS C CA 1
ATOM 2453 C C . LYS C 1 12 ? 55.472 19.352 -15.039 1.00 53.96 10 LYS C C 1
ATOM 2454 O O . LYS C 1 12 ? 56.308 19.823 -14.263 1.00 53.18 10 LYS C O 1
ATOM 2456 N N . GLN C 1 13 ? 54.415 18.647 -14.639 1.00 50.46 11 GLN C N 1
ATOM 2457 C CA . GLN C 1 13 ? 54.140 18.371 -13.239 1.00 47.01 11 GLN C CA 1
ATOM 2458 C C . GLN C 1 13 ? 55.226 17.464 -12.698 1.00 45.10 11 GLN C C 1
ATOM 2459 O O . GLN C 1 13 ? 55.692 17.640 -11.573 1.00 45.69 11 GLN C O 1
ATOM 2465 N N . TYR C 1 14 ? 55.623 16.483 -13.501 1.00 42.15 12 TYR C N 1
ATOM 2466 C CA . TYR C 1 14 ? 56.666 15.562 -13.089 1.00 40.19 12 TYR C CA 1
ATOM 2467 C C . TYR C 1 14 ? 57.975 16.331 -12.967 1.00 38.88 12 TYR C C 1
ATOM 2468 O O . TYR C 1 14 ? 58.577 16.401 -11.899 1.00 38.28 12 TYR C O 1
ATOM 2477 N N . GLU C 1 15 ? 58.402 16.916 -14.076 1.00 37.60 13 GLU C N 1
ATOM 2478 C CA . GLU C 1 15 ? 59.644 17.658 -14.118 1.00 35.29 13 GLU C CA 1
ATOM 2479 C C . GLU C 1 15 ? 59.812 18.625 -12.957 1.00 34.18 13 GLU C C 1
ATOM 2480 O O . GLU C 1 15 ? 60.833 18.596 -12.270 1.00 34.75 13 GLU C O 1
ATOM 2482 N N . SER C 1 16 ? 58.796 19.455 -12.727 1.00 32.46 14 SER C N 1
ATOM 2483 C CA . SER C 1 16 ? 58.827 20.486 -11.688 1.00 31.56 14 SER C CA 1
ATOM 2484 C C . SER C 1 16 ? 58.514 20.135 -10.236 1.00 31.49 14 SER C C 1
ATOM 2485 O O . SER C 1 16 ? 59.087 20.724 -9.312 1.00 32.88 14 SER C O 1
ATOM 2488 N N . VAL C 1 17 ? 57.604 19.193 -10.034 1.00 30.11 15 VAL C N 1
ATOM 2489 C CA . VAL C 1 17 ? 57.194 18.806 -8.696 1.00 29.21 15 VAL C CA 1
ATOM 2490 C C . VAL C 1 17 ? 57.635 17.396 -8.327 1.00 29.96 15 VAL C C 1
ATOM 2491 O O . VAL C 1 17 ? 58.404 17.195 -7.379 1.00 30.99 15 VAL C O 1
ATOM 2495 N N . LEU C 1 18 ? 57.142 16.421 -9.087 1.00 29.78 16 LEU C N 1
ATOM 2496 C CA . LEU C 1 18 ? 57.441 15.014 -8.846 1.00 27.85 16 LEU C CA 1
ATOM 2497 C C . LEU C 1 18 ? 58.916 14.639 -8.876 1.00 26.70 16 LEU C C 1
ATOM 2498 O O . LEU C 1 18 ? 59.396 13.956 -7.981 1.00 26.70 16 LEU C O 1
ATOM 2503 N N . MET C 1 19 ? 59.641 15.083 -9.894 1.00 26.54 17 MET C N 1
ATOM 2504 C CA . MET C 1 19 ? 61.064 14.757 -10.005 1.00 27.98 17 MET C CA 1
ATOM 2505 C C . MET C 1 19 ? 61.919 15.269 -8.835 1.00 28.82 17 MET C C 1
ATOM 2506 O O . MET C 1 19 ? 62.926 14.649 -8.487 1.00 28.69 17 MET C O 1
ATOM 2511 N N . VAL C 1 20 ? 61.520 16.384 -8.223 1.00 29.26 18 VAL C N 1
ATOM 2512 C CA . VAL C 1 20 ? 62.282 16.937 -7.105 1.00 30.07 18 VAL C CA 1
ATOM 2513 C C . VAL C 1 20 ? 62.393 15.916 -5.988 1.00 31.94 18 VAL C C 1
ATOM 2514 O O . VAL C 1 20 ? 63.429 15.808 -5.323 1.00 32.57 18 VAL C O 1
ATOM 2518 N N . SER C 1 21 ? 61.317 15.169 -5.776 1.00 32.48 19 SER C N 1
ATOM 2519 C CA . SER C 1 21 ? 61.325 14.163 -4.734 1.00 33.30 19 SER C CA 1
ATOM 2520 C C . SER C 1 21 ? 62.114 12.924 -5.148 1.00 33.96 19 SER C C 1
ATOM 2521 O O . SER C 1 21 ? 62.857 12.373 -4.338 1.00 33.90 19 SER C O 1
ATOM 2524 N N . ILE C 1 22 ? 61.976 12.484 -6.398 1.00 34.23 20 ILE C N 1
ATOM 2525 C CA . ILE C 1 22 ? 62.717 11.304 -6.822 1.00 34.93 20 ILE C CA 1
ATOM 2526 C C . ILE C 1 22 ? 64.199 11.552 -6.618 1.00 36.60 20 ILE C C 1
ATOM 2527 O O . ILE C 1 22 ? 64.910 10.723 -6.039 1.00 35.66 20 ILE C O 1
ATOM 2532 N N . ASP C 1 23 ? 64.651 12.712 -7.081 1.00 37.59 21 ASP C N 1
ATOM 2533 C CA . ASP C 1 23 ? 66.050 13.079 -6.971 1.00 39.07 21 ASP C CA 1
ATOM 2534 C C . ASP C 1 23 ? 66.549 13.182 -5.534 1.00 39.96 21 ASP C C 1
ATOM 2535 O O . ASP C 1 23 ? 67.637 12.696 -5.215 1.00 40.94 21 ASP C O 1
ATOM 2540 N N . GLN C 1 24 ? 65.766 13.803 -4.661 1.00 39.82 22 GLN C N 1
ATOM 2541 C CA . GLN C 1 24 ? 66.200 13.942 -3.279 1.00 39.76 22 GLN C CA 1
ATOM 2542 C C . GLN C 1 24 ? 66.381 12.557 -2.682 1.00 38.92 22 GLN C C 1
ATOM 2543 O O . GLN C 1 24 ? 67.339 12.295 -1.969 1.00 38.89 22 GLN C O 1
ATOM 2549 N N . LEU C 1 25 ? 65.450 11.665 -2.982 1.00 38.14 23 LEU C N 1
ATOM 2550 C CA . LEU C 1 25 ? 65.528 10.307 -2.479 1.00 37.99 23 LEU C CA 1
ATOM 2551 C C . LEU C 1 25 ? 66.819 9.642 -2.977 1.00 39.24 23 LEU C C 1
ATOM 2552 O O . LEU C 1 25 ? 67.595 9.085 -2.194 1.00 39.31 23 LEU C O 1
ATOM 2557 N N . LEU C 1 26 ? 67.050 9.717 -4.284 1.00 39.78 24 LEU C N 1
ATOM 2558 C CA . LEU C 1 26 ? 68.234 9.117 -4.885 1.00 39.72 24 LEU C CA 1
ATOM 2559 C C . LEU C 1 26 ? 69.502 9.685 -4.279 1.00 41.04 24 LEU C C 1
ATOM 2560 O O . LEU C 1 26 ? 70.528 9.015 -4.232 1.00 42.51 24 LEU C O 1
ATOM 2565 N N . ASP C 1 27 ? 69.426 10.921 -3.806 1.00 42.15 25 ASP C N 1
ATOM 2566 C CA . ASP C 1 27 ? 70.580 11.573 -3.204 1.00 44.29 25 ASP C CA 1
ATOM 2567 C C . ASP C 1 27 ? 70.965 11.020 -1.846 1.00 43.57 25 ASP C C 1
ATOM 2568 O O . ASP C 1 27 ? 72.130 11.013 -1.493 1.00 44.36 25 ASP C O 1
ATOM 2573 N N . SER C 1 28 ? 69.988 10.582 -1.072 1.00 43.47 26 SER C N 1
ATOM 2574 C CA . SER C 1 28 ? 70.281 10.047 0.243 1.00 44.33 26 SER C CA 1
ATOM 2575 C C . SER C 1 28 ? 70.675 8.579 0.111 1.00 45.56 26 SER C C 1
ATOM 2576 O O . SER C 1 28 ? 70.916 7.896 1.115 1.00 46.33 26 SER C O 1
ATOM 2579 N N . MET C 1 29 ? 70.750 8.105 -1.134 1.00 45.19 27 MET C N 1
ATOM 2580 C CA . MET C 1 29 ? 71.116 6.718 -1.416 1.00 45.32 27 MET C CA 1
ATOM 2581 C C . MET C 1 29 ? 72.274 6.599 -2.421 1.00 46.99 27 MET C C 1
ATOM 2582 O O . MET C 1 29 ? 72.458 5.550 -3.043 1.00 46.90 27 MET C O 1
ATOM 2587 N N . LYS C 1 30 ? 73.056 7.661 -2.586 1.00 48.78 28 LYS C N 1
ATOM 2588 C CA . LYS C 1 30 ? 74.159 7.616 -3.544 1.00 50.93 28 LYS C CA 1
ATOM 2589 C C . LYS C 1 30 ? 75.356 6.883 -2.969 1.00 52.27 28 LYS C C 1
ATOM 2590 O O . LYS C 1 30 ? 76.238 6.452 -3.708 1.00 51.71 28 LYS C O 1
ATOM 2593 N N . GLU C 1 31 ? 75.389 6.751 -1.646 1.00 54.90 29 GLU C N 1
ATOM 2594 C CA . GLU C 1 31 ? 76.487 6.052 -0.984 1.00 57.07 29 GLU C CA 1
ATOM 2595 C C . GLU C 1 31 ? 76.290 4.539 -1.138 1.00 58.71 29 GLU C C 1
ATOM 2596 O O . GLU C 1 31 ? 77.255 3.795 -1.300 1.00 58.63 29 GLU C O 1
ATOM 2598 N N . ILE C 1 32 ? 75.036 4.091 -1.102 1.00 60.56 30 ILE C N 1
ATOM 2599 C CA . ILE C 1 32 ? 74.722 2.673 -1.252 1.00 62.18 30 ILE C CA 1
ATOM 2600 C C . ILE C 1 32 ? 74.778 2.276 -2.726 1.00 63.91 30 ILE C C 1
ATOM 2601 O O . ILE C 1 32 ? 74.932 3.127 -3.599 1.00 64.00 30 ILE C O 1
ATOM 2604 N N . GLY C 1 33 ? 74.670 0.979 -3.000 1.00 66.59 31 GLY C N 1
ATOM 2605 C CA . GLY C 1 33 ? 74.692 0.517 -4.379 1.00 69.28 31 GLY C CA 1
ATOM 2606 C C . GLY C 1 33 ? 75.786 -0.446 -4.815 1.00 70.50 31 GLY C C 1
ATOM 2607 O O . GLY C 1 33 ? 75.517 -1.622 -5.086 1.00 70.88 31 GLY C O 1
ATOM 2608 N N . SER C 1 34 ? 77.018 0.047 -4.887 1.00 71.02 32 SER C N 1
ATOM 2609 C CA . SER C 1 34 ? 78.144 -0.765 -5.335 1.00 71.84 32 SER C CA 1
ATOM 2610 C C . SER C 1 34 ? 78.542 -1.956 -4.447 1.00 72.15 32 SER C C 1
ATOM 2611 O O . SER C 1 34 ? 79.733 -2.203 -4.241 1.00 72.96 32 SER C O 1
ATOM 2613 N N . ASN C 1 35 ? 77.573 -2.714 -3.938 1.00 71.73 33 ASN C N 1
ATOM 2614 C CA . ASN C 1 35 ? 77.925 -3.857 -3.097 1.00 72.15 33 ASN C CA 1
ATOM 2615 C C . ASN C 1 35 ? 76.837 -4.925 -2.909 1.00 72.85 33 ASN C C 1
ATOM 2616 O O . ASN C 1 35 ? 77.096 -5.974 -2.309 1.00 73.23 33 ASN C O 1
ATOM 2618 N N . CYS C 1 36 ? 75.626 -4.673 -3.404 1.00 72.66 34 CYS C N 1
ATOM 2619 C CA . CYS C 1 36 ? 74.550 -5.660 -3.277 1.00 72.59 34 CYS C CA 1
ATOM 2620 C C . CYS C 1 36 ? 74.420 -6.505 -4.523 1.00 73.04 34 CYS C C 1
ATOM 2621 O O . CYS C 1 36 ? 74.886 -6.116 -5.599 1.00 72.92 34 CYS C O 1
ATOM 2624 N N . LEU C 1 37 ? 73.767 -7.655 -4.367 1.00 73.61 35 LEU C N 1
ATOM 2625 C CA . LEU C 1 37 ? 73.542 -8.566 -5.478 1.00 73.89 35 LEU C CA 1
ATOM 2626 C C . LEU C 1 37 ? 72.878 -7.729 -6.559 1.00 73.96 35 LEU C C 1
ATOM 2627 O O . LEU C 1 37 ? 71.689 -7.407 -6.464 1.00 73.73 35 LEU C O 1
ATOM 2629 N N . ASN C 1 38 ? 73.655 -7.347 -7.568 1.00 73.88 36 ASN C N 1
ATOM 2630 C CA . ASN C 1 38 ? 73.110 -6.531 -8.643 1.00 74.17 36 ASN C CA 1
ATOM 2631 C C . ASN C 1 38 ? 72.057 -7.307 -9.432 1.00 74.71 36 ASN C C 1
ATOM 2632 O O . ASN C 1 38 ? 71.066 -6.721 -9.916 1.00 75.02 36 ASN C O 1
ATOM 2637 N N . ASN C 1 39 ? 72.275 -8.623 -9.540 1.00 73.66 37 ASN C N 1
ATOM 2638 C CA . ASN C 1 39 ? 71.376 -9.511 -10.288 1.00 71.69 37 ASN C CA 1
ATOM 2639 C C . ASN C 1 39 ? 69.940 -9.014 -10.235 1.00 69.89 37 ASN C C 1
ATOM 2640 O O . ASN C 1 39 ? 69.264 -9.130 -9.209 1.00 70.27 37 ASN C O 1
ATOM 2643 N N . GLU C 1 40 ? 69.492 -8.454 -11.356 1.00 67.54 38 GLU C N 1
ATOM 2644 C CA . GLU C 1 40 ? 68.150 -7.902 -11.491 1.00 64.75 38 GLU C CA 1
ATOM 2645 C C . GLU C 1 40 ? 67.097 -8.698 -10.721 1.00 62.31 38 GLU C C 1
ATOM 2646 O O . GLU C 1 40 ? 67.007 -9.920 -10.854 1.00 62.83 38 GLU C O 1
ATOM 2649 N N . PHE C 1 41 ? 66.312 -7.996 -9.909 1.00 57.98 39 PHE C N 1
ATOM 2650 C CA . PHE C 1 41 ? 65.260 -8.628 -9.124 1.00 52.42 39 PHE C CA 1
ATOM 2651 C C . PHE C 1 41 ? 64.167 -9.019 -10.105 1.00 50.27 39 PHE C C 1
ATOM 2652 O O . PHE C 1 41 ? 64.070 -8.452 -11.193 1.00 49.55 39 PHE C O 1
ATOM 2660 N N . ASN C 1 42 ? 63.348 -9.988 -9.723 1.00 48.35 40 ASN C N 1
ATOM 2661 C CA . ASN C 1 42 ? 62.270 -10.459 -10.585 1.00 47.34 40 ASN C CA 1
ATOM 2662 C C . ASN C 1 42 ? 61.269 -9.391 -10.992 1.00 46.20 40 ASN C C 1
ATOM 2663 O O . ASN C 1 42 ? 60.691 -9.459 -12.074 1.00 45.73 40 ASN C O 1
ATOM 2668 N N . PHE C 1 43 ? 61.045 -8.414 -10.127 1.00 45.70 41 PHE C N 1
ATOM 2669 C CA . PHE C 1 43 ? 60.091 -7.365 -10.444 1.00 45.61 41 PHE C CA 1
ATOM 2670 C C . PHE C 1 43 ? 60.412 -6.731 -11.798 1.00 46.03 41 PHE C C 1
ATOM 2671 O O . PHE C 1 43 ? 59.514 -6.496 -12.617 1.00 44.78 41 PHE C O 1
ATOM 2679 N N . PHE C 1 44 ? 61.700 -6.476 -12.032 1.00 46.41 42 PHE C N 1
ATOM 2680 C CA . PHE C 1 44 ? 62.151 -5.840 -13.265 1.00 46.17 42 PHE C CA 1
ATOM 2681 C C . PHE C 1 44 ? 62.216 -6.804 -14.437 1.00 45.76 42 PHE C C 1
ATOM 2682 O O . PHE C 1 44 ? 62.166 -6.380 -15.595 1.00 45.77 42 PHE C O 1
ATOM 2690 N N . LYS C 1 45 ? 62.336 -8.096 -14.138 1.00 45.48 43 LYS C N 1
ATOM 2691 C CA . LYS C 1 45 ? 62.375 -9.111 -15.186 1.00 45.17 43 LYS C CA 1
ATOM 2692 C C . LYS C 1 45 ? 60.960 -9.259 -15.720 1.00 45.41 43 LYS C C 1
ATOM 2693 O O . LYS C 1 45 ? 60.745 -9.390 -16.923 1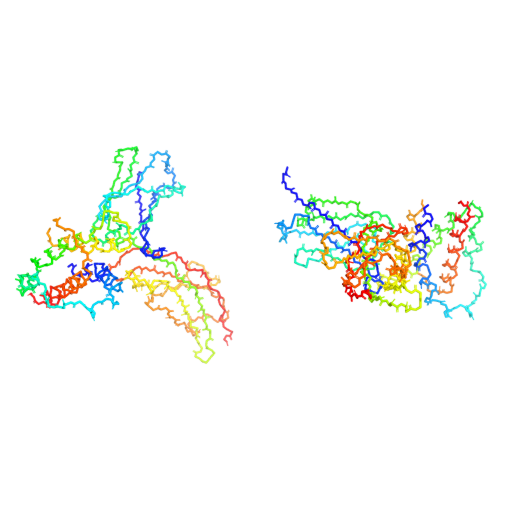.00 45.71 43 LYS C O 1
ATOM 2699 N N . ARG C 1 46 ? 59.992 -9.218 -14.811 1.00 46.44 44 ARG C N 1
ATOM 2700 C CA . ARG C 1 46 ? 58.596 -9.354 -15.187 1.00 48.13 44 ARG C CA 1
ATOM 2701 C C . ARG C 1 46 ? 57.961 -8.041 -15.654 1.00 49.98 44 ARG C C 1
ATOM 2702 O O . ARG C 1 46 ? 57.100 -8.060 -16.534 1.00 50.85 44 ARG C O 1
ATOM 2704 N N . HIS C 1 47 ? 58.383 -6.905 -15.093 1.00 51.53 45 HIS C N 1
ATOM 2705 C CA . HIS C 1 47 ? 57.796 -5.616 -15.479 1.00 52.28 45 HIS C CA 1
ATOM 2706 C C . HIS C 1 47 ? 58.782 -4.622 -16.085 1.00 52.44 45 HIS C C 1
ATOM 2707 O O . HIS C 1 47 ? 59.703 -4.164 -15.417 1.00 52.57 45 HIS C O 1
ATOM 2714 N N . ILE C 1 48 ? 58.564 -4.287 -17.355 1.00 53.40 46 ILE C N 1
ATOM 2715 C CA . ILE C 1 48 ? 59.414 -3.343 -18.080 1.00 54.05 46 ILE C CA 1
ATOM 2716 C C . ILE C 1 48 ? 58.609 -2.119 -18.495 1.00 54.57 46 ILE C C 1
ATOM 2717 O O . ILE C 1 48 ? 57.388 -2.201 -18.673 1.00 55.00 46 ILE C O 1
ATOM 2722 N N . CYS C 1 49 ? 59.299 -0.991 -18.652 1.00 54.80 47 CYS C N 1
ATOM 2723 C CA . CYS C 1 49 ? 58.663 0.243 -19.093 1.00 55.90 47 CYS C CA 1
ATOM 2724 C C . CYS C 1 49 ? 58.774 0.221 -20.615 1.00 57.32 47 CYS C C 1
ATOM 2725 O O . CYS C 1 49 ? 59.473 1.034 -21.213 1.00 56.09 47 CYS C O 1
ATOM 2728 N N . ASP C 1 50 ? 58.079 -0.732 -21.226 1.00 59.97 48 ASP C N 1
ATOM 2729 C CA . ASP C 1 50 ? 58.096 -0.923 -22.669 1.00 62.13 48 ASP C CA 1
ATOM 2730 C C . ASP C 1 50 ? 57.386 0.125 -23.472 1.00 63.15 48 ASP C C 1
ATOM 2731 O O . ASP C 1 50 ? 56.358 0.656 -23.044 1.00 62.75 48 ASP C O 1
ATOM 2736 N N . ALA C 1 51 ? 57.936 0.398 -24.653 1.00 63.90 49 ALA C N 1
ATOM 2737 C CA . ALA C 1 51 ? 57.368 1.386 -25.548 1.00 65.00 49 ALA C CA 1
ATOM 2738 C C . ALA C 1 51 ? 55.850 1.304 -25.466 1.00 66.46 49 ALA C C 1
ATOM 2739 O O . ALA C 1 51 ? 55.255 0.220 -25.599 1.00 67.27 49 ALA C O 1
ATOM 2741 N N . ASN C 1 52 ? 55.239 2.458 -25.214 1.00 66.42 50 ASN C N 1
ATOM 2742 C CA . ASN C 1 52 ? 53.793 2.578 -25.080 1.00 66.48 50 ASN C CA 1
ATOM 2743 C C . ASN C 1 52 ? 53.167 1.402 -24.313 1.00 66.38 50 ASN C C 1
ATOM 2744 O O . ASN C 1 52 ? 52.448 0.544 -24.853 1.00 66.16 50 ASN C O 1
ATOM 2749 N N . LYS C 1 53 ? 53.495 1.408 -23.021 1.00 65.59 51 LYS C N 1
ATOM 2750 C CA . LYS C 1 53 ? 53.078 0.433 -22.012 1.00 64.36 51 LYS C CA 1
ATOM 2751 C C . LYS C 1 53 ? 53.759 0.974 -20.754 1.00 62.87 51 LYS C C 1
ATOM 2752 O O . LYS C 1 53 ? 53.871 0.284 -19.733 1.00 62.02 51 LYS C O 1
ATOM 2754 N N . GLU C 1 54 ? 54.223 2.222 -20.875 1.00 60.75 52 GLU C N 1
ATOM 2755 C CA . GLU C 1 54 ? 54.915 2.947 -19.811 1.00 58.37 52 GLU C CA 1
ATOM 2756 C C . GLU C 1 54 ? 53.983 3.164 -18.640 1.00 56.08 52 GLU C C 1
ATOM 2757 O O . GLU C 1 54 ? 54.379 3.042 -17.482 1.00 55.72 52 GLU C O 1
ATOM 2763 N N . GLY C 1 55 ? 52.741 3.508 -18.953 1.00 53.80 53 GLY C N 1
ATOM 2764 C CA . GLY C 1 55 ? 51.767 3.748 -17.911 1.00 52.35 53 GLY C CA 1
ATOM 2765 C C . GLY C 1 55 ? 51.646 2.577 -16.957 1.00 52.14 53 GLY C C 1
ATOM 2766 O O . GLY C 1 55 ? 51.655 2.761 -15.734 1.00 52.69 53 GLY C O 1
ATOM 2767 N N . MET C 1 56 ? 51.537 1.371 -17.510 1.00 51.00 54 MET C N 1
ATOM 2768 C CA . MET C 1 56 ? 51.412 0.171 -16.690 1.00 50.22 54 MET C CA 1
ATOM 2769 C C . MET C 1 56 ? 52.590 0.041 -15.719 1.00 49.35 54 MET C C 1
ATOM 2770 O O . MET C 1 56 ? 52.417 -0.354 -14.559 1.00 50.75 54 MET C O 1
ATOM 2772 N N . PHE C 1 57 ? 53.786 0.388 -16.179 1.00 46.36 55 PHE C N 1
ATOM 2773 C CA . PHE C 1 57 ? 54.952 0.269 -15.327 1.00 44.67 55 PHE C CA 1
ATOM 2774 C C . PHE C 1 57 ? 55.025 1.266 -14.184 1.00 44.89 55 PHE C C 1
ATOM 2775 O O . PHE C 1 57 ? 55.312 0.873 -13.049 1.00 44.86 55 PHE C O 1
ATOM 2783 N N . LEU C 1 58 ? 54.783 2.545 -14.476 1.00 44.08 56 LEU C N 1
ATOM 2784 C CA . LEU C 1 58 ? 54.837 3.587 -13.450 1.00 43.57 56 LEU C CA 1
ATOM 2785 C C . LEU C 1 58 ? 53.814 3.293 -12.373 1.00 44.04 56 LEU C C 1
ATOM 2786 O O . LEU C 1 58 ? 54.070 3.445 -11.173 1.00 43.34 56 LEU C O 1
ATOM 2791 N N . PHE C 1 59 ? 52.647 2.865 -12.821 1.00 45.09 57 PHE C N 1
ATOM 2792 C CA . PHE C 1 59 ? 51.573 2.514 -11.918 1.00 47.36 57 PHE C CA 1
ATOM 2793 C C . PHE C 1 59 ? 52.091 1.468 -10.920 1.00 47.54 57 PHE C C 1
ATOM 2794 O O . PHE C 1 59 ? 52.059 1.662 -9.698 1.00 47.20 57 PHE C O 1
ATOM 2802 N N . ARG C 1 60 ? 52.580 0.361 -11.471 1.00 46.53 58 ARG C N 1
ATOM 2803 C CA . ARG C 1 60 ? 53.104 -0.726 -10.677 1.00 45.45 58 ARG C CA 1
ATOM 2804 C C . ARG C 1 60 ? 54.231 -0.235 -9.773 1.00 44.74 58 ARG C C 1
ATOM 2805 O O . ARG C 1 60 ? 54.182 -0.417 -8.560 1.00 46.08 58 ARG C O 1
ATOM 2808 N N . ALA C 1 61 ? 55.237 0.405 -10.355 1.00 42.99 59 ALA C N 1
ATOM 2809 C CA . ALA C 1 61 ? 56.366 0.901 -9.574 1.00 42.56 59 ALA C CA 1
ATOM 2810 C C . ALA C 1 61 ? 55.926 1.811 -8.434 1.00 43.51 59 ALA C C 1
ATOM 2811 O O . ALA C 1 61 ? 56.505 1.771 -7.346 1.00 43.45 59 ALA C O 1
ATOM 2813 N N . ALA C 1 62 ? 54.904 2.630 -8.683 1.00 44.02 60 ALA C N 1
ATOM 2814 C CA . ALA C 1 62 ? 54.399 3.556 -7.672 1.00 44.73 60 ALA C CA 1
ATOM 2815 C C . ALA C 1 62 ? 53.831 2.788 -6.489 1.00 45.09 60 ALA C C 1
ATOM 2816 O O . ALA C 1 62 ? 54.039 3.156 -5.333 1.00 45.40 60 ALA C O 1
ATOM 2818 N N . ARG C 1 63 ? 53.112 1.715 -6.778 1.00 45.99 61 ARG C N 1
ATOM 2819 C CA . ARG C 1 63 ? 52.530 0.922 -5.712 1.00 48.05 61 ARG C CA 1
ATOM 2820 C C . ARG C 1 63 ? 53.625 0.201 -4.949 1.00 47.70 61 ARG C C 1
ATOM 2821 O O . ARG C 1 63 ? 53.654 0.219 -3.717 1.00 48.86 61 ARG C O 1
ATOM 2824 N N . LYS C 1 64 ? 54.544 -0.419 -5.677 1.00 46.08 62 LYS C N 1
ATOM 2825 C CA . LYS C 1 64 ? 55.612 -1.141 -5.012 1.00 46.38 62 LYS C CA 1
ATOM 2826 C C . LYS C 1 64 ? 56.289 -0.193 -4.021 1.00 45.90 62 LYS C C 1
ATOM 2827 O O . LYS C 1 64 ? 56.712 -0.595 -2.941 1.00 45.47 62 LYS C O 1
ATOM 2833 N N . LEU C 1 65 ? 56.358 1.079 -4.389 1.00 45.44 63 LEU C N 1
ATOM 2834 C CA . LEU C 1 65 ? 56.987 2.086 -3.549 1.00 45.50 63 LEU C CA 1
ATOM 2835 C C . LEU C 1 65 ? 56.463 2.165 -2.121 1.00 46.51 63 LEU C C 1
ATOM 2836 O O . LEU C 1 65 ? 57.255 2.217 -1.165 1.00 46.39 63 LEU C O 1
ATOM 2841 N N . ARG C 1 66 ? 55.139 2.185 -1.969 1.00 47.45 64 ARG C N 1
ATOM 2842 C CA . ARG C 1 66 ? 54.557 2.307 -0.636 1.00 49.13 64 ARG C CA 1
ATOM 2843 C C . ARG C 1 66 ? 55.044 1.238 0.323 1.00 48.40 64 ARG C C 1
ATOM 2844 O O . ARG C 1 66 ? 55.122 1.469 1.534 1.00 47.76 64 ARG C O 1
ATOM 2852 N N . GLN C 1 67 ? 55.401 0.079 -0.225 1.00 47.81 65 GLN C N 1
ATOM 2853 C CA . GLN C 1 67 ? 55.896 -1.021 0.591 1.00 46.80 65 GLN C CA 1
ATOM 2854 C C . GLN C 1 67 ? 57.176 -0.668 1.348 1.00 45.90 65 GLN C C 1
ATOM 2855 O O . GLN C 1 67 ? 57.688 -1.482 2.100 1.00 45.15 65 GLN C O 1
ATOM 2861 N N . PHE C 1 68 ? 57.683 0.549 1.162 1.00 46.63 66 PHE C N 1
ATOM 2862 C CA . PHE C 1 68 ? 58.900 0.978 1.857 1.00 48.66 66 PHE C CA 1
ATOM 2863 C C . PHE C 1 68 ? 58.600 2.014 2.913 1.00 49.74 66 PHE C C 1
ATOM 2864 O O . PHE C 1 68 ? 59.517 2.607 3.492 1.00 48.58 66 PHE C O 1
ATOM 2872 N N . LEU C 1 69 ? 57.309 2.229 3.148 1.00 51.97 67 LEU C N 1
ATOM 2873 C CA . LEU C 1 69 ? 56.850 3.200 4.129 1.00 54.08 67 LEU C CA 1
ATOM 2874 C C . LEU C 1 69 ? 56.785 2.631 5.537 1.00 56.79 67 LEU C C 1
ATOM 2875 O O . LEU C 1 69 ? 56.149 1.596 5.772 1.00 57.49 67 LEU C O 1
ATOM 2880 N N . LYS C 1 70 ? 57.454 3.319 6.462 1.00 59.96 68 LYS C N 1
ATOM 2881 C CA . LYS C 1 70 ? 57.471 2.946 7.873 1.00 63.86 68 LYS C CA 1
ATOM 2882 C C . LYS C 1 70 ? 56.197 3.534 8.536 1.00 67.26 68 LYS C C 1
ATOM 2883 O O . LYS C 1 70 ? 55.788 4.652 8.193 1.00 68.82 68 LYS C O 1
ATOM 2885 N N . MET C 1 71 ? 55.577 2.786 9.463 1.00 69.21 69 MET C N 1
ATOM 2886 C CA . MET C 1 71 ? 54.350 3.212 10.160 1.00 70.29 69 MET C CA 1
ATOM 2887 C C . MET C 1 71 ? 54.329 4.710 10.491 1.00 71.73 69 MET C C 1
ATOM 2888 O O . MET C 1 71 ? 53.433 5.439 10.045 1.00 71.40 69 MET C O 1
ATOM 2890 N N . ASN C 1 72 ? 55.309 5.163 11.274 1.00 72.86 70 ASN C N 1
ATOM 2891 C CA . ASN C 1 72 ? 55.406 6.578 11.628 1.00 74.14 70 ASN C CA 1
ATOM 2892 C C . ASN C 1 72 ? 55.899 7.349 10.394 1.00 74.69 70 ASN C C 1
ATOM 2893 O O . ASN C 1 72 ? 57.017 7.877 10.367 1.00 74.66 70 ASN C O 1
ATOM 2895 N N . SER C 1 73 ? 55.047 7.400 9.372 1.00 75.05 71 SER C N 1
ATOM 2896 C CA . SER C 1 73 ? 55.355 8.082 8.113 1.00 75.44 71 SER C CA 1
ATOM 2897 C C . SER C 1 73 ? 55.516 9.599 8.288 1.00 74.96 71 SER C C 1
ATOM 2898 O O . SER C 1 73 ? 54.815 10.394 7.659 1.00 75.12 71 SER C O 1
ATOM 2901 N N . THR C 1 74 ? 56.446 9.998 9.145 1.00 74.11 72 THR C N 1
ATOM 2902 C CA . THR C 1 74 ? 56.682 11.410 9.388 1.00 72.91 72 THR C CA 1
ATOM 2903 C C . THR C 1 74 ? 58.194 11.641 9.403 1.00 72.16 72 THR C C 1
ATOM 2904 O O . THR C 1 74 ? 58.863 11.463 10.434 1.00 73.06 72 THR C O 1
ATOM 2908 N N . GLY C 1 75 ? 58.719 12.014 8.234 1.00 69.36 73 GLY C N 1
ATOM 2909 C CA . GLY C 1 75 ? 60.143 12.265 8.066 1.00 64.62 73 GLY C CA 1
ATOM 2910 C C . GLY C 1 75 ? 60.413 12.566 6.606 1.00 61.89 73 GLY C C 1
ATOM 2911 O O . GLY C 1 75 ? 59.804 11.952 5.728 1.00 62.21 73 GLY C O 1
ATOM 2912 N N . ASP C 1 76 ? 61.307 13.510 6.331 1.00 58.97 74 ASP C N 1
ATOM 2913 C CA . ASP C 1 76 ? 61.617 13.863 4.946 1.00 56.09 74 ASP C CA 1
ATOM 2914 C C . ASP C 1 76 ? 61.549 12.653 4.021 1.00 53.93 74 ASP C C 1
ATOM 2915 O O . ASP C 1 76 ? 60.805 12.641 3.044 1.00 53.74 74 ASP C O 1
ATOM 2920 N N . PHE C 1 77 ? 62.325 11.629 4.350 1.00 50.92 75 PHE C N 1
ATOM 2921 C CA . PHE C 1 77 ? 62.394 10.437 3.534 1.00 46.71 75 PHE C CA 1
ATOM 2922 C C . PHE C 1 77 ? 61.054 9.823 3.196 1.00 45.19 75 PHE C C 1
ATOM 2923 O O . PHE C 1 77 ? 60.710 9.695 2.031 1.00 44.66 75 PHE C O 1
ATOM 2931 N N . ASP C 1 78 ? 60.293 9.430 4.205 1.00 44.87 76 ASP C N 1
ATOM 2932 C CA . ASP C 1 78 ? 58.997 8.814 3.938 1.00 45.04 76 ASP C CA 1
ATOM 2933 C C . ASP C 1 78 ? 58.059 9.766 3.196 1.00 43.10 76 ASP C C 1
ATOM 2934 O O . ASP C 1 78 ? 57.256 9.343 2.366 1.00 42.04 76 ASP C O 1
ATOM 2939 N N . LEU C 1 79 ? 58.165 11.059 3.487 1.00 42.15 77 LEU C N 1
ATOM 2940 C CA . LEU C 1 79 ? 57.321 12.042 2.809 1.00 40.60 77 LEU C CA 1
ATOM 2941 C C . LEU C 1 79 ? 57.644 12.082 1.318 1.00 38.44 77 LEU C C 1
ATOM 2942 O O . LEU C 1 79 ? 56.748 12.154 0.481 1.00 37.46 77 LEU C O 1
ATOM 2947 N N . HIS C 1 80 ? 58.931 12.032 0.995 1.00 36.64 78 HIS C N 1
ATOM 2948 C CA . HIS C 1 80 ? 59.350 12.040 -0.387 1.00 34.93 78 HIS C CA 1
ATOM 2949 C C . HIS C 1 80 ? 58.832 10.787 -1.084 1.00 34.51 78 HIS C C 1
ATOM 2950 O O . HIS C 1 80 ? 58.388 10.858 -2.234 1.00 34.49 78 HIS C O 1
ATOM 2957 N N . LEU C 1 81 ? 58.871 9.646 -0.395 1.00 33.41 79 LEU C N 1
ATOM 2958 C CA . LEU C 1 81 ? 58.370 8.405 -0.985 1.00 32.93 79 LEU C CA 1
ATOM 2959 C C . LEU C 1 81 ? 56.886 8.543 -1.263 1.00 32.25 79 LEU C C 1
ATOM 2960 O O . LEU C 1 81 ? 56.402 8.179 -2.342 1.00 32.70 79 LEU C O 1
ATOM 2965 N N . LEU C 1 82 ? 56.167 9.078 -0.280 1.00 30.98 80 LEU C N 1
ATOM 2966 C CA . LEU C 1 82 ? 54.735 9.273 -0.413 1.00 30.90 80 LEU C CA 1
ATOM 2967 C C . LEU C 1 82 ? 54.412 10.209 -1.564 1.00 29.88 80 LEU C C 1
ATOM 2968 O O . LEU C 1 82 ? 53.518 9.927 -2.363 1.00 31.26 80 LEU C O 1
ATOM 2973 N N . LYS C 1 83 ? 55.145 11.311 -1.660 1.00 27.83 81 LYS C N 1
ATOM 2974 C CA . LYS C 1 83 ? 54.917 12.259 -2.736 1.00 27.83 81 LYS C CA 1
ATOM 2975 C C . LYS C 1 83 ? 55.115 11.610 -4.101 1.00 29.20 81 LYS C C 1
ATOM 2976 O O . LYS C 1 83 ? 54.278 11.763 -4.988 1.00 29.11 81 LYS C O 1
ATOM 2982 N N . VAL C 1 84 ? 56.210 10.874 -4.270 1.00 30.47 82 VAL C N 1
ATOM 2983 C CA . VAL C 1 84 ? 56.482 10.227 -5.549 1.00 31.53 82 VAL C CA 1
ATOM 2984 C C . VAL C 1 84 ? 55.378 9.305 -6.032 1.00 33.22 82 VAL C C 1
ATOM 2985 O O . VAL C 1 84 ? 54.990 9.370 -7.199 1.00 33.69 82 VAL C O 1
ATOM 2989 N N . SER C 1 85 ? 54.859 8.453 -5.154 1.00 34.20 83 SER C N 1
ATOM 2990 C CA . SER C 1 85 ? 53.848 7.514 -5.606 1.00 37.40 83 SER C CA 1
ATOM 2991 C C . SER C 1 85 ? 52.436 8.036 -5.622 1.00 39.36 83 SER C C 1
ATOM 2992 O O . SER C 1 85 ? 51.720 7.830 -6.601 1.00 40.58 83 SER C O 1
ATOM 2995 N N . GLU C 1 86 ? 52.011 8.691 -4.547 1.00 41.67 84 GLU C N 1
ATOM 2996 C CA . GLU C 1 86 ? 50.659 9.230 -4.542 1.00 43.65 84 GLU C CA 1
ATOM 2997 C C . GLU C 1 86 ? 50.619 10.247 -5.684 1.00 43.75 84 GLU C C 1
ATOM 2998 O O . GLU C 1 86 ? 49.584 10.447 -6.310 1.00 43.88 84 GLU C O 1
ATOM 3004 N N . GLY C 1 87 ? 51.772 10.847 -5.973 1.00 43.24 85 GLY C N 1
ATOM 3005 C CA . GLY C 1 87 ? 51.874 11.816 -7.049 1.00 42.44 85 GLY C CA 1
ATOM 3006 C C . GLY C 1 87 ? 51.835 11.178 -8.425 1.00 42.26 85 GLY C C 1
ATOM 3007 O O . GLY C 1 87 ? 51.039 11.581 -9.266 1.00 41.95 85 GLY C O 1
ATOM 3008 N N . THR C 1 88 ? 52.700 10.195 -8.666 1.00 42.89 86 THR C N 1
ATOM 3009 C CA . THR C 1 88 ? 52.731 9.507 -9.953 1.00 43.28 86 THR C CA 1
ATOM 3010 C C . THR C 1 88 ? 51.309 9.024 -10.249 1.00 44.17 86 THR C C 1
ATOM 3011 O O . THR C 1 88 ? 50.805 9.152 -11.373 1.00 43.65 86 THR C O 1
ATOM 3015 N N . THR C 1 89 ? 50.674 8.478 -9.215 1.00 43.84 87 THR C N 1
ATOM 3016 C CA . THR C 1 89 ? 49.314 7.968 -9.301 1.00 44.56 87 THR C CA 1
ATOM 3017 C C . THR C 1 89 ? 48.344 9.018 -9.853 1.00 45.81 87 THR C C 1
ATOM 3018 O O . THR C 1 89 ? 47.727 8.827 -10.906 1.00 45.86 87 THR C O 1
ATOM 3022 N N . ILE C 1 90 ? 48.220 10.131 -9.138 1.00 46.06 88 ILE C N 1
ATOM 3023 C CA . ILE C 1 90 ? 47.313 11.199 -9.539 1.00 45.86 88 ILE C CA 1
ATOM 3024 C C . ILE C 1 90 ? 47.535 11.702 -10.967 1.00 46.37 88 ILE C C 1
ATOM 3025 O O . ILE C 1 90 ? 46.633 12.279 -11.558 1.00 46.42 88 ILE C O 1
ATOM 3030 N N . LEU C 1 91 ? 48.716 11.478 -11.532 1.00 47.02 89 LEU C N 1
ATOM 3031 C CA . LEU C 1 91 ? 48.992 11.941 -12.890 1.00 48.87 89 LEU C CA 1
ATOM 3032 C C . LEU C 1 91 ? 48.469 10.980 -13.966 1.00 50.67 89 LEU C C 1
ATOM 3033 O O . LEU C 1 91 ? 48.339 11.344 -15.145 1.00 50.44 89 LEU C O 1
ATOM 3038 N N . LEU C 1 92 ? 48.163 9.756 -13.547 1.00 52.59 90 LEU C N 1
ATOM 3039 C CA . LEU C 1 92 ? 47.676 8.717 -14.460 1.00 54.83 90 LEU C CA 1
ATOM 3040 C C . LEU C 1 92 ? 46.162 8.457 -14.345 1.00 55.45 90 LEU C C 1
ATOM 3041 O O . LEU C 1 92 ? 45.393 8.674 -15.291 1.00 56.29 90 LEU C O 1
ATOM 3046 N N . LYS C 1 125 ? 53.020 -6.162 2.655 1.00 59.51 123 LYS C N 1
ATOM 3047 C CA . LYS C 1 125 ? 54.326 -6.760 2.900 1.00 60.21 123 LYS C CA 1
ATOM 3048 C C . LYS C 1 125 ? 55.417 -5.691 2.881 1.00 60.84 123 LYS C C 1
ATOM 3049 O O . LYS C 1 125 ? 55.779 -5.193 1.817 1.00 62.10 123 LYS C O 1
ATOM 3051 N N . LYS C 1 126 ? 55.946 -5.342 4.050 1.00 60.75 124 LYS C N 1
ATOM 3052 C CA . LYS C 1 126 ? 56.997 -4.326 4.137 1.00 60.68 124 LYS C CA 1
ATOM 3053 C C . LYS C 1 126 ? 58.320 -4.800 3.500 1.00 60.93 124 LYS C C 1
ATOM 3054 O O . LYS C 1 126 ? 58.621 -5.995 3.499 1.00 61.61 124 LYS C O 1
ATOM 3056 N N . LEU C 1 127 ? 59.094 -3.852 2.959 1.00 59.47 125 LEU C N 1
ATOM 3057 C CA . LEU C 1 127 ? 60.373 -4.126 2.300 1.00 57.30 125 LEU C CA 1
ATOM 3058 C C . LEU C 1 127 ? 61.446 -3.218 2.906 1.00 56.35 125 LEU C C 1
ATOM 3059 O O . LEU C 1 127 ? 61.146 -2.092 3.310 1.00 56.26 125 LEU C O 1
ATOM 3064 N N . ASN C 1 128 ? 62.690 -3.688 2.965 1.00 55.70 126 ASN C N 1
ATOM 3065 C CA . 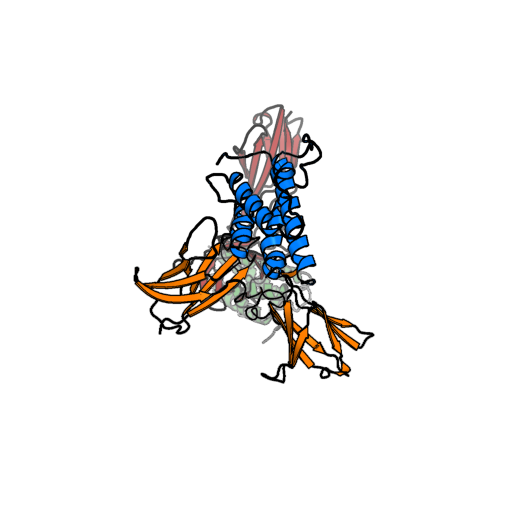ASN C 1 128 ? 63.754 -2.883 3.565 1.00 55.80 126 ASN C CA 1
ATOM 3066 C C . ASN C 1 128 ? 65.007 -2.723 2.715 1.00 55.53 126 ASN C C 1
ATOM 3067 O O . ASN C 1 128 ? 65.858 -1.878 3.024 1.00 55.69 126 ASN C O 1
ATOM 3072 N N . ASP C 1 129 ? 65.156 -3.527 1.667 1.00 54.38 127 ASP C N 1
ATOM 3073 C CA . ASP C 1 129 ? 66.370 -3.406 0.873 1.00 53.74 127 ASP C CA 1
ATOM 3074 C C . ASP C 1 129 ? 66.415 -2.119 0.074 1.00 51.34 127 ASP C C 1
ATOM 3075 O O . ASP C 1 129 ? 65.616 -1.913 -0.832 1.00 49.91 127 ASP C O 1
ATOM 3080 N N . LEU C 1 130 ? 67.366 -1.257 0.425 1.00 49.56 128 LEU C N 1
ATOM 3081 C CA . LEU C 1 130 ? 67.527 0.025 -0.247 1.00 48.51 128 LEU C CA 1
ATOM 3082 C C . LEU C 1 130 ? 68.044 -0.140 -1.666 1.00 48.78 128 LEU C C 1
ATOM 3083 O O . LEU C 1 130 ? 67.893 0.755 -2.497 1.00 48.90 128 LEU C O 1
ATOM 3088 N N . CYS C 1 131 ? 68.655 -1.284 -1.944 1.00 49.04 129 CYS C N 1
ATOM 3089 C CA . CYS C 1 131 ? 69.168 -1.555 -3.277 1.00 49.13 129 CYS C CA 1
ATOM 3090 C C . CYS C 1 131 ? 68.017 -1.646 -4.252 1.00 46.03 129 CYS C C 1
ATOM 3091 O O . CYS C 1 131 ? 68.078 -1.097 -5.352 1.00 46.03 129 CYS C O 1
ATOM 3094 N N . PHE C 1 132 ? 66.959 -2.330 -3.838 1.00 42.12 130 PHE C N 1
ATOM 3095 C CA . PHE C 1 132 ? 65.787 -2.457 -4.682 1.00 38.52 130 PHE C CA 1
ATOM 3096 C C . PHE C 1 132 ? 65.086 -1.105 -4.801 1.00 38.32 130 PHE C C 1
ATOM 3097 O O . PHE C 1 132 ? 64.625 -0.737 -5.884 1.00 39.61 130 PHE C O 1
ATOM 3105 N N . LEU C 1 133 ? 64.987 -0.369 -3.693 1.00 35.92 131 LEU C N 1
ATOM 3106 C CA . LEU C 1 133 ? 64.336 0.929 -3.743 1.00 34.48 131 LEU C CA 1
ATOM 3107 C C . LEU C 1 133 ? 65.121 1.830 -4.691 1.00 34.37 131 LEU C C 1
ATOM 3108 O O . LEU C 1 133 ? 64.556 2.442 -5.597 1.00 33.21 131 LEU C O 1
ATOM 3113 N N . LYS C 1 134 ? 66.432 1.893 -4.482 1.00 34.41 132 LYS C N 1
ATOM 3114 C CA . LYS C 1 134 ? 67.287 2.732 -5.309 1.00 34.62 132 LYS C CA 1
ATOM 3115 C C . LYS C 1 134 ? 67.115 2.417 -6.781 1.00 34.41 132 LYS C C 1
ATOM 3116 O O . LYS C 1 134 ? 66.980 3.318 -7.596 1.00 35.31 132 LYS C O 1
ATOM 3122 N N . ARG C 1 135 ? 67.105 1.144 -7.136 1.00 34.40 133 ARG C N 1
ATOM 3123 C CA . ARG C 1 135 ? 66.947 0.834 -8.541 1.00 36.38 133 ARG C CA 1
ATOM 3124 C C . ARG C 1 135 ? 65.505 1.082 -8.994 1.00 35.51 133 ARG C C 1
ATOM 3125 O O . ARG C 1 135 ? 65.246 1.376 -10.166 1.00 35.04 133 ARG C O 1
ATOM 3133 N N . LEU C 1 136 ? 64.561 0.981 -8.067 1.00 34.23 134 LEU C N 1
ATOM 3134 C CA . LEU C 1 136 ? 63.173 1.209 -8.430 1.00 32.69 134 LEU C CA 1
ATOM 3135 C C . LEU C 1 136 ? 62.984 2.672 -8.789 1.00 32.19 134 LEU C C 1
ATOM 3136 O O . LEU C 1 136 ? 62.362 2.974 -9.792 1.00 32.45 134 LEU C O 1
ATOM 3141 N N . LEU C 1 137 ? 63.531 3.583 -7.986 1.00 31.90 135 LEU C N 1
ATOM 3142 C CA . LEU C 1 137 ? 63.397 5.006 -8.270 1.00 30.79 135 LEU C CA 1
ATOM 3143 C C . LEU C 1 137 ? 64.060 5.340 -9.601 1.00 32.81 135 LEU C C 1
ATOM 3144 O O . LEU C 1 137 ? 63.492 6.076 -10.416 1.00 33.12 135 LEU C O 1
ATOM 3149 N N . GLN C 1 138 ? 65.257 4.800 -9.828 1.00 33.45 136 GLN C N 1
ATOM 3150 C CA . GLN C 1 138 ? 65.966 5.045 -11.080 1.00 34.72 136 GLN C CA 1
ATOM 3151 C C . GLN C 1 138 ? 65.125 4.621 -12.270 1.00 35.57 136 GLN C C 1
ATOM 3152 O O . GLN C 1 138 ? 65.050 5.342 -13.264 1.00 35.39 136 GLN C O 1
ATOM 3158 N N . GLU C 1 139 ? 64.504 3.446 -12.177 1.00 36.76 137 GLU C N 1
ATOM 3159 C CA . GLU C 1 139 ? 63.668 2.968 -13.268 1.00 38.25 137 GLU C CA 1
ATOM 3160 C C . GLU C 1 139 ? 62.436 3.848 -13.445 1.00 38.01 137 GLU C C 1
ATOM 3161 O O . GLU C 1 139 ? 61.989 4.051 -14.573 1.00 39.23 137 GLU C O 1
ATOM 3167 N N . ILE C 1 140 ? 61.897 4.376 -12.343 1.00 36.73 138 ILE C N 1
ATOM 3168 C CA . ILE C 1 140 ? 60.729 5.256 -12.412 1.00 36.08 138 ILE C CA 1
ATOM 3169 C C . ILE C 1 140 ? 61.104 6.521 -13.178 1.00 37.30 138 ILE C C 1
ATOM 3170 O O . ILE C 1 140 ? 60.342 6.996 -14.016 1.00 38.28 138 ILE C O 1
ATOM 3175 N N . LYS C 1 141 ? 62.286 7.060 -12.890 1.00 37.57 139 LYS C N 1
ATOM 3176 C CA . LYS C 1 141 ? 62.768 8.264 -13.559 1.00 37.02 139 LYS C CA 1
ATOM 3177 C C . LYS C 1 141 ? 62.882 7.998 -15.059 1.00 37.29 139 LYS C C 1
ATOM 3178 O O . LYS C 1 141 ? 62.368 8.756 -15.886 1.00 37.65 139 LYS C O 1
ATOM 3184 N N . THR C 1 142 ? 63.538 6.897 -15.404 1.00 37.48 140 THR C N 1
ATOM 3185 C CA . THR C 1 142 ? 63.718 6.535 -16.799 1.00 38.08 140 THR C CA 1
ATOM 3186 C C . THR C 1 142 ? 62.388 6.363 -17.531 1.00 39.03 140 THR C C 1
ATOM 3187 O O . THR C 1 142 ? 62.235 6.790 -18.673 1.00 37.99 140 THR C O 1
ATOM 3191 N N . CYS C 1 143 ? 61.424 5.739 -16.871 1.00 40.73 141 CYS C N 1
ATOM 3192 C CA . CYS C 1 143 ? 60.130 5.534 -17.489 1.00 43.26 141 CYS C CA 1
ATOM 3193 C C . CYS C 1 143 ? 59.476 6.875 -17.746 1.00 43.55 141 CYS C C 1
ATOM 3194 O O . CYS C 1 143 ? 58.844 7.062 -18.780 1.00 44.09 141 CYS C O 1
ATOM 3197 N N . TRP C 1 144 ? 59.620 7.805 -16.805 1.00 43.69 142 TRP C N 1
ATOM 3198 C CA . TRP C 1 144 ? 59.038 9.133 -16.970 1.00 44.27 142 TRP C CA 1
ATOM 3199 C C . TRP C 1 144 ? 59.686 9.826 -18.157 1.00 46.52 142 TRP C C 1
ATOM 3200 O O . TRP C 1 144 ? 59.018 10.556 -18.893 1.00 47.01 142 TRP C O 1
ATOM 3211 N N . ASN C 1 145 ? 60.986 9.601 -18.342 1.00 48.08 143 ASN C N 1
ATOM 3212 C CA . ASN C 1 145 ? 61.701 10.211 -19.461 1.00 51.91 143 ASN C CA 1
ATOM 3213 C C . ASN C 1 145 ? 61.063 9.826 -20.776 1.00 53.49 143 ASN C C 1
ATOM 3214 O O . ASN C 1 145 ? 60.876 10.663 -21.650 1.00 53.65 143 ASN C O 1
ATOM 3219 N N . LYS C 1 146 ? 60.764 8.541 -20.926 1.00 55.85 144 LYS C N 1
ATOM 3220 C CA . LYS C 1 146 ? 60.130 8.060 -22.138 1.00 58.08 144 LYS C CA 1
ATOM 3221 C C . LYS C 1 146 ? 58.796 8.781 -22.327 1.00 59.51 144 LYS C C 1
ATOM 3222 O O . LYS C 1 146 ? 58.589 9.442 -23.344 1.00 59.74 144 LYS C O 1
ATOM 3225 N N . ILE C 1 147 ? 57.901 8.664 -21.348 1.00 61.21 145 ILE C N 1
ATOM 3226 C CA . ILE C 1 147 ? 56.601 9.334 -21.417 1.00 63.85 145 ILE C CA 1
ATOM 3227 C C . ILE C 1 147 ? 56.779 10.756 -21.942 1.00 66.26 145 ILE C C 1
ATOM 3228 O O . ILE C 1 147 ? 55.990 11.233 -22.759 1.00 67.22 145 ILE C O 1
ATOM 3231 N N . LEU C 1 148 ?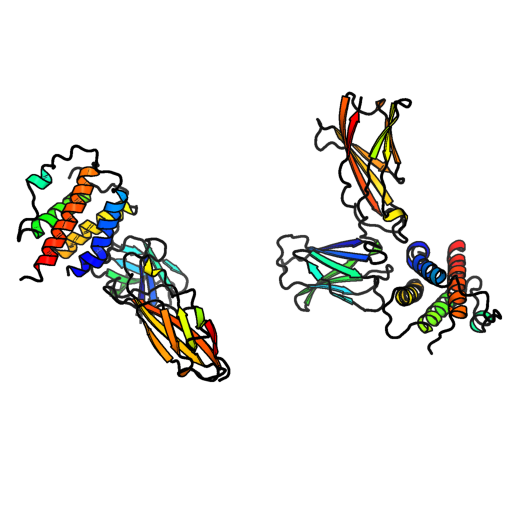 57.829 11.421 -21.464 1.00 68.43 146 LEU C N 1
ATOM 3232 C CA . LEU C 1 148 ? 58.140 12.797 -21.854 1.00 70.57 146 LEU C CA 1
ATOM 3233 C C . LEU C 1 148 ? 58.687 12.909 -23.278 1.00 72.33 146 LEU C C 1
ATOM 3234 O O . LEU C 1 148 ? 57.970 13.350 -24.180 1.00 72.96 146 LEU C O 1
ATOM 3239 N N . MET C 1 149 ? 59.947 12.515 -23.478 1.00 74.31 147 MET C N 1
ATOM 3240 C CA . MET C 1 149 ? 60.584 12.570 -24.800 1.00 76.16 147 MET C CA 1
ATOM 3241 C C . MET C 1 149 ? 59.844 11.715 -25.844 1.00 77.89 147 MET C C 1
ATOM 3242 O O . MET C 1 149 ? 60.406 11.375 -26.893 1.00 77.79 147 MET C O 1
ATOM 3244 N N . GLY C 1 150 ? 58.586 11.382 -25.542 1.00 79.49 148 GLY C N 1
ATOM 3245 C CA . GLY C 1 150 ? 57.755 10.584 -26.434 1.00 81.62 148 GLY C CA 1
ATOM 3246 C C . GLY C 1 150 ? 56.466 11.310 -26.797 1.00 83.05 148 GLY C C 1
ATOM 3247 O O . GLY C 1 150 ? 55.557 10.727 -27.405 1.00 83.01 148 GLY C O 1
ATOM 3248 N N . THR C 1 151 ? 56.411 12.592 -26.424 1.00 84.15 149 THR C N 1
ATOM 3249 C CA . THR C 1 151 ? 55.269 13.474 -26.680 1.00 85.28 149 THR C CA 1
ATOM 3250 C C . THR C 1 151 ? 55.707 14.944 -26.546 1.00 86.12 149 THR C C 1
ATOM 3251 O O . THR C 1 151 ? 55.857 15.623 -27.590 1.00 86.49 149 THR C O 1
ATOM 3253 N N . GLU D 2 18 ? 22.026 35.991 2.968 1.00 76.74 14 GLU D N 1
ATOM 3254 C CA . GLU D 2 18 ? 22.950 36.107 4.136 1.00 78.02 14 GLU D CA 1
ATOM 3255 C C . GLU D 2 18 ? 24.088 37.070 3.806 1.00 78.78 14 GLU D C 1
ATOM 3256 O O . GLU D 2 18 ? 25.188 36.636 3.451 1.00 79.93 14 GLU D O 1
ATOM 3258 N N . LEU D 2 19 ? 23.816 38.372 3.936 1.00 79.40 15 LEU D N 1
ATOM 3259 C CA . LEU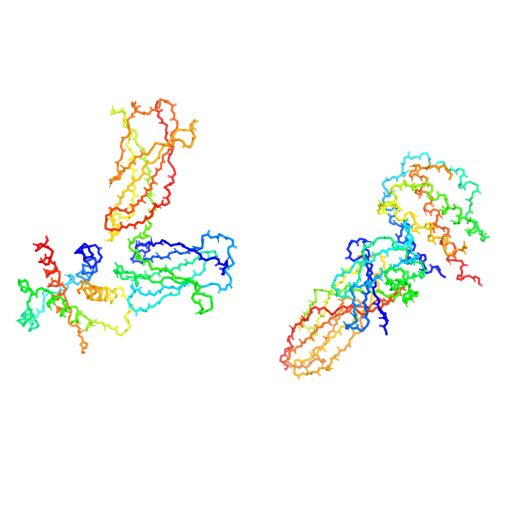 D 2 19 ? 24.788 39.439 3.648 1.00 79.16 15 LEU D CA 1
ATOM 3260 C C . LEU D 2 19 ? 26.047 39.394 4.532 1.00 79.31 15 LEU D C 1
ATOM 3261 O O . LEU D 2 19 ? 26.660 40.430 4.817 1.00 79.92 15 LEU D O 1
ATOM 3263 N N . ASP D 2 20 ? 26.419 38.187 4.957 1.00 78.64 16 ASP D N 1
ATOM 3264 C CA . ASP D 2 20 ? 27.602 37.966 5.779 1.00 77.15 16 ASP D CA 1
ATOM 3265 C C . ASP D 2 20 ? 28.699 37.459 4.843 1.00 76.44 16 ASP D C 1
ATOM 3266 O O . ASP D 2 20 ? 28.544 36.402 4.220 1.00 75.85 16 ASP D O 1
ATOM 3268 N N . ASP D 2 21 ? 29.791 38.220 4.724 1.00 75.61 17 ASP D N 1
ATOM 3269 C CA . ASP D 2 21 ? 30.895 37.824 3.847 1.00 73.73 17 ASP D CA 1
ATOM 3270 C C . ASP D 2 21 ? 32.196 37.511 4.552 1.00 71.14 17 ASP D C 1
ATOM 3271 O O . ASP D 2 21 ? 32.648 38.229 5.448 1.00 70.90 17 ASP D O 1
ATOM 3276 N N . TYR D 2 22 ? 32.801 36.421 4.107 1.00 67.37 18 TYR D N 1
ATOM 3277 C CA . TYR D 2 22 ? 34.013 35.916 4.713 1.00 63.98 18 TYR D CA 1
ATOM 3278 C C . TYR D 2 22 ? 35.083 35.592 3.690 1.00 61.82 18 TYR D C 1
ATOM 3279 O O . TYR D 2 22 ? 35.972 34.771 3.933 1.00 61.45 18 TYR D O 1
ATOM 3288 N N . SER D 2 23 ? 34.993 36.251 2.543 1.00 58.37 19 SER D N 1
ATOM 3289 C CA . SER D 2 23 ? 35.966 36.054 1.497 1.00 54.57 19 SER D CA 1
ATOM 3290 C C . SER D 2 23 ? 37.374 36.178 2.080 1.00 52.52 19 SER D C 1
ATOM 3291 O O . SER D 2 23 ? 37.611 36.912 3.053 1.00 49.88 19 SER D O 1
ATOM 3294 N N . PHE D 2 24 ? 38.303 35.441 1.480 1.00 50.75 20 PHE D N 1
ATOM 3295 C CA . PHE D 2 24 ? 39.692 35.458 1.908 1.00 48.19 20 PHE D CA 1
ATOM 3296 C C . PHE D 2 24 ? 40.601 35.170 0.728 1.00 46.35 20 PHE D C 1
ATOM 3297 O O . PHE D 2 24 ? 40.134 34.867 -0.375 1.00 46.32 20 PHE D O 1
ATOM 3305 N N . SER D 2 25 ? 41.903 35.280 0.972 1.00 43.58 21 SER D N 1
ATOM 3306 C CA . SER D 2 25 ? 42.918 35.011 -0.037 1.00 40.51 21 SER D CA 1
ATOM 3307 C C . SER D 2 25 ? 44.147 34.455 0.673 1.00 38.28 21 SER D C 1
ATOM 3308 O O . SER D 2 25 ? 44.432 34.802 1.825 1.00 35.86 21 SER D O 1
ATOM 3311 N N . CYS D 2 26 ? 44.861 33.573 -0.013 1.00 36.78 22 CYS D N 1
ATOM 3312 C CA . CYS D 2 26 ? 46.041 32.965 0.566 1.00 35.40 22 CYS D CA 1
ATOM 3313 C C . CYS D 2 26 ? 47.175 32.987 -0.413 1.00 33.79 22 CYS D C 1
ATOM 3314 O O . CYS D 2 26 ? 46.978 33.194 -1.610 1.00 34.96 22 CYS D O 1
ATOM 3317 N N . TYR D 2 27 ? 48.368 32.748 0.114 1.00 30.81 23 TYR D N 1
ATOM 3318 C CA . TYR D 2 27 ? 49.558 32.675 -0.700 1.00 28.37 23 TYR D CA 1
ATOM 3319 C C . TYR D 2 27 ? 50.470 31.636 -0.076 1.00 28.06 23 TYR D C 1
ATOM 3320 O O . TYR D 2 27 ? 50.675 31.610 1.142 1.00 28.44 23 TYR D O 1
ATOM 3329 N N . SER D 2 28 ? 51.004 30.760 -0.911 1.00 26.75 24 SER D N 1
ATOM 3330 C CA . SER D 2 28 ? 51.903 29.744 -0.413 1.00 26.67 24 SER D CA 1
ATOM 3331 C C . SER D 2 28 ? 53.342 30.172 -0.624 1.00 25.56 24 SER D C 1
ATOM 3332 O O . SER D 2 28 ? 53.634 31.057 -1.434 1.00 25.60 24 SER D O 1
ATOM 3335 N N . GLN D 2 29 ? 54.231 29.552 0.136 1.00 24.11 25 GLN D N 1
ATOM 3336 C CA . GLN D 2 29 ? 55.654 29.805 0.032 1.00 24.37 25 GLN D CA 1
ATOM 3337 C C . GLN D 2 29 ? 56.347 28.464 0.162 1.00 26.33 25 GLN D C 1
ATOM 3338 O O . GLN D 2 29 ? 56.303 27.832 1.219 1.00 28.42 25 GLN D O 1
ATOM 3344 N N . LEU D 2 30 ? 56.967 28.029 -0.933 1.00 26.10 26 LEU D N 1
ATOM 3345 C CA . LEU D 2 30 ? 57.636 26.737 -0.998 1.00 26.03 26 LEU D CA 1
ATOM 3346 C C . LEU D 2 30 ? 59.107 26.807 -0.588 1.00 26.73 26 LEU D C 1
ATOM 3347 O O . LEU D 2 30 ? 59.847 27.673 -1.054 1.00 25.10 26 LEU D O 1
ATOM 3352 N N . GLU D 2 31 ? 59.512 25.880 0.283 1.00 28.12 27 GLU D N 1
ATOM 3353 C CA . GLU D 2 31 ? 60.875 25.818 0.812 1.00 29.08 27 GLU D CA 1
ATOM 3354 C C . GLU D 2 31 ? 61.189 27.173 1.406 1.00 30.46 27 GLU D C 1
ATOM 3355 O O . GLU D 2 31 ? 62.181 27.802 1.037 1.00 31.25 27 GLU D O 1
ATOM 3361 N N . VAL D 2 32 ? 60.330 27.635 2.309 1.00 30.54 28 VAL D N 1
ATOM 3362 C CA . VAL D 2 32 ? 60.538 28.935 2.930 1.00 32.48 28 VAL D CA 1
ATOM 3363 C C . VAL D 2 32 ? 61.361 28.813 4.208 1.00 33.44 28 VAL D C 1
ATOM 3364 O O . VAL D 2 32 ? 61.978 29.779 4.662 1.00 35.21 28 VAL D O 1
ATOM 3368 N N . ASN D 2 33 ? 61.357 27.618 4.782 1.00 33.50 29 ASN D N 1
ATOM 3369 C CA . ASN D 2 33 ? 62.126 27.309 5.976 1.00 34.60 29 ASN D CA 1
ATOM 3370 C C . ASN D 2 33 ? 62.756 25.970 5.640 1.00 34.04 29 ASN D C 1
ATOM 3371 O O . ASN D 2 33 ? 62.190 24.919 5.939 1.00 34.38 29 ASN D O 1
ATOM 3374 N N . GLY D 2 34 ? 63.916 26.001 5.001 1.00 32.58 30 GLY D N 1
ATOM 3375 C CA . GLY D 2 34 ? 64.530 24.751 4.619 1.00 33.34 30 GLY D CA 1
ATOM 3376 C C . GLY D 2 34 ? 63.643 24.148 3.548 1.00 33.78 30 GLY D C 1
ATOM 3377 O O . GLY D 2 34 ? 63.304 24.829 2.574 1.00 34.89 30 GLY D O 1
ATOM 3378 N N . SER D 2 35 ? 63.246 22.893 3.720 1.00 32.44 31 SER D N 1
ATOM 3379 C CA . SER D 2 35 ? 62.402 22.259 2.734 1.00 33.20 31 SER D CA 1
ATOM 3380 C C . SER D 2 35 ? 60.948 22.346 3.156 1.00 33.70 31 SER D C 1
ATOM 3381 O O . SER D 2 35 ? 60.068 21.745 2.536 1.00 35.24 31 SER D O 1
ATOM 3384 N N . GLN D 2 36 ? 60.687 23.104 4.210 1.00 33.12 32 GLN D N 1
ATOM 3385 C CA . GLN D 2 36 ? 59.317 23.259 4.682 1.00 34.24 32 GLN D CA 1
ATOM 3386 C C . GLN D 2 36 ? 58.594 24.383 3.921 1.00 32.72 32 GLN D C 1
ATOM 3387 O O . GLN D 2 36 ? 59.198 25.398 3.586 1.00 32.23 32 GLN D O 1
ATOM 3393 N N . HIS D 2 37 ? 57.306 24.195 3.635 1.00 31.79 33 HIS D N 1
ATOM 3394 C CA . HIS D 2 37 ? 56.527 25.203 2.906 1.00 31.39 33 HIS D CA 1
ATOM 3395 C C . HIS D 2 37 ? 55.608 25.901 3.887 1.00 32.11 33 HIS D C 1
ATOM 3396 O O . HIS D 2 37 ? 55.507 25.488 5.040 1.00 33.77 33 HIS D O 1
ATOM 3403 N N . SER D 2 38 ? 54.935 26.952 3.430 1.00 31.13 34 SER D N 1
ATOM 3404 C CA . SER D 2 38 ? 54.015 27.678 4.285 1.00 30.51 34 SER D CA 1
ATOM 3405 C C . SER D 2 38 ? 52.818 28.155 3.480 1.00 31.09 34 SER D C 1
ATOM 3406 O O . SER D 2 38 ? 52.956 28.574 2.334 1.00 32.37 34 SER D O 1
ATOM 3409 N N . LEU D 2 39 ? 51.635 28.061 4.065 1.00 30.89 35 LEU D N 1
ATOM 3410 C CA . LEU D 2 39 ? 50.440 28.543 3.397 1.00 32.15 35 LEU D CA 1
ATOM 3411 C C . LEU D 2 39 ? 49.943 29.618 4.339 1.00 32.17 35 LEU D C 1
ATOM 3412 O O . LEU D 2 39 ? 49.966 29.420 5.539 1.00 31.94 35 LEU D O 1
ATOM 3417 N N . THR D 2 40 ? 49.522 30.759 3.806 1.00 33.30 36 THR D N 1
ATOM 3418 C CA . THR D 2 40 ? 49.048 31.869 4.636 1.00 33.89 36 THR D CA 1
ATOM 3419 C C . THR D 2 40 ? 47.733 32.441 4.100 1.00 34.40 36 THR D C 1
ATOM 3420 O O . THR D 2 40 ? 47.643 32.807 2.927 1.00 34.79 36 THR D O 1
ATOM 3424 N N . CYS D 2 41 ? 46.717 32.513 4.958 1.00 34.64 37 CYS D N 1
ATOM 3425 C CA . CYS D 2 41 ? 45.414 33.035 4.551 1.00 34.58 37 CYS D CA 1
ATOM 3426 C C . CYS D 2 41 ? 44.952 34.130 5.467 1.00 34.07 37 CYS D C 1
ATOM 3427 O O . CYS D 2 41 ? 45.281 34.134 6.649 1.00 32.73 37 CYS D O 1
ATOM 3430 N N . ALA D 2 42 ? 44.155 35.038 4.910 1.00 34.46 38 ALA D N 1
ATOM 3431 C CA . ALA D 2 42 ? 43.620 36.163 5.660 1.00 34.93 38 ALA D CA 1
ATOM 3432 C C . ALA D 2 42 ? 42.347 36.639 5.011 1.00 35.07 38 ALA D C 1
ATOM 3433 O O . ALA D 2 42 ? 42.186 36.527 3.799 1.00 35.32 38 ALA D O 1
ATOM 3435 N N . PHE D 2 43 ? 41.445 37.172 5.824 1.00 35.50 39 PHE D N 1
ATOM 3436 C CA . PHE D 2 43 ? 40.183 37.679 5.319 1.00 36.99 39 PHE D CA 1
ATOM 3437 C C . PHE D 2 43 ? 40.429 38.979 4.570 1.00 38.34 39 PHE D C 1
ATOM 3438 O O . PHE D 2 43 ? 41.345 39.729 4.919 1.00 37.89 39 PHE D O 1
ATOM 3446 N N . GLU D 2 44 ? 39.623 39.244 3.541 1.00 40.62 40 GLU D N 1
ATOM 3447 C CA . GLU D 2 44 ? 39.778 40.474 2.766 1.00 43.55 40 GLU D CA 1
ATOM 3448 C C . GLU D 2 44 ? 39.265 41.665 3.558 1.00 44.10 40 GLU D C 1
ATOM 3449 O O . GLU D 2 44 ? 39.828 42.757 3.494 1.00 45.17 40 GLU D O 1
ATOM 3455 N N . ASP D 2 45 ? 38.193 41.460 4.308 1.00 44.49 41 ASP D N 1
ATOM 3456 C CA . ASP D 2 45 ? 37.682 42.538 5.125 1.00 45.69 41 ASP D CA 1
ATOM 3457 C C . ASP D 2 45 ? 38.497 42.487 6.401 1.00 46.02 41 ASP D C 1
ATOM 3458 O O . ASP D 2 45 ? 38.302 41.610 7.238 1.00 46.61 41 ASP D O 1
ATOM 3463 N N . PRO D 2 46 ? 39.415 43.434 6.572 1.00 45.88 42 PRO D N 1
ATOM 3464 C CA . PRO D 2 46 ? 40.284 43.513 7.747 1.00 46.42 42 PRO D CA 1
ATOM 3465 C C . PRO D 2 46 ? 39.546 43.666 9.065 1.00 47.67 42 PRO D C 1
ATOM 3466 O O . PRO D 2 46 ? 40.094 43.382 10.128 1.00 48.38 42 PRO D O 1
ATOM 3470 N N . ASP D 2 47 ? 38.300 44.115 8.997 1.00 49.20 43 ASP D N 1
ATOM 3471 C CA . ASP D 2 47 ? 37.521 44.336 10.206 1.00 50.98 43 ASP D CA 1
ATOM 3472 C C . ASP D 2 47 ? 36.622 43.173 10.634 1.00 52.58 43 ASP D C 1
ATOM 3473 O O . ASP D 2 47 ? 35.906 43.283 11.629 1.00 52.62 43 ASP D O 1
ATOM 3478 N N . VAL D 2 48 ? 36.655 42.071 9.886 1.00 54.11 44 VAL D N 1
ATOM 3479 C CA . VAL D 2 48 ? 35.856 40.886 10.200 1.00 55.09 44 VAL D CA 1
ATOM 3480 C C . VAL D 2 48 ? 36.228 40.313 11.572 1.00 57.12 44 VAL D C 1
ATOM 3481 O O . VAL D 2 48 ? 37.403 40.295 11.952 1.00 57.76 44 VAL D O 1
ATOM 3485 N N . ASN D 2 49 ? 35.226 39.839 12.310 1.00 59.55 45 ASN D N 1
ATOM 3486 C CA . ASN D 2 49 ? 35.445 39.285 13.654 1.00 61.95 45 ASN D CA 1
ATOM 3487 C C . ASN D 2 49 ? 36.013 37.863 13.612 1.00 62.94 45 ASN D C 1
ATOM 3488 O O . ASN D 2 49 ? 35.322 36.909 13.246 1.00 62.57 45 ASN D O 1
ATOM 3493 N N . THR D 2 50 ? 37.275 37.733 14.007 1.00 63.95 46 THR D N 1
ATOM 3494 C CA . THR D 2 50 ? 37.957 36.446 13.989 1.00 65.69 46 THR D CA 1
ATOM 3495 C C . THR D 2 50 ? 38.239 35.868 15.371 1.00 66.24 46 THR D C 1
ATOM 3496 O O . THR D 2 50 ? 39.390 35.598 15.711 1.00 67.13 46 THR D O 1
ATOM 3500 N N . THR D 2 51 ? 37.191 35.673 16.164 1.00 66.21 47 THR D N 1
ATOM 3501 C CA . THR D 2 51 ? 37.347 35.121 17.508 1.00 65.78 47 THR D CA 1
ATOM 3502 C C . THR D 2 51 ? 36.563 33.823 17.652 1.00 65.47 47 THR D C 1
ATOM 3503 O O . THR D 2 51 ? 36.424 33.283 18.750 1.00 65.96 47 THR D O 1
ATOM 3507 N N . ASN D 2 52 ? 36.043 33.327 16.538 1.00 64.10 48 ASN D N 1
ATOM 3508 C CA . ASN D 2 52 ? 35.286 32.089 16.561 1.00 62.44 48 ASN D CA 1
ATOM 3509 C C . ASN D 2 52 ? 35.549 31.371 15.256 1.00 61.69 48 ASN D C 1
ATOM 3510 O O . ASN D 2 52 ? 35.221 30.193 15.102 1.00 61.55 48 ASN D O 1
ATOM 3512 N N . LEU D 2 53 ? 36.169 32.090 14.325 1.00 60.54 49 LEU D N 1
ATOM 3513 C CA . LEU D 2 53 ? 36.461 31.542 13.010 1.00 58.91 49 LEU D CA 1
ATOM 3514 C C . LEU D 2 53 ? 37.738 30.714 12.934 1.00 58.19 49 LEU D C 1
ATOM 3515 O O . LEU D 2 53 ? 38.733 31.010 13.611 1.00 57.20 49 LEU D O 1
ATOM 3520 N N . GLU D 2 54 ? 37.687 29.667 12.106 1.00 57.83 50 GLU D N 1
ATOM 3521 C CA . GLU D 2 54 ? 38.821 28.758 11.905 1.00 57.17 50 GLU D CA 1
ATOM 3522 C C . GLU D 2 54 ? 39.106 28.430 10.432 1.00 55.15 50 GLU D C 1
ATOM 3523 O O . GLU D 2 54 ? 38.200 28.395 9.584 1.00 53.82 50 GLU D O 1
ATOM 3529 N N . PHE D 2 55 ? 40.383 28.196 10.143 1.00 52.50 51 PHE D N 1
ATOM 3530 C CA . PHE D 2 55 ? 40.817 27.873 8.796 1.00 50.83 51 PHE D CA 1
ATOM 3531 C C . PHE D 2 55 ? 41.334 26.452 8.722 1.00 51.05 51 PHE D C 1
ATOM 3532 O O . PHE D 2 55 ? 42.105 26.010 9.580 1.00 50.57 51 PHE D O 1
ATOM 3540 N N . GLU D 2 56 ? 40.909 25.737 7.687 1.00 50.90 52 GLU D N 1
ATOM 3541 C CA . GLU D 2 56 ? 41.335 24.362 7.504 1.00 51.69 52 GLU D CA 1
ATOM 3542 C C . GLU D 2 56 ? 41.553 24.001 6.036 1.00 51.67 52 GLU D C 1
ATOM 3543 O O . GLU D 2 56 ? 40.797 24.429 5.157 1.00 51.19 52 GLU D O 1
ATOM 3549 N N . ILE D 2 57 ? 42.588 23.206 5.773 1.00 51.27 53 ILE D N 1
ATOM 3550 C CA . ILE D 2 57 ? 42.882 22.782 4.406 1.00 51.19 53 ILE D CA 1
ATOM 3551 C C . ILE D 2 57 ? 42.820 21.259 4.276 1.00 50.79 53 ILE D C 1
ATOM 3552 O O . ILE D 2 57 ? 43.361 20.532 5.115 1.00 48.56 53 ILE D O 1
ATOM 3557 N N . CYS D 2 58 ? 42.135 20.798 3.227 1.00 51.10 54 CYS D N 1
ATOM 3558 C CA . CYS D 2 58 ? 41.967 19.371 2.943 1.00 52.76 54 CYS D CA 1
ATOM 3559 C C . CYS D 2 58 ? 42.292 19.101 1.484 1.00 53.12 54 CYS D C 1
ATOM 3560 O O . CYS D 2 58 ? 41.917 19.884 0.604 1.00 52.89 54 CYS D O 1
ATOM 3563 N N . GLY D 2 59 ? 42.964 17.981 1.227 1.00 52.70 55 GLY D N 1
ATOM 3564 C CA . GLY D 2 59 ? 43.307 17.633 -0.141 1.00 52.56 55 GLY D CA 1
ATOM 3565 C C . GLY D 2 59 ? 44.730 17.989 -0.540 1.00 52.44 55 GLY D C 1
ATOM 3566 O O . GLY D 2 59 ? 45.323 18.925 -0.004 1.00 53.34 55 GLY D O 1
ATOM 3567 N N . ALA D 2 60 ? 45.284 17.231 -1.480 1.00 50.50 56 ALA D N 1
ATOM 3568 C CA . ALA D 2 60 ? 46.632 17.468 -1.962 1.00 48.01 56 ALA D CA 1
ATOM 3569 C C . ALA D 2 60 ? 47.678 17.496 -0.853 1.00 47.52 56 ALA D C 1
ATOM 3570 O O . ALA D 2 60 ? 48.680 18.200 -0.951 1.00 46.74 56 ALA D O 1
ATOM 3572 N N . LEU D 2 61 ? 47.430 16.730 0.203 1.00 48.02 57 LEU D N 1
ATOM 3573 C CA . LEU D 2 61 ? 48.358 16.611 1.325 1.00 49.22 57 LEU D CA 1
ATOM 3574 C C . LEU D 2 61 ? 48.841 15.159 1.316 1.00 50.10 57 LEU D C 1
ATOM 3575 O O . LEU D 2 61 ? 48.365 14.363 0.504 1.00 51.07 57 LEU D O 1
ATOM 3580 N N . VAL D 2 62 ? 49.767 14.786 2.193 1.00 50.15 58 VAL D N 1
ATOM 3581 C CA . VAL D 2 62 ? 50.227 13.405 2.154 1.00 52.31 58 VAL D CA 1
ATOM 3582 C C . VAL D 2 62 ? 49.962 12.507 3.375 1.00 54.81 58 VAL D C 1
ATOM 3583 O O . VAL D 2 62 ? 49.004 11.721 3.381 1.00 56.36 58 VAL D O 1
ATOM 3587 N N . GLU D 2 63 ? 50.810 12.598 4.393 1.00 55.88 59 GLU D N 1
ATOM 3588 C CA . GLU D 2 63 ? 50.645 11.773 5.585 1.00 56.19 59 GLU D CA 1
ATOM 3589 C C . GLU D 2 63 ? 49.246 11.922 6.170 1.00 55.97 59 GLU D C 1
ATOM 3590 O O . GLU D 2 63 ? 48.662 10.958 6.657 1.00 56.90 59 GLU D O 1
ATOM 3596 N N . VAL D 2 64 ? 48.711 13.138 6.101 1.00 54.79 60 VAL D N 1
ATOM 3597 C CA . VAL D 2 64 ? 47.401 13.451 6.655 1.00 52.10 60 VAL D CA 1
ATOM 3598 C C . VAL D 2 64 ? 46.364 13.781 5.588 1.00 51.67 60 VAL D C 1
ATOM 3599 O O . VAL D 2 64 ? 46.679 13.863 4.410 1.00 51.28 60 VAL D O 1
ATOM 3603 N N . LYS D 2 65 ? 45.122 13.976 6.011 1.00 51.92 61 LYS D N 1
ATOM 3604 C CA . LYS D 2 65 ? 44.055 14.290 5.072 1.00 52.46 61 LYS D CA 1
ATOM 3605 C C . LYS D 2 65 ? 43.750 15.790 5.046 1.00 52.42 61 LYS D C 1
ATOM 3606 O O . LYS D 2 65 ? 43.479 16.357 3.979 1.00 51.40 61 LYS D O 1
ATOM 3609 N N . CYS D 2 66 ? 43.781 16.421 6.222 1.00 51.88 62 CYS D N 1
ATOM 3610 C CA . CYS D 2 66 ? 43.534 17.858 6.345 1.00 52.37 62 CYS D CA 1
ATOM 3611 C C . CYS D 2 66 ? 44.477 18.449 7.385 1.00 51.82 62 CYS D C 1
ATOM 3612 O O . CYS D 2 66 ? 45.088 17.717 8.164 1.00 51.22 62 CYS D O 1
ATOM 3615 N N . LEU D 2 67 ? 44.593 19.774 7.395 1.00 51.47 63 LEU D N 1
ATOM 3616 C CA . LEU D 2 67 ? 45.446 20.457 8.363 1.00 51.40 63 LEU D CA 1
ATOM 3617 C C . LEU D 2 67 ? 44.743 21.669 8.970 1.00 51.69 63 LEU D C 1
ATOM 3618 O O . LEU D 2 67 ? 43.971 22.350 8.291 1.00 52.75 63 LEU D O 1
ATOM 3623 N N . ASN D 2 68 ? 45.002 21.921 10.253 1.00 51.26 64 ASN D N 1
ATOM 3624 C CA . ASN D 2 68 ? 44.401 23.053 10.960 1.00 51.52 64 ASN D CA 1
ATOM 3625 C C . ASN D 2 68 ? 45.367 24.210 10.929 1.00 50.44 64 ASN D C 1
ATOM 3626 O O . ASN D 2 68 ? 46.530 24.046 11.301 1.00 50.10 64 ASN D O 1
ATOM 3631 N N . PHE D 2 69 ? 44.900 25.379 10.507 1.00 49.12 65 PHE D N 1
ATOM 3632 C CA . PHE D 2 69 ? 45.770 26.544 10.497 1.00 48.29 65 PHE D CA 1
ATOM 3633 C C . PHE D 2 69 ? 46.023 27.000 11.919 1.00 48.54 65 PHE D C 1
ATOM 3634 O O . PHE D 2 69 ? 45.471 26.459 12.865 1.00 49.09 65 PHE D O 1
ATOM 3642 N N . ARG D 2 70 ? 46.867 27.999 12.072 1.00 49.63 66 ARG D N 1
ATOM 3643 C CA . ARG D 2 70 ? 47.153 28.525 13.388 1.00 51.78 66 ARG D CA 1
ATOM 3644 C C . ARG D 2 70 ? 47.028 30.043 13.302 1.00 52.83 66 ARG D C 1
ATOM 3645 O O . ARG D 2 70 ? 47.749 30.694 12.545 1.00 53.13 66 ARG D O 1
ATOM 3653 N N . LYS D 2 71 ? 46.078 30.599 14.051 1.00 53.94 67 LYS D N 1
ATOM 3654 C CA . LYS D 2 71 ? 45.853 32.040 14.045 1.00 54.34 67 LYS D CA 1
ATOM 3655 C C . LYS D 2 71 ? 47.004 32.769 14.724 1.00 54.57 67 LYS D C 1
ATOM 3656 O O . LYS D 2 71 ? 47.468 32.356 15.784 1.00 54.70 67 LYS D O 1
ATOM 3662 N N . LEU D 2 72 ? 47.473 33.842 14.094 1.00 55.08 68 LEU D N 1
ATOM 3663 C CA . LEU D 2 72 ? 48.544 34.667 14.644 1.00 56.39 68 LEU D CA 1
ATOM 3664 C C . LEU D 2 72 ? 48.080 36.094 14.492 1.00 57.69 68 LEU D C 1
ATOM 3665 O O . LEU D 2 72 ? 48.590 36.843 13.659 1.00 58.88 68 LEU D O 1
ATOM 3670 N N . GLN D 2 73 ? 47.096 36.452 15.309 1.00 59.29 69 GLN D N 1
ATOM 3671 C CA . GLN D 2 73 ? 46.477 37.776 15.301 1.00 60.43 69 GLN D CA 1
ATOM 3672 C C . GLN D 2 73 ? 45.349 37.797 14.283 1.00 59.59 69 GLN D C 1
ATOM 3673 O O . GLN D 2 73 ? 44.302 37.194 14.501 1.00 60.61 69 GLN D O 1
ATOM 3679 N N . GLU D 2 74 ? 45.563 38.474 13.165 1.00 58.52 70 GLU D N 1
ATOM 3680 C CA . GLU D 2 74 ? 44.527 38.554 12.147 1.00 57.94 70 GLU D CA 1
ATOM 3681 C C . GLU D 2 74 ? 44.686 37.507 11.042 1.00 56.80 70 GLU D C 1
ATOM 3682 O O . GLU D 2 74 ? 43.727 37.203 10.334 1.00 55.53 70 GLU D O 1
ATOM 3684 N N . ILE D 2 75 ? 45.891 36.954 10.903 1.00 55.43 71 ILE D N 1
ATOM 3685 C CA . ILE D 2 75 ? 46.165 35.967 9.860 1.00 53.59 71 ILE D CA 1
ATOM 3686 C C . ILE D 2 75 ? 46.283 34.532 10.331 1.00 52.85 71 ILE D C 1
ATOM 3687 O O . ILE D 2 75 ? 46.706 34.258 11.448 1.00 52.93 71 ILE D O 1
ATOM 3692 N N . TYR D 2 76 ? 45.926 33.615 9.445 1.00 52.53 72 TYR D N 1
ATOM 3693 C CA . TYR D 2 76 ? 45.992 32.193 9.733 1.00 52.57 72 TYR D CA 1
ATOM 3694 C C . TYR D 2 76 ? 47.059 31.571 8.833 1.00 51.25 72 TYR D C 1
ATOM 3695 O O . TYR D 2 76 ? 47.187 31.948 7.669 1.00 50.21 72 TYR D O 1
ATOM 3704 N N . PHE D 2 77 ? 47.839 30.634 9.361 1.00 50.76 73 PHE D N 1
ATOM 3705 C CA . PHE D 2 77 ? 48.864 30.012 8.531 1.00 51.11 73 PHE D CA 1
ATOM 3706 C C . PHE D 2 77 ? 49.423 28.673 9.006 1.00 49.31 73 PHE D C 1
ATOM 3707 O O . PHE D 2 77 ? 49.417 28.367 10.194 1.00 49.46 73 PHE D O 1
ATOM 3715 N N . ILE D 2 78 ? 49.891 27.869 8.056 1.00 47.71 74 ILE D N 1
ATOM 3716 C CA . ILE D 2 78 ? 50.486 26.572 8.370 1.00 47.15 74 ILE D CA 1
ATOM 3717 C C . ILE D 2 78 ? 51.900 26.429 7.792 1.00 46.37 74 ILE D C 1
ATOM 3718 O O . ILE D 2 78 ? 52.254 27.066 6.795 1.00 46.92 74 ILE D O 1
ATOM 3723 N N . GLU D 2 79 ? 52.714 25.607 8.442 1.00 44.96 75 GLU D N 1
ATOM 3724 C CA . GLU D 2 79 ? 54.076 25.358 7.982 1.00 44.67 75 GLU D CA 1
ATOM 3725 C C . GLU D 2 79 ? 54.253 23.857 7.975 1.00 43.02 75 GLU D C 1
ATOM 3726 O O . GLU D 2 79 ? 54.307 23.230 9.026 1.00 42.97 75 GLU D O 1
ATOM 3732 N N . THR D 2 80 ? 54.344 23.276 6.791 1.00 41.06 76 THR D N 1
ATOM 3733 C CA . THR D 2 80 ? 54.486 21.839 6.701 1.00 40.28 76 THR D CA 1
ATOM 3734 C C . THR D 2 80 ? 55.279 21.435 5.465 1.00 38.99 76 THR D C 1
ATOM 3735 O O . THR D 2 80 ? 55.693 22.281 4.678 1.00 38.70 76 THR D O 1
ATOM 3739 N N . LYS D 2 81 ? 55.503 20.133 5.324 1.00 37.37 77 LYS D N 1
ATOM 3740 C CA . LYS D 2 81 ? 56.209 19.583 4.181 1.00 35.28 77 LYS D CA 1
ATOM 3741 C C . LYS D 2 81 ? 55.229 18.606 3.592 1.00 33.95 77 LYS D C 1
ATOM 3742 O O . LYS D 2 81 ? 55.540 17.906 2.643 1.00 34.39 77 LYS D O 1
ATOM 3748 N N . LYS D 2 82 ? 54.034 18.560 4.166 1.00 33.52 78 LYS D N 1
ATOM 3749 C CA . LYS D 2 82 ? 53.025 17.626 3.694 1.00 33.12 78 LYS D CA 1
ATOM 3750 C C . LYS D 2 82 ? 52.155 18.098 2.528 1.00 31.91 78 LYS D C 1
ATOM 3751 O O . LYS D 2 82 ? 51.048 17.592 2.348 1.00 32.15 78 LYS D O 1
ATOM 3757 N N . PHE D 2 83 ? 52.646 19.060 1.744 1.00 29.96 79 PHE D N 1
ATOM 3758 C CA . PHE D 2 83 ? 51.907 19.536 0.577 1.00 28.69 79 PHE D CA 1
ATOM 3759 C C . PHE D 2 83 ? 52.330 18.649 -0.562 1.00 29.70 79 PHE D C 1
ATOM 3760 O O . PHE D 2 83 ? 53.521 18.465 -0.777 1.00 31.55 79 PHE D O 1
ATOM 3768 N N . LEU D 2 84 ? 51.380 18.108 -1.310 1.00 30.81 80 LEU D N 1
ATOM 3769 C CA . LEU D 2 84 ? 51.760 17.254 -2.423 1.00 31.84 80 LEU D CA 1
ATOM 3770 C C . LEU D 2 84 ? 52.226 18.090 -3.609 1.00 32.51 80 LEU D C 1
ATOM 3771 O O . LEU D 2 84 ? 53.147 17.704 -4.319 1.00 33.71 80 LEU D O 1
ATOM 3776 N N . LEU D 2 85 ? 51.588 19.242 -3.803 1.00 33.76 81 LEU D N 1
ATOM 3777 C CA . LEU D 2 85 ? 51.892 20.175 -4.896 1.00 34.30 81 LEU D CA 1
ATOM 3778 C C . LEU D 2 85 ? 51.430 19.675 -6.264 1.00 35.27 81 LEU D C 1
ATOM 3779 O O . LEU D 2 85 ? 51.980 20.052 -7.313 1.00 35.63 81 LEU D O 1
ATOM 3784 N N . ILE D 2 86 ? 50.406 18.826 -6.231 1.00 35.07 82 ILE D N 1
ATOM 3785 C CA . ILE D 2 86 ? 49.797 18.280 -7.426 1.00 35.53 82 ILE D CA 1
ATOM 3786 C C . ILE D 2 86 ? 48.289 18.188 -7.175 1.00 36.98 82 ILE D C 1
ATOM 3787 O O . ILE D 2 86 ? 47.833 17.413 -6.330 1.00 37.60 82 ILE D O 1
ATOM 3792 N N . GLY D 2 87 ? 47.518 19.008 -7.889 1.00 37.72 83 GLY D N 1
ATOM 3793 C CA . GLY D 2 87 ? 46.075 19.008 -7.711 1.00 38.37 83 GLY D CA 1
ATOM 3794 C C . GLY D 2 87 ? 45.607 20.076 -6.733 1.00 38.99 83 GLY D C 1
ATOM 3795 O O . GLY D 2 87 ? 46.394 20.592 -5.931 1.00 38.31 83 GLY D O 1
ATOM 3796 N N . LYS D 2 88 ? 44.316 20.396 -6.795 1.00 39.42 84 LYS D N 1
ATOM 3797 C CA . LYS D 2 88 ? 43.719 21.416 -5.942 1.00 39.38 84 LYS D CA 1
ATOM 3798 C C . LYS D 2 88 ? 43.466 20.980 -4.511 1.00 39.88 84 LYS D C 1
ATOM 3799 O O . LYS D 2 88 ? 43.342 19.796 -4.227 1.00 41.05 84 LYS D O 1
ATOM 3805 N N . SER D 2 89 ? 43.403 21.954 -3.610 1.00 41.34 85 SER D N 1
ATOM 3806 C CA . SER D 2 89 ? 43.144 21.703 -2.193 1.00 43.48 85 SER D CA 1
ATOM 3807 C C . SER D 2 89 ? 41.882 22.466 -1.821 1.00 44.53 85 SER D C 1
ATOM 3808 O O . SER D 2 89 ? 41.428 23.321 -2.578 1.00 46.73 85 SER D O 1
ATOM 3811 N N . ASN D 2 90 ? 41.308 22.175 -0.664 1.00 44.62 86 ASN D N 1
ATOM 3812 C CA . ASN D 2 90 ? 40.105 22.882 -0.279 1.00 45.44 86 ASN D CA 1
ATOM 3813 C C . ASN D 2 90 ? 40.306 23.589 1.039 1.00 46.81 86 ASN D C 1
ATOM 3814 O O . ASN D 2 90 ? 40.363 22.957 2.097 1.00 46.31 86 ASN D O 1
ATOM 3816 N N . ILE D 2 91 ? 40.438 24.909 0.968 1.00 48.38 87 ILE D N 1
ATOM 3817 C CA . ILE D 2 91 ? 40.607 25.709 2.174 1.00 49.38 87 ILE D CA 1
ATOM 3818 C C . ILE D 2 91 ? 39.212 26.144 2.577 1.00 50.38 87 ILE D C 1
ATOM 3819 O O . ILE D 2 91 ? 38.420 26.589 1.742 1.00 47.85 87 ILE D O 1
ATOM 3824 N N . CYS D 2 92 ? 38.921 25.996 3.862 1.00 52.60 88 CYS D N 1
ATOM 3825 C CA . CYS D 2 92 ? 37.625 26.357 4.395 1.00 55.67 88 CYS D CA 1
ATOM 3826 C C . CYS D 2 92 ? 37.691 27.250 5.632 1.00 57.50 88 CYS D C 1
ATOM 3827 O O . CYS D 2 92 ? 38.569 27.101 6.498 1.00 56.21 88 CYS D O 1
ATOM 3830 N N . VAL D 2 93 ? 36.740 28.180 5.703 1.00 59.58 89 VAL D N 1
ATOM 3831 C CA . VAL D 2 93 ? 36.610 29.057 6.856 1.00 60.76 89 VAL D CA 1
ATOM 3832 C C . VAL D 2 93 ? 35.558 28.321 7.655 1.00 61.32 89 VAL D C 1
ATOM 3833 O O . VAL D 2 93 ? 34.378 28.381 7.337 1.00 61.01 89 VAL D O 1
ATOM 3837 N N . LYS D 2 94 ? 35.982 27.590 8.667 1.00 62.64 90 LYS D N 1
ATOM 3838 C CA . LYS D 2 94 ? 35.028 26.858 9.466 1.00 65.12 90 LYS D CA 1
ATOM 3839 C C . LYS D 2 94 ? 34.767 27.571 10.794 1.00 66.99 90 LYS D C 1
ATOM 3840 O O . LYS D 2 94 ? 35.700 27.943 11.515 1.00 66.76 90 LYS D O 1
ATOM 3842 N N . VAL D 2 95 ? 33.485 27.782 11.090 1.00 68.92 91 VAL D N 1
ATOM 3843 C CA . VAL D 2 95 ? 33.051 28.428 12.329 1.00 69.72 91 VAL D CA 1
ATOM 3844 C C . VAL D 2 95 ? 32.605 27.274 13.205 1.00 69.70 91 VAL D C 1
ATOM 3845 O O . VAL D 2 95 ? 31.519 26.720 13.011 1.00 69.46 91 VAL D O 1
ATOM 3847 N N . GLY D 2 96 ? 33.458 26.898 14.152 1.00 69.74 92 GLY D N 1
ATOM 3848 C CA . GLY D 2 96 ? 33.132 25.776 15.010 1.00 70.26 92 GLY D CA 1
ATOM 3849 C C . GLY D 2 96 ? 33.266 24.478 14.221 1.00 70.13 92 GLY D C 1
ATOM 3850 O O . GLY D 2 96 ? 34.183 23.689 14.463 1.00 70.56 92 GLY D O 1
ATOM 3851 N N . GLU D 2 97 ? 32.360 24.262 13.268 1.00 68.95 93 GLU D N 1
ATOM 3852 C CA . GLU D 2 97 ? 32.379 23.059 12.436 1.00 67.56 93 GLU D CA 1
ATOM 3853 C C . GLU D 2 97 ? 31.508 23.280 11.179 1.00 67.37 93 GLU D C 1
ATOM 3854 O O . GLU D 2 97 ? 31.357 22.391 10.328 1.00 66.42 93 GLU D O 1
ATOM 3857 N N . LYS D 2 98 ? 30.940 24.479 11.072 1.00 66.54 94 LYS D N 1
ATOM 3858 C CA . LYS D 2 98 ? 30.107 24.829 9.927 1.00 66.25 94 LYS D CA 1
ATOM 3859 C C . LYS D 2 98 ? 31.015 25.402 8.845 1.00 65.32 94 LYS D C 1
ATOM 3860 O O . LYS D 2 98 ? 31.838 26.279 9.114 1.00 65.03 94 LYS D O 1
ATOM 3862 N N . SER D 2 99 ? 30.868 24.903 7.625 1.00 64.26 95 SER D N 1
ATOM 3863 C CA . SER D 2 99 ? 31.681 25.376 6.513 1.00 64.06 95 SER D CA 1
ATOM 3864 C C . SER D 2 99 ? 31.131 26.687 5.948 1.00 63.25 95 SER D C 1
ATOM 3865 O O . SER D 2 99 ? 30.402 26.673 4.953 1.00 63.14 95 SER D O 1
ATOM 3867 N N . LEU D 2 100 ? 31.488 27.810 6.575 1.00 62.37 96 LEU D N 1
ATOM 3868 C CA . LEU D 2 100 ? 31.025 29.134 6.141 1.00 61.23 96 LEU D CA 1
ATOM 3869 C C . LEU D 2 100 ? 31.347 29.392 4.667 1.00 60.40 96 LEU D C 1
ATOM 3870 O O . LEU D 2 100 ? 30.550 29.977 3.934 1.00 61.06 96 LEU D O 1
ATOM 3875 N N . THR D 2 101 ? 32.525 28.963 4.239 1.00 59.24 97 THR D N 1
ATOM 3876 C CA . THR D 2 101 ? 32.926 29.137 2.854 1.00 57.99 97 THR D CA 1
ATOM 3877 C C . THR D 2 101 ? 34.219 28.378 2.619 1.00 57.63 97 THR D C 1
ATOM 3878 O O . THR D 2 101 ? 35.012 28.170 3.545 1.00 55.51 97 THR D O 1
ATOM 3882 N N . CYS D 2 102 ? 34.411 27.952 1.377 1.00 57.19 98 CYS D N 1
ATOM 3883 C CA . CYS D 2 102 ? 35.603 27.215 1.001 1.00 58.46 98 CYS D CA 1
ATOM 3884 C C . CYS D 2 102 ? 35.949 27.554 -0.442 1.00 58.55 98 CYS D C 1
ATOM 3885 O O . CYS D 2 102 ? 35.064 27.875 -1.250 1.00 59.15 98 CYS D O 1
ATOM 3888 N N . LYS D 2 103 ? 37.238 27.460 -0.759 1.00 57.13 99 LYS D N 1
ATOM 3889 C CA . LYS D 2 103 ? 37.735 27.735 -2.098 1.00 54.92 99 LYS D CA 1
ATOM 3890 C C . LYS D 2 103 ? 38.612 26.556 -2.521 1.00 53.53 99 LYS D C 1
ATOM 3891 O O . LYS D 2 103 ? 39.242 25.898 -1.685 1.00 52.47 99 LYS D O 1
ATOM 3897 N N . LYS D 2 104 ? 38.638 26.284 -3.818 1.00 51.98 100 LYS D N 1
ATOM 3898 C CA . LYS D 2 104 ? 39.441 25.194 -4.340 1.00 51.69 100 LYS D CA 1
ATOM 3899 C C . LYS D 2 104 ? 40.695 25.805 -4.961 1.00 51.49 100 LYS D C 1
ATOM 3900 O O . LYS D 2 104 ? 40.676 26.240 -6.118 1.00 52.45 100 LYS D O 1
ATOM 3902 N N . ILE D 2 105 ? 41.782 25.831 -4.186 1.00 49.70 101 ILE D N 1
ATOM 3903 C CA . ILE D 2 105 ? 43.059 26.406 -4.629 1.00 47.30 101 ILE D CA 1
ATOM 3904 C C . ILE D 2 105 ? 44.157 25.371 -4.892 1.00 44.17 101 ILE D C 1
ATOM 3905 O O . ILE D 2 105 ? 44.254 24.374 -4.192 1.00 42.85 101 ILE D O 1
ATOM 3910 N N . ASP D 2 106 ? 44.972 25.619 -5.910 1.00 42.45 102 ASP D N 1
ATOM 3911 C CA . ASP D 2 106 ? 46.089 24.744 -6.244 1.00 41.19 102 ASP D CA 1
ATOM 3912 C C . ASP D 2 106 ? 47.341 25.473 -5.756 1.00 39.68 102 ASP D C 1
ATOM 3913 O O . ASP D 2 106 ? 47.849 26.375 -6.426 1.00 39.82 102 ASP D O 1
ATOM 3918 N N . LEU D 2 107 ? 47.807 25.084 -4.569 1.00 36.98 103 LEU D N 1
ATOM 3919 C CA . LEU D 2 107 ? 48.972 25.677 -3.914 1.00 34.28 103 LEU D CA 1
ATOM 3920 C C . LEU D 2 107 ? 50.164 26.074 -4.791 1.00 33.37 103 LEU D C 1
ATOM 3921 O O . LEU D 2 107 ? 51.007 26.855 -4.355 1.00 33.22 103 LEU D O 1
ATOM 3926 N N . THR D 2 108 ? 50.247 25.550 -6.010 1.00 31.33 104 THR D N 1
ATOM 3927 C CA . THR D 2 108 ? 51.362 25.892 -6.881 1.00 30.68 104 THR D CA 1
ATOM 3928 C C . THR D 2 108 ? 51.095 27.128 -7.740 1.00 29.39 104 THR D C 1
ATOM 3929 O O . THR D 2 108 ? 51.964 27.581 -8.476 1.00 29.67 104 THR D O 1
ATOM 3933 N N . THR D 2 109 ? 49.893 27.675 -7.648 1.00 29.41 105 THR D N 1
ATOM 3934 C CA . THR D 2 109 ? 49.538 28.852 -8.434 1.00 28.80 105 THR D CA 1
ATOM 3935 C C . THR D 2 109 ? 49.409 30.109 -7.589 1.00 28.54 105 THR D C 1
ATOM 3936 O O . THR D 2 109 ? 49.123 31.167 -8.128 1.00 29.73 105 THR D O 1
ATOM 3940 N N . ILE D 2 110 ? 49.601 29.991 -6.276 1.00 26.72 106 ILE D N 1
ATOM 3941 C CA . ILE D 2 110 ? 49.515 31.146 -5.389 1.00 25.06 106 ILE D CA 1
ATOM 3942 C C . ILE D 2 110 ? 50.803 31.311 -4.575 1.00 24.65 106 ILE D C 1
ATOM 3943 O O . ILE D 2 110 ? 50.788 31.679 -3.398 1.00 24.25 106 ILE D O 1
ATOM 3948 N N . VAL D 2 111 ? 51.922 31.043 -5.229 1.00 23.82 107 VAL D N 1
ATOM 3949 C CA . VAL D 2 111 ? 53.230 31.148 -4.602 1.00 22.71 107 VAL D CA 1
ATOM 3950 C C . VAL D 2 111 ? 53.698 32.586 -4.552 1.00 23.33 107 VAL D C 1
ATOM 3951 O O . VAL D 2 111 ? 53.497 33.348 -5.495 1.00 24.37 107 VAL D O 1
ATOM 3955 N N . LYS D 2 112 ? 54.321 32.959 -3.442 1.00 23.59 108 LYS D N 1
ATOM 3956 C CA . LYS D 2 112 ? 54.857 34.306 -3.296 1.00 23.19 108 LYS D CA 1
ATOM 3957 C C . LYS D 2 112 ? 56.335 34.186 -2.981 1.00 24.36 108 LYS D C 1
ATOM 3958 O O . LYS D 2 112 ? 56.720 33.721 -1.907 1.00 26.09 108 LYS D O 1
ATOM 3964 N N . PRO D 2 113 ? 57.190 34.600 -3.918 1.00 23.60 109 PRO D N 1
ATOM 3965 C CA . PRO D 2 113 ? 58.630 34.522 -3.707 1.00 23.12 109 PRO D CA 1
ATOM 3966 C C . PRO D 2 113 ? 59.107 35.289 -2.498 1.00 23.28 109 PRO D C 1
ATOM 3967 O O . PRO D 2 113 ? 58.453 36.231 -2.039 1.00 23.17 109 PRO D O 1
ATOM 3971 N N . GLU D 2 114 ? 60.255 34.867 -1.983 1.00 24.29 110 GLU D N 1
ATOM 3972 C CA . GLU D 2 114 ? 60.879 35.569 -0.880 1.00 26.53 110 GLU D CA 1
ATOM 3973 C C . GLU D 2 114 ? 61.468 36.814 -1.572 1.00 26.25 110 GLU D C 1
ATOM 3974 O O . GLU D 2 114 ? 61.876 36.753 -2.730 1.00 27.08 110 GLU D O 1
ATOM 3980 N N . ALA D 2 115 ? 61.494 37.951 -0.897 1.00 25.79 111 ALA D N 1
ATOM 3981 C CA . ALA D 2 115 ? 62.001 39.146 -1.548 1.00 26.09 111 ALA D CA 1
ATOM 3982 C C . ALA D 2 115 ? 63.489 39.107 -1.837 1.00 26.06 111 ALA D C 1
ATOM 3983 O O . ALA D 2 115 ? 64.271 38.597 -1.045 1.00 26.11 111 ALA D O 1
ATOM 3985 N N . PRO D 2 116 ? 63.902 39.663 -2.984 1.00 26.47 112 PRO D N 1
ATOM 3986 C CA . PRO D 2 116 ? 65.321 39.674 -3.342 1.00 27.49 112 PRO D CA 1
ATOM 3987 C C . PRO D 2 116 ? 66.078 40.409 -2.230 1.00 29.49 112 PRO D C 1
ATOM 3988 O O . PRO D 2 116 ? 65.468 41.055 -1.368 1.00 29.53 112 PRO D O 1
ATOM 3992 N N . PHE D 2 117 ? 67.399 40.319 -2.241 1.00 30.51 113 PHE D N 1
ATOM 3993 C CA . PHE D 2 117 ? 68.186 40.996 -1.222 1.00 31.35 113 PHE D CA 1
ATOM 3994 C C . PHE D 2 117 ? 69.580 41.250 -1.723 1.00 32.51 113 PHE D C 1
ATOM 3995 O O . PHE D 2 117 ? 69.960 40.760 -2.789 1.00 33.62 113 PHE D O 1
ATOM 4003 N N . ASP D 2 118 ? 70.342 42.000 -0.934 1.00 32.63 114 ASP D N 1
ATOM 4004 C CA . ASP D 2 118 ? 71.706 42.378 -1.280 1.00 33.75 114 ASP D CA 1
ATOM 4005 C C . ASP D 2 118 ? 71.747 43.144 -2.579 1.00 34.37 114 ASP D C 1
ATOM 4006 O O . ASP D 2 118 ? 72.619 42.927 -3.424 1.00 33.79 114 ASP D O 1
ATOM 4011 N N . LEU D 2 119 ? 70.787 44.044 -2.737 1.00 34.93 115 LEU D N 1
ATOM 4012 C CA . LEU D 2 119 ? 70.742 44.871 -3.922 1.00 37.07 115 LEU D CA 1
ATOM 4013 C C . LEU D 2 119 ? 72.056 45.642 -3.864 1.00 39.45 115 LEU D C 1
ATOM 4014 O O . LEU D 2 119 ? 72.620 45.822 -2.780 1.00 40.67 115 LEU D O 1
ATOM 4019 N N . SER D 2 120 ? 72.559 46.099 -5.004 1.00 40.69 116 SER D N 1
ATOM 4020 C CA . SER D 2 120 ? 73.810 46.840 -4.980 1.00 41.94 116 SER D CA 1
ATOM 4021 C C . SER D 2 120 ? 74.179 47.455 -6.311 1.00 42.40 116 SER D C 1
ATOM 4022 O O . SER D 2 120 ? 74.428 46.742 -7.288 1.00 42.55 116 SER D O 1
ATOM 4025 N N . VAL D 2 121 ? 74.211 48.782 -6.353 1.00 43.30 117 VAL D N 1
ATOM 4026 C CA . VAL D 2 121 ? 74.566 49.464 -7.590 1.00 45.94 117 VAL D CA 1
ATOM 4027 C C . VAL D 2 121 ? 76.059 49.693 -7.569 1.00 46.79 117 VAL D C 1
ATOM 4028 O O . VAL D 2 121 ? 76.655 49.897 -6.510 1.00 45.94 117 VAL D O 1
ATOM 4032 N N . VAL D 2 122 ? 76.658 49.643 -8.749 1.00 48.79 118 VAL D N 1
ATOM 4033 C CA . VAL D 2 122 ? 78.090 49.817 -8.872 1.00 52.65 118 VAL D CA 1
ATOM 4034 C C . VAL D 2 122 ? 78.376 50.617 -10.121 1.00 55.95 118 VAL D C 1
ATOM 4035 O O . VAL D 2 122 ? 77.986 50.221 -11.225 1.00 56.03 118 VAL D O 1
ATOM 4039 N N . TYR D 2 123 ? 79.064 51.740 -9.950 1.00 59.87 119 TYR D N 1
ATOM 4040 C CA . TYR D 2 123 ? 79.378 52.593 -11.084 1.00 62.77 119 TYR D CA 1
ATOM 4041 C C . TYR D 2 123 ? 80.730 52.227 -11.679 1.00 64.29 119 TYR D C 1
ATOM 4042 O O . TYR D 2 123 ? 81.730 52.142 -10.964 1.00 64.84 119 TYR D O 1
ATOM 4044 N N . ARG D 2 124 ? 80.749 51.983 -12.986 1.00 65.60 120 ARG D N 1
ATOM 4045 C CA . ARG D 2 124 ? 81.996 51.665 -13.668 1.00 67.65 120 ARG D CA 1
ATOM 4046 C C . ARG D 2 124 ? 82.452 52.944 -14.356 1.00 69.24 120 ARG D C 1
ATOM 4047 O O . ARG D 2 124 ? 81.823 53.406 -15.318 1.00 68.92 120 ARG D O 1
ATOM 4055 N N . GLU D 2 125 ? 83.541 53.515 -13.842 1.00 70.79 121 GLU D N 1
ATOM 4056 C CA . GLU D 2 125 ? 84.094 54.762 -14.368 1.00 71.99 121 GLU D CA 1
ATOM 4057 C C . GLU D 2 125 ? 84.201 54.766 -15.894 1.00 72.62 121 GLU D C 1
ATOM 4058 O O . GLU D 2 125 ? 83.640 55.650 -16.561 1.00 72.68 121 GLU D O 1
ATOM 4060 N N . GLY D 2 126 ? 84.906 53.766 -16.431 1.00 72.41 122 GLY D N 1
ATOM 4061 C CA . GLY D 2 126 ? 85.114 53.649 -17.867 1.00 72.27 122 GLY D CA 1
ATOM 4062 C C . GLY D 2 126 ? 83.880 53.620 -18.755 1.00 72.39 122 GLY D C 1
ATOM 4063 O O . GLY D 2 126 ? 83.687 54.526 -19.574 1.00 73.11 122 GLY D O 1
ATOM 4064 N N . ALA D 2 127 ? 83.045 52.593 -18.590 1.00 71.51 123 ALA D N 1
ATOM 4065 C CA . ALA D 2 127 ? 81.836 52.433 -19.400 1.00 70.68 123 ALA D CA 1
ATOM 4066 C C . ALA D 2 127 ? 80.704 53.438 -19.136 1.00 70.59 123 ALA D C 1
ATOM 4067 O O . ALA D 2 127 ? 79.636 53.352 -19.756 1.00 69.96 123 ALA D O 1
ATOM 4069 N N . ASN D 2 128 ? 80.930 54.385 -18.228 1.00 70.60 124 ASN D N 1
ATOM 4070 C CA . ASN D 2 128 ? 79.916 55.392 -17.917 1.00 70.97 124 ASN D CA 1
ATOM 4071 C C . ASN D 2 128 ? 78.516 54.793 -17.735 1.00 70.19 124 ASN D C 1
ATOM 4072 O O . ASN D 2 128 ? 77.543 55.249 -18.353 1.00 69.74 124 ASN D O 1
ATOM 4077 N N . ASP D 2 129 ? 78.431 53.759 -16.896 1.00 69.56 125 ASP D N 1
ATOM 4078 C CA . ASP D 2 129 ? 77.166 53.089 -16.581 1.00 68.87 125 ASP D CA 1
ATOM 4079 C C . ASP D 2 129 ? 77.250 52.447 -15.191 1.00 67.05 125 ASP D C 1
ATOM 4080 O O . ASP D 2 129 ? 78.348 52.217 -14.656 1.00 65.23 125 ASP D O 1
ATOM 4085 N N . PHE D 2 130 ? 76.087 52.176 -14.605 1.00 65.74 126 PHE D N 1
ATOM 4086 C CA . PHE D 2 130 ? 76.033 51.570 -13.284 1.00 63.41 126 PHE D CA 1
ATOM 4087 C C . PHE D 2 130 ? 75.510 50.151 -13.429 1.00 61.51 126 PHE D C 1
ATOM 4088 O O . PHE D 2 130 ? 74.572 49.892 -14.191 1.00 61.97 126 PHE D O 1
ATOM 4090 N N . VAL D 2 131 ? 76.130 49.233 -12.700 1.00 57.92 127 VAL D N 1
ATOM 4091 C CA . VAL D 2 131 ? 75.748 47.831 -12.752 1.00 55.72 127 VAL D CA 1
ATOM 4092 C C . VAL D 2 131 ? 74.964 47.397 -11.509 1.00 53.87 127 VAL D C 1
ATOM 4093 O O . VAL D 2 131 ? 75.535 47.163 -10.440 1.00 53.21 127 VAL D O 1
ATOM 4097 N N . VAL D 2 132 ? 73.646 47.299 -11.672 1.00 51.99 128 VAL D N 1
ATOM 4098 C CA . VAL D 2 132 ? 72.726 46.895 -10.605 1.00 49.17 128 VAL D CA 1
ATOM 4099 C C . VAL D 2 132 ? 72.678 45.373 -10.489 1.00 46.76 128 VAL D C 1
ATOM 4100 O O . VAL D 2 132 ? 72.440 44.680 -11.479 1.00 46.87 128 VAL D O 1
ATOM 4104 N N . THR D 2 133 ? 72.901 44.846 -9.292 1.00 42.84 129 THR D N 1
ATOM 4105 C CA . THR D 2 133 ? 72.847 43.404 -9.126 1.00 41.01 129 THR D CA 1
ATOM 4106 C C . THR D 2 133 ? 72.229 43.075 -7.785 1.00 41.09 129 THR D C 1
ATOM 4107 O O . THR D 2 133 ? 72.269 43.899 -6.870 1.00 42.48 129 THR D O 1
ATOM 4111 N N . PHE D 2 134 ? 71.652 41.881 -7.669 1.00 39.59 130 PHE D N 1
ATOM 4112 C CA . PHE D 2 134 ? 71.005 41.466 -6.425 1.00 39.04 130 PHE D CA 1
ATOM 4113 C C . PHE D 2 134 ? 70.995 39.964 -6.305 1.00 38.97 130 PHE D C 1
ATOM 4114 O O . PHE D 2 134 ? 71.464 39.266 -7.195 1.00 39.54 130 PHE D O 1
ATOM 4122 N N . ASN D 2 135 ? 70.445 39.459 -5.208 1.00 39.30 131 ASN D N 1
ATOM 4123 C CA . ASN D 2 135 ? 70.394 38.022 -5.028 1.00 39.55 131 ASN D CA 1
ATOM 4124 C C . ASN D 2 135 ? 69.002 37.526 -4.620 1.00 38.84 131 ASN D C 1
ATOM 4125 O O . ASN D 2 135 ? 68.161 38.289 -4.119 1.00 38.25 131 ASN D O 1
ATOM 4130 N N . THR D 2 136 ? 68.752 36.248 -4.875 1.00 36.87 132 THR D N 1
ATOM 4131 C CA . THR D 2 136 ? 67.475 35.655 -4.530 1.00 36.77 132 THR D CA 1
ATOM 4132 C C . THR D 2 136 ? 67.700 34.244 -4.054 1.00 36.41 132 THR D C 1
ATOM 4133 O O . THR D 2 136 ? 68.283 33.435 -4.773 1.00 38.31 132 THR D O 1
ATOM 4137 N N . SER D 2 137 ? 67.247 33.947 -2.840 1.00 35.64 133 SER D N 1
ATOM 4138 C CA . SER D 2 137 ? 67.428 32.616 -2.270 1.00 36.95 133 SER D CA 1
ATOM 4139 C C . SER D 2 137 ? 66.772 31.534 -3.118 1.00 37.59 133 SER D C 1
ATOM 4140 O O . SER D 2 137 ? 67.002 30.337 -2.901 1.00 36.86 133 SER D O 1
ATOM 4143 N N . HIS D 2 138 ? 65.960 31.963 -4.084 1.00 37.46 134 HIS D N 1
ATOM 4144 C CA . HIS D 2 138 ? 65.271 31.036 -4.961 1.00 37.00 134 HIS D CA 1
ATOM 4145 C C . HIS D 2 138 ? 66.202 30.311 -5.909 1.00 38.90 134 HIS D C 1
ATOM 4146 O O . HIS D 2 138 ? 65.841 29.268 -6.452 1.00 40.81 134 HIS D O 1
ATOM 4153 N N . LEU D 2 139 ? 67.403 30.826 -6.120 1.00 38.69 135 LEU D N 1
ATOM 4154 C CA . LEU D 2 139 ? 68.283 30.113 -7.030 1.00 39.81 135 LEU D CA 1
ATOM 4155 C C . LEU D 2 139 ? 68.648 28.712 -6.545 1.00 39.74 135 LEU D C 1
ATOM 4156 O O . LEU D 2 139 ? 68.689 27.789 -7.341 1.00 40.11 135 LEU D O 1
ATOM 4161 N N . GLN D 2 140 ? 68.890 28.526 -5.253 1.00 40.37 136 GLN D N 1
ATOM 4162 C CA . GLN D 2 140 ? 69.223 27.187 -4.793 1.00 41.11 136 GLN D CA 1
ATOM 4163 C C . GLN D 2 140 ? 68.015 26.384 -4.345 1.00 39.38 136 GLN D C 1
ATOM 4164 O O . GLN D 2 140 ? 68.166 25.306 -3.765 1.00 39.55 136 GLN D O 1
ATOM 4170 N N . LYS D 2 141 ? 66.815 26.891 -4.613 1.00 36.32 137 LYS D N 1
ATOM 4171 C CA . LYS D 2 141 ? 65.617 26.150 -4.238 1.00 34.25 137 LYS D CA 1
ATOM 4172 C C . LYS D 2 141 ? 65.368 25.059 -5.292 1.00 33.21 137 LYS D C 1
ATOM 4173 O O . LYS D 2 141 ? 65.924 25.116 -6.383 1.00 33.44 137 LYS D O 1
ATOM 4179 N N . LYS D 2 142 ? 64.570 24.050 -4.969 1.00 31.93 138 LYS D N 1
ATOM 4180 C CA . LYS D 2 142 ? 64.325 22.987 -5.931 1.00 31.86 138 LYS D CA 1
ATOM 4181 C C . LYS D 2 142 ? 63.034 23.104 -6.732 1.00 31.71 138 LYS D C 1
ATOM 4182 O O . LYS D 2 142 ? 62.941 22.572 -7.830 1.00 32.67 138 LYS D O 1
ATOM 4188 N N . TYR D 2 143 ? 62.043 23.806 -6.190 1.00 31.88 139 TYR D N 1
ATOM 4189 C CA . TYR D 2 143 ? 60.753 23.998 -6.865 1.00 31.90 139 TYR D CA 1
ATOM 4190 C C . TYR D 2 143 ? 60.671 25.300 -7.664 1.00 31.58 139 TYR D C 1
ATOM 4191 O O . TYR D 2 143 ? 60.850 25.320 -8.875 1.00 32.36 139 TYR D O 1
ATOM 4200 N N . VAL D 2 144 ? 60.394 26.389 -6.968 1.00 30.22 140 VAL D N 1
ATOM 4201 C CA . VAL D 2 144 ? 60.281 27.677 -7.605 1.00 28.21 140 VAL D CA 1
ATOM 4202 C C . VAL D 2 144 ? 61.664 28.284 -7.819 1.00 28.48 140 VAL D C 1
ATOM 4203 O O . VAL D 2 144 ? 62.093 29.155 -7.063 1.00 28.96 140 VAL D O 1
ATOM 4207 N N . LYS D 2 145 ? 62.375 27.833 -8.845 1.00 28.55 141 LYS D N 1
ATOM 4208 C CA . LYS D 2 145 ? 63.697 28.394 -9.098 1.00 29.10 141 LYS D CA 1
ATOM 4209 C C . LYS D 2 145 ? 63.729 29.351 -10.282 1.00 28.91 141 LYS D C 1
ATOM 4210 O O . LYS D 2 145 ? 64.738 29.971 -10.553 1.00 29.96 141 LYS D O 1
ATOM 4213 N N . VAL D 2 146 ? 62.620 29.489 -10.985 1.00 29.82 142 VAL D N 1
ATOM 4214 C CA . VAL D 2 146 ? 62.582 30.404 -12.116 1.00 30.83 142 VAL D CA 1
ATOM 4215 C C . VAL D 2 146 ? 61.669 31.589 -11.818 1.00 31.12 142 VAL D C 1
ATOM 4216 O O . VAL D 2 146 ? 60.449 31.429 -11.690 1.00 31.00 142 VAL D O 1
ATOM 4220 N N . LEU D 2 147 ? 62.267 32.774 -11.733 1.00 29.78 143 LEU D N 1
ATOM 4221 C CA . LEU D 2 147 ? 61.537 33.994 -11.409 1.00 29.14 143 LEU D CA 1
ATOM 4222 C C . LEU D 2 147 ? 61.652 35.113 -12.430 1.00 29.22 143 LEU D C 1
ATOM 4223 O O . LEU D 2 147 ? 62.613 35.184 -13.178 1.00 30.06 143 LEU D O 1
ATOM 4228 N N . MET D 2 148 ? 60.668 36.002 -12.456 1.00 29.36 144 MET D N 1
ATOM 4229 C CA . MET D 2 148 ? 60.754 37.155 -13.330 0.30 28.64 144 MET D CA 1
ATOM 4230 C C . MET D 2 148 ? 60.891 38.295 -12.339 1.00 29.88 144 MET D C 1
ATOM 4231 O O . MET D 2 148 ? 59.967 38.562 -11.568 1.00 29.77 144 MET D O 1
ATOM 4236 N N . HIS D 2 149 ? 62.060 38.929 -12.327 1.00 30.30 145 HIS D N 1
ATOM 4237 C CA . HIS D 2 149 ? 62.320 40.047 -11.426 1.00 31.93 145 HIS D CA 1
ATOM 4238 C C . HIS D 2 149 ? 61.841 41.374 -12.006 1.00 33.10 145 HIS D C 1
ATOM 4239 O O . HIS D 2 149 ? 61.862 41.587 -13.222 1.00 31.90 145 HIS D O 1
ATOM 4246 N N . ASP D 2 150 ? 61.441 42.273 -11.115 1.00 34.18 146 ASP D N 1
ATOM 4247 C CA . ASP D 2 150 ? 60.964 43.594 -11.491 1.00 34.55 146 ASP D CA 1
ATOM 4248 C C . ASP D 2 150 ? 61.808 44.647 -10.760 1.00 34.92 146 ASP D C 1
ATOM 4249 O O . ASP D 2 150 ? 61.583 44.912 -9.584 1.00 35.33 146 ASP D O 1
ATOM 4254 N N . VAL D 2 151 ? 62.795 45.214 -11.458 1.00 35.50 147 VAL D N 1
ATOM 4255 C CA . VAL D 2 151 ? 63.683 46.242 -10.900 1.00 37.30 147 VAL D CA 1
ATOM 4256 C C . VAL D 2 151 ? 63.006 47.608 -11.002 1.00 38.30 147 VAL D C 1
ATOM 4257 O O . VAL D 2 151 ? 62.683 48.040 -12.097 1.00 38.27 147 VAL D O 1
ATOM 4261 N N . ALA D 2 152 ? 62.787 48.290 -9.882 1.00 40.26 148 ALA D N 1
ATOM 4262 C CA . ALA D 2 152 ? 62.142 49.609 -9.930 1.00 43.63 148 ALA D CA 1
ATOM 4263 C C . ALA D 2 152 ? 63.022 50.723 -9.367 1.00 45.71 148 ALA D C 1
ATOM 4264 O O . ALA D 2 152 ? 63.726 50.536 -8.376 1.00 46.32 148 ALA D O 1
ATOM 4266 N N . TYR D 2 153 ? 62.978 51.888 -10.005 1.00 48.08 149 TYR D N 1
ATOM 4267 C CA . TYR D 2 153 ? 63.775 53.018 -9.552 1.00 49.69 149 TYR D CA 1
ATOM 4268 C C . TYR D 2 153 ? 63.143 54.331 -9.964 1.00 49.51 149 TYR D C 1
ATOM 4269 O O . TYR D 2 153 ? 62.341 54.384 -10.893 1.00 46.89 149 TYR D O 1
ATOM 4278 N N . ARG D 2 154 ? 63.513 55.383 -9.248 1.00 51.32 150 ARG D N 1
ATOM 4279 C CA . ARG D 2 154 ? 63.011 56.720 -9.518 1.00 54.40 150 ARG D CA 1
ATOM 4280 C C . ARG D 2 154 ? 64.034 57.718 -9.001 1.00 57.02 150 ARG D C 1
ATOM 4281 O O . ARG D 2 154 ? 65.074 57.337 -8.461 1.00 56.31 150 ARG D O 1
ATOM 4289 N N . GLN D 2 155 ? 63.733 58.999 -9.169 1.00 61.03 151 GLN D N 1
ATOM 4290 C CA . GLN D 2 155 ? 64.630 60.028 -8.684 1.00 64.72 151 GLN D CA 1
ATOM 4291 C C . GLN D 2 155 ? 63.959 60.775 -7.535 1.00 66.88 151 GLN D C 1
ATOM 4292 O O . GLN D 2 155 ? 62.739 60.984 -7.535 1.00 66.22 151 GLN D O 1
ATOM 4298 N N . GLU D 2 156 ? 64.770 61.146 -6.550 1.00 69.48 152 GLU D N 1
ATOM 4299 C CA . GLU D 2 156 ? 64.321 61.863 -5.359 1.00 72.89 152 GLU D CA 1
ATOM 4300 C C . GLU D 2 156 ? 63.293 62.961 -5.653 1.00 74.56 152 GLU D C 1
ATOM 4301 O O . GLU D 2 156 ? 62.207 62.988 -5.057 1.00 74.00 152 GLU D O 1
ATOM 4307 N N . LYS D 2 157 ? 63.662 63.859 -6.571 1.00 76.67 153 LYS D N 1
ATOM 4308 C CA . LYS D 2 157 ? 62.828 64.991 -6.988 1.00 78.45 153 LYS D CA 1
ATOM 4309 C C . LYS D 2 157 ? 61.451 64.557 -7.485 1.00 79.98 153 LYS D C 1
ATOM 4310 O O . LYS D 2 157 ? 60.467 65.286 -7.319 1.00 79.29 153 LYS D O 1
ATOM 4312 N N . ASP D 2 158 ? 61.394 63.371 -8.094 1.00 82.53 154 ASP D N 1
ATOM 4313 C CA . ASP D 2 158 ? 60.145 62.819 -8.628 1.00 84.38 154 ASP D CA 1
ATOM 4314 C C . ASP D 2 158 ? 59.374 61.962 -7.612 1.00 84.22 154 ASP D C 1
ATOM 4315 O O . ASP D 2 158 ? 59.954 61.435 -6.651 1.00 84.36 154 ASP D O 1
ATOM 4320 N N . GLU D 2 159 ? 58.068 61.819 -7.841 1.00 83.47 155 GLU D N 1
ATOM 4321 C CA . GLU D 2 159 ? 57.214 61.049 -6.944 1.00 83.01 155 GLU D CA 1
ATOM 4322 C C . GLU D 2 159 ? 56.212 60.157 -7.687 1.00 82.14 155 GLU D C 1
ATOM 4323 O O . GLU D 2 159 ? 55.609 60.581 -8.677 1.00 82.62 155 GLU D O 1
ATOM 4329 N N . ASN D 2 160 ? 56.041 58.929 -7.193 1.00 80.30 156 ASN D N 1
ATOM 4330 C CA . ASN D 2 160 ? 55.113 57.945 -7.770 1.00 77.94 156 ASN D CA 1
ATOM 4331 C C . ASN D 2 160 ? 55.356 57.597 -9.252 1.00 75.73 156 ASN D C 1
ATOM 4332 O O . ASN D 2 160 ? 54.615 56.805 -9.843 1.00 75.66 156 ASN D O 1
ATOM 4334 N N . LYS D 2 161 ? 56.393 58.184 -9.844 1.00 72.37 157 LYS D N 1
ATOM 4335 C CA . LYS D 2 161 ? 56.724 57.923 -11.240 1.00 68.88 157 LYS D CA 1
ATOM 4336 C C . LYS D 2 161 ? 58.002 57.074 -11.326 1.00 66.26 157 LYS D C 1
ATOM 4337 O O . LYS D 2 161 ? 59.092 57.585 -11.617 1.00 65.46 157 LYS D O 1
ATOM 4339 N N . TRP D 2 162 ? 57.860 55.774 -11.068 1.00 62.30 158 TRP D N 1
ATOM 4340 C CA . TRP D 2 162 ? 58.994 54.858 -11.108 1.00 58.00 158 TRP D CA 1
ATOM 4341 C C . TRP D 2 162 ? 59.234 54.278 -12.501 1.00 56.85 158 TRP D C 1
ATOM 4342 O O . TRP D 2 162 ? 58.301 54.124 -13.295 1.00 56.70 158 TRP D O 1
ATOM 4353 N N . THR D 2 163 ? 60.492 53.948 -12.782 1.00 55.13 159 THR D N 1
ATOM 4354 C CA . THR D 2 163 ? 60.871 53.345 -14.053 1.00 53.51 159 THR D CA 1
ATOM 4355 C C . THR D 2 163 ? 61.078 51.864 -13.769 1.00 53.24 159 THR D C 1
ATOM 4356 O O . THR D 2 163 ? 61.995 51.491 -13.038 1.00 53.48 159 THR D O 1
ATOM 4360 N N . HIS D 2 164 ? 60.227 51.025 -14.347 1.00 52.08 160 HIS D N 1
ATOM 4361 C CA . HIS D 2 164 ? 60.317 49.586 -14.142 1.00 50.34 160 HIS D CA 1
ATOM 4362 C C . HIS D 2 164 ? 61.109 48.859 -15.231 1.00 48.67 160 HIS D C 1
ATOM 4363 O O . HIS D 2 164 ? 61.153 49.284 -16.374 1.00 49.27 160 HIS D O 1
ATOM 4370 N N . VAL D 2 165 ? 61.739 47.758 -14.851 1.00 47.49 161 VAL D N 1
ATOM 4371 C CA . VAL D 2 165 ? 62.534 46.947 -15.765 1.00 46.72 161 VAL D CA 1
ATOM 4372 C C . VAL D 2 165 ? 62.328 45.496 -15.340 1.00 47.81 161 VAL D C 1
ATOM 4373 O O . VAL D 2 165 ? 62.586 45.148 -14.181 1.00 49.07 161 VAL D O 1
ATOM 4377 N N . ASN D 2 166 ? 61.845 44.655 -16.251 1.00 46.76 162 ASN D N 1
ATOM 4378 C CA . ASN D 2 166 ? 61.651 43.259 -15.915 1.00 44.97 162 ASN D CA 1
ATOM 4379 C C . ASN D 2 166 ? 62.883 42.488 -16.352 1.00 45.25 162 ASN D C 1
ATOM 4380 O O . ASN D 2 166 ? 63.316 42.573 -17.496 1.00 45.74 162 ASN D O 1
ATOM 4385 N N . LEU D 2 167 ? 63.478 41.761 -15.418 1.00 45.36 163 LEU D N 1
ATOM 4386 C CA . LEU D 2 167 ? 64.665 40.996 -15.733 1.00 45.11 163 LEU D CA 1
ATOM 4387 C C . LEU D 2 167 ? 64.399 39.520 -15.469 1.00 43.86 163 LEU D C 1
ATOM 4388 O O . LEU D 2 167 ? 63.324 39.149 -15.002 1.00 44.73 163 LEU D O 1
ATOM 4393 N N . SER D 2 168 ? 65.360 38.676 -15.800 1.00 42.62 164 SER D N 1
ATOM 4394 C CA . SER D 2 168 ? 65.197 37.255 -15.578 1.00 43.39 164 SER D CA 1
ATOM 4395 C C . SER D 2 168 ? 66.461 36.745 -14.910 1.00 43.85 164 SER D C 1
ATOM 4396 O O . SER D 2 168 ? 66.502 35.629 -14.383 1.00 43.85 164 SER D O 1
ATOM 4399 N N . SER D 2 169 ? 67.488 37.588 -14.936 1.00 43.49 165 SER D N 1
ATOM 4400 C CA . SER D 2 169 ? 68.770 37.278 -14.327 1.00 43.76 165 SER D CA 1
ATOM 4401 C C . SER D 2 169 ? 68.902 38.245 -13.160 1.00 43.41 165 SER D C 1
ATOM 4402 O O . SER D 2 169 ? 68.039 39.102 -12.979 1.00 42.60 165 SER D O 1
ATOM 4405 N N . THR D 2 170 ? 69.971 38.117 -12.377 1.00 43.14 166 THR D N 1
ATOM 4406 C CA . THR D 2 170 ? 70.174 38.980 -11.217 1.00 42.58 166 THR D CA 1
ATOM 4407 C C . THR D 2 170 ? 71.171 40.133 -11.444 1.00 43.94 166 THR D C 1
ATOM 4408 O O . THR D 2 170 ? 71.791 40.628 -10.498 1.00 44.61 166 THR D O 1
ATOM 4412 N N . LYS D 2 171 ? 71.293 40.571 -12.697 1.00 44.39 167 LYS D N 1
ATOM 4413 C CA . LYS D 2 171 ? 72.207 41.648 -13.078 1.00 44.63 167 LYS D CA 1
ATOM 4414 C C . LYS D 2 171 ? 71.527 42.541 -14.109 1.00 44.66 167 LYS D C 1
ATOM 4415 O O . LYS D 2 171 ? 71.027 42.057 -15.126 1.00 44.56 167 LYS D O 1
ATOM 4421 N N . LEU D 2 172 ? 71.512 43.843 -13.838 1.00 45.44 168 LEU D N 1
ATOM 4422 C CA . LEU D 2 172 ? 70.892 44.832 -14.723 1.00 46.53 168 LEU D CA 1
ATOM 4423 C C . LEU D 2 172 ? 71.821 46.035 -14.860 1.00 47.97 168 LEU D C 1
ATOM 4424 O O . LEU D 2 172 ? 72.436 46.457 -13.876 1.00 48.19 168 LEU D O 1
ATOM 4429 N N . THR D 2 173 ? 71.928 46.598 -16.060 1.00 48.61 169 THR D N 1
ATOM 4430 C CA . THR D 2 173 ? 72.812 47.751 -16.233 1.00 49.85 169 THR D CA 1
ATOM 4431 C C . THR D 2 173 ? 72.143 48.984 -16.803 1.00 50.99 169 THR D C 1
ATOM 4432 O O . THR D 2 173 ? 71.561 48.953 -17.884 1.00 52.13 169 THR D O 1
ATOM 4436 N N . LEU D 2 174 ? 72.217 50.075 -16.055 1.00 52.51 170 LEU D N 1
ATOM 4437 C CA . LEU D 2 174 ? 71.631 51.317 -16.517 1.00 54.80 170 LEU D CA 1
ATOM 4438 C C . LEU D 2 174 ? 72.763 52.216 -16.987 1.00 55.86 170 LEU D C 1
ATOM 4439 O O . LEU D 2 174 ? 73.870 52.201 -16.420 1.00 55.81 170 LEU D O 1
ATOM 4444 N N . LEU D 2 175 ? 72.487 52.979 -18.041 1.00 56.29 171 LEU D N 1
ATOM 4445 C CA . LEU D 2 175 ? 73.488 53.874 -18.618 1.00 57.50 171 LEU D CA 1
ATOM 4446 C C . LEU D 2 175 ? 73.420 55.311 -18.085 1.00 58.06 171 LEU D C 1
ATOM 4447 O O . LEU D 2 175 ? 72.331 55.883 -17.938 1.00 57.92 171 LEU D O 1
ATOM 4452 N N . GLN D 2 176 ? 74.592 55.881 -17.793 1.00 59.37 172 GLN D N 1
ATOM 4453 C CA . GLN D 2 176 ? 74.677 57.257 -17.289 1.00 60.70 172 GLN D CA 1
ATOM 4454 C C . GLN D 2 176 ? 73.964 58.185 -18.271 1.00 61.60 172 GLN D C 1
ATOM 4455 O O . GLN D 2 176 ? 73.386 59.205 -17.883 1.00 60.73 172 GLN D O 1
ATOM 4458 N N . ARG D 2 177 ? 74.002 57.804 -19.547 1.00 61.83 173 ARG D N 1
ATOM 4459 C CA . ARG D 2 177 ? 73.378 58.588 -20.601 1.00 62.72 173 ARG D CA 1
ATOM 4460 C C . ARG D 2 177 ? 71.852 58.545 -20.503 1.00 62.88 173 ARG D C 1
ATOM 4461 O O . ARG D 2 177 ? 71.164 59.418 -21.044 1.00 63.16 173 ARG D O 1
ATOM 4469 N N . LYS D 2 178 ? 71.323 57.544 -19.800 1.00 63.52 174 LYS D N 1
ATOM 4470 C CA . LYS D 2 178 ? 69.876 57.410 -19.644 1.00 64.08 174 LYS D CA 1
ATOM 4471 C C . LYS D 2 178 ? 69.373 57.851 -18.260 1.00 64.26 174 LYS D C 1
ATOM 4472 O O . LYS D 2 178 ? 68.168 57.808 -17.990 1.00 65.02 174 LYS D O 1
ATOM 4475 N N . LEU D 2 179 ? 70.293 58.278 -17.394 1.00 62.47 175 LEU D N 1
ATOM 4476 C CA . LEU D 2 179 ? 69.941 58.724 -16.044 1.00 61.97 175 LEU D CA 1
ATOM 4477 C C . LEU D 2 179 ? 70.288 60.199 -15.849 1.00 62.49 175 LEU D C 1
ATOM 4478 O O . LEU D 2 179 ? 71.381 60.638 -16.234 1.00 62.75 175 LEU D O 1
ATOM 4483 N N . GLN D 2 180 ? 69.376 60.961 -15.242 1.00 61.99 176 GLN D N 1
ATOM 4484 C CA . GLN D 2 180 ? 69.633 62.379 -15.013 1.00 61.83 176 GLN D CA 1
ATOM 4485 C C . GLN D 2 180 ? 70.958 62.606 -14.296 1.00 62.12 176 GLN D C 1
ATOM 4486 O O . GLN D 2 180 ? 71.345 61.844 -13.400 1.00 61.69 176 GLN D O 1
ATOM 4489 N N . PRO D 2 181 ? 71.690 63.652 -14.714 1.00 62.64 177 PRO D N 1
ATOM 4490 C CA . PRO D 2 181 ? 72.990 64.015 -14.138 1.00 62.15 177 PRO D CA 1
ATOM 4491 C C . PRO D 2 181 ? 72.863 64.551 -12.707 1.00 61.84 177 PRO D C 1
ATOM 4492 O O . PRO D 2 181 ? 71.840 65.157 -12.346 1.00 61.31 177 PRO D O 1
ATOM 4496 N N . ALA D 2 182 ? 73.905 64.321 -11.905 1.00 61.40 178 ALA D N 1
ATOM 4497 C CA . ALA D 2 182 ? 73.945 64.767 -10.506 1.00 60.71 178 ALA D CA 1
ATOM 4498 C C . ALA D 2 182 ? 72.587 64.648 -9.815 1.00 60.14 178 ALA D C 1
ATOM 4499 O O . ALA D 2 182 ? 71.892 65.648 -9.613 1.00 59.45 178 ALA D O 1
ATOM 4501 N N . ALA D 2 183 ? 72.212 63.420 -9.465 1.00 59.56 179 ALA D N 1
ATOM 4502 C CA . ALA D 2 183 ? 70.939 63.162 -8.798 1.00 58.34 179 ALA D CA 1
ATOM 4503 C C . ALA D 2 183 ? 71.030 61.896 -7.951 1.00 57.03 179 ALA D C 1
ATOM 4504 O O . ALA D 2 183 ? 71.823 60.997 -8.238 1.00 56.22 179 ALA D O 1
ATOM 4506 N N . MET D 2 184 ? 70.232 61.847 -6.890 1.00 55.61 180 MET D N 1
ATOM 4507 C CA . MET D 2 184 ? 70.194 60.690 -6.011 1.00 53.30 180 MET D CA 1
ATOM 4508 C C . MET D 2 184 ? 68.967 59.883 -6.421 1.00 51.99 180 MET D C 1
ATOM 4509 O O . MET D 2 184 ? 67.834 60.390 -6.425 1.00 50.67 180 MET D O 1
ATOM 4511 N N . TYR D 2 185 ? 69.218 58.632 -6.792 1.00 50.83 181 TYR D N 1
ATOM 4512 C CA . TYR D 2 185 ? 68.185 57.691 -7.229 1.00 50.32 181 TYR D CA 1
ATOM 4513 C C . TYR D 2 185 ? 67.876 56.640 -6.163 1.00 47.15 181 TYR D C 1
ATOM 4514 O O . TYR D 2 185 ? 68.737 56.293 -5.351 1.00 46.62 181 TYR D O 1
ATOM 4523 N N . GLU D 2 186 ? 66.639 56.153 -6.159 1.00 43.97 182 GLU D N 1
ATOM 4524 C CA . GLU D 2 186 ? 66.240 55.093 -5.240 1.00 42.01 182 GLU D CA 1
ATOM 4525 C C . GLU D 2 186 ? 65.893 53.936 -6.155 1.00 41.11 182 GLU D C 1
ATOM 4526 O O . GLU D 2 186 ? 65.160 54.105 -7.142 1.00 40.95 182 GLU D O 1
ATOM 4532 N N . ILE D 2 187 ? 66.414 52.760 -5.834 1.00 38.67 183 ILE D N 1
ATOM 4533 C CA . ILE D 2 187 ? 66.159 51.600 -6.661 1.00 36.21 183 ILE D CA 1
ATOM 4534 C C . ILE D 2 187 ? 65.820 50.415 -5.766 1.00 35.26 183 ILE D C 1
ATOM 4535 O O . ILE D 2 187 ? 66.301 50.329 -4.638 1.00 35.26 183 ILE D O 1
ATOM 4540 N N . LYS D 2 188 ? 64.976 49.518 -6.270 1.00 34.70 184 LYS D N 1
ATOM 4541 C CA . LYS D 2 188 ? 64.566 48.328 -5.530 1.00 34.10 184 LYS D CA 1
ATOM 4542 C C . LYS D 2 188 ? 64.035 47.246 -6.469 1.00 34.06 184 LYS D C 1
ATOM 4543 O O . LYS D 2 188 ? 63.620 47.533 -7.594 1.00 33.81 184 LYS D O 1
ATOM 4549 N N . VAL D 2 189 ? 64.048 46.001 -6.009 1.00 33.44 185 VAL D N 1
ATOM 4550 C CA . VAL D 2 189 ? 63.581 44.904 -6.839 1.00 33.91 185 VAL D CA 1
ATOM 4551 C C . VAL D 2 189 ? 62.591 44.010 -6.101 1.00 34.78 185 VAL D C 1
ATOM 4552 O O . VAL D 2 189 ? 62.409 44.146 -4.894 1.00 36.53 185 VAL D O 1
ATOM 4556 N N . ARG D 2 190 ? 61.950 43.107 -6.840 1.00 34.53 186 ARG D N 1
ATOM 4557 C CA . ARG D 2 190 ? 60.995 42.148 -6.288 1.00 34.11 186 ARG D CA 1
ATOM 4558 C C . ARG D 2 190 ? 60.786 41.063 -7.335 1.00 33.55 186 ARG D C 1
ATOM 4559 O O . ARG D 2 190 ? 60.980 41.308 -8.522 1.00 33.73 186 ARG D O 1
ATOM 4567 N N . SER D 2 191 ? 60.373 39.877 -6.903 1.00 32.21 187 SER D N 1
ATOM 4568 C CA . SER D 2 191 ? 60.221 38.765 -7.820 1.00 30.92 187 SER D CA 1
ATOM 4569 C C . SER D 2 191 ? 58.858 38.105 -7.858 1.00 31.48 187 SER D C 1
ATOM 4570 O O . SER D 2 191 ? 58.116 38.105 -6.873 1.00 33.27 187 SER D O 1
ATOM 4573 N N . ILE D 2 192 ? 58.548 37.516 -9.010 1.00 30.97 188 ILE D N 1
ATOM 4574 C CA . ILE D 2 192 ? 57.280 36.816 -9.230 1.00 28.91 188 ILE D CA 1
ATOM 4575 C C . ILE D 2 192 ? 57.578 35.463 -9.865 1.00 26.70 188 ILE D C 1
ATOM 4576 O O . ILE D 2 192 ? 58.484 35.357 -10.679 1.00 26.18 188 ILE D O 1
ATOM 4581 N N . PRO D 2 193 ? 56.839 34.411 -9.482 1.00 25.16 189 PRO D N 1
ATOM 4582 C CA . PRO D 2 193 ? 57.086 33.091 -10.062 1.00 26.64 189 PRO D CA 1
ATOM 4583 C C . PRO D 2 193 ? 56.948 33.216 -11.569 1.00 28.63 189 PRO D C 1
ATOM 4584 O O . PRO D 2 193 ? 56.126 34.000 -12.044 1.00 29.43 189 PRO D O 1
ATOM 4588 N N . ASP D 2 194 ? 57.738 32.472 -12.335 1.00 29.74 190 ASP D N 1
ATOM 4589 C CA . ASP D 2 194 ? 57.610 32.607 -13.772 1.00 32.47 190 ASP D CA 1
ATOM 4590 C C . ASP D 2 194 ? 57.778 31.362 -14.624 1.00 34.62 190 ASP D C 1
ATOM 4591 O O . ASP D 2 194 ? 57.748 31.459 -15.844 1.00 34.91 190 ASP D O 1
ATOM 4596 N N . HIS D 2 195 ? 57.970 30.195 -14.020 1.00 36.25 191 HIS D N 1
ATOM 4597 C CA . HIS D 2 195 ? 58.067 29.016 -14.850 1.00 36.47 191 HIS D CA 1
ATOM 4598 C C . HIS D 2 195 ? 56.815 28.188 -14.689 1.00 37.02 191 HIS D C 1
ATOM 4599 O O . HIS D 2 195 ? 55.749 28.599 -15.126 1.00 41.31 191 HIS D O 1
ATOM 4606 N N . TYR D 2 196 ? 56.916 27.031 -14.056 1.00 35.00 192 TYR D N 1
ATOM 4607 C CA . TYR D 2 196 ? 55.751 26.180 -13.914 1.00 32.65 192 TYR D CA 1
ATOM 4608 C C . TYR D 2 196 ? 54.763 26.759 -12.931 1.00 31.51 192 TYR D C 1
ATOM 4609 O O . TYR D 2 196 ? 53.551 26.660 -13.123 1.00 29.12 192 TYR D O 1
ATOM 4618 N N . PHE D 2 197 ? 55.286 27.385 -11.881 1.00 30.76 193 PHE D N 1
ATOM 4619 C CA . PHE D 2 197 ? 54.429 27.960 -10.853 1.00 29.84 193 PHE D CA 1
ATOM 4620 C C . PHE D 2 197 ? 53.917 29.352 -11.191 1.00 31.06 193 PHE D C 1
ATOM 4621 O O . PHE D 2 197 ? 54.412 30.029 -12.101 1.00 32.54 193 PHE D O 1
ATOM 4629 N N . LYS D 2 198 ? 52.900 29.765 -10.453 1.00 31.58 194 LYS D N 1
ATOM 4630 C CA . LYS D 2 198 ? 52.284 31.066 -10.642 1.00 31.26 194 LYS D CA 1
ATOM 4631 C C . LYS D 2 198 ? 52.056 31.628 -9.262 1.00 29.54 194 LYS D C 1
ATOM 4632 O O . LYS D 2 198 ? 52.093 30.902 -8.285 1.00 29.52 194 LYS D O 1
ATOM 4638 N N . GLY D 2 199 ? 51.806 32.917 -9.165 1.00 27.97 195 GLY D N 1
ATOM 4639 C CA . GLY D 2 199 ? 51.584 33.467 -7.848 1.00 26.99 195 GLY D CA 1
ATOM 4640 C C . GLY D 2 199 ? 51.575 34.974 -7.842 1.00 27.83 195 GLY D C 1
ATOM 4641 O O . GLY D 2 199 ? 51.152 35.608 -8.808 1.00 27.28 195 GLY D O 1
ATOM 4642 N N . PHE D 2 200 ? 52.082 35.546 -6.758 1.00 27.20 196 PHE D N 1
ATOM 4643 C CA . PHE D 2 200 ? 52.101 36.982 -6.593 1.00 27.40 196 PHE D CA 1
ATOM 4644 C C . PHE D 2 200 ? 53.508 37.577 -6.492 1.00 27.58 196 PHE D C 1
ATOM 4645 O O . PHE D 2 200 ? 54.488 36.852 -6.369 1.00 29.51 196 PHE D O 1
ATOM 4653 N N . TRP D 2 201 ? 53.601 38.904 -6.541 1.00 26.77 197 TRP D N 1
ATOM 4654 C CA . TRP D 2 201 ? 54.883 39.573 -6.413 1.00 26.21 197 TRP D CA 1
ATOM 4655 C C . TRP D 2 201 ? 55.358 39.458 -4.982 1.00 26.23 197 TRP D C 1
ATOM 4656 O O . TRP D 2 201 ? 54.564 39.531 -4.050 1.00 25.70 197 TRP D O 1
ATOM 4667 N N . SER D 2 202 ? 56.659 39.280 -4.808 1.00 26.32 198 SER D N 1
ATOM 4668 C CA . SER D 2 202 ? 57.236 39.180 -3.483 1.00 27.49 198 SER D CA 1
ATOM 4669 C C . SER D 2 202 ? 57.240 40.593 -2.911 1.00 28.17 198 SER D C 1
ATOM 4670 O O . SER D 2 202 ? 56.965 41.551 -3.620 1.00 28.30 198 SER D O 1
ATOM 4673 N N . GLU D 2 203 ? 57.541 40.721 -1.627 1.00 27.97 199 GLU D N 1
ATOM 4674 C CA . GLU D 2 203 ? 57.625 42.030 -1.006 1.00 26.63 199 GLU D CA 1
ATOM 4675 C C . GLU D 2 203 ? 58.813 42.706 -1.722 1.00 25.58 199 GLU D C 1
ATOM 4676 O O . GLU D 2 203 ? 59.631 42.018 -2.327 1.00 25.67 199 GLU D O 1
ATOM 4682 N N . TRP D 2 204 ? 58.896 44.033 -1.696 1.00 24.34 200 TRP D N 1
ATOM 4683 C CA . TRP D 2 204 ? 60.027 44.729 -2.318 1.00 22.25 200 TRP D CA 1
ATOM 4684 C C . TRP D 2 204 ? 61.288 44.510 -1.493 1.00 22.43 200 TRP D C 1
ATOM 4685 O O . TRP D 2 204 ? 61.234 44.254 -0.293 1.00 20.96 200 TRP D O 1
ATOM 4696 N N . SER D 2 205 ? 62.432 44.647 -2.136 1.00 23.46 201 SER D N 1
ATOM 4697 C CA . SER D 2 205 ? 63.701 44.514 -1.434 1.00 26.27 201 SER D CA 1
ATOM 4698 C C . SER D 2 205 ? 63.916 45.856 -0.739 1.00 25.94 201 SER D C 1
ATOM 4699 O O . SER D 2 205 ? 63.230 46.824 -1.046 1.00 25.06 201 SER D O 1
ATOM 4702 N N . PRO D 2 206 ? 64.842 45.928 0.226 1.00 26.87 202 PRO D N 1
ATOM 4703 C CA . PRO D 2 206 ? 64.993 47.252 0.821 1.00 28.25 202 PRO D CA 1
ATOM 4704 C C . PRO D 2 206 ? 65.557 48.121 -0.279 1.00 30.22 202 PRO D C 1
ATOM 4705 O O . PRO D 2 206 ? 66.182 47.613 -1.210 1.00 31.29 202 PRO D O 1
ATOM 4709 N N . SER D 2 207 ? 65.322 49.422 -0.201 1.00 31.74 203 SER D N 1
ATOM 4710 C CA . SER D 2 207 ? 65.805 50.315 -1.247 1.00 33.27 203 SER D CA 1
ATOM 4711 C C . SER D 2 207 ? 67.303 50.573 -1.159 1.00 33.81 203 SER D C 1
ATOM 4712 O O . SER D 2 207 ? 67.924 50.434 -0.107 1.00 35.52 203 SER D O 1
ATOM 4715 N N . TYR D 2 208 ? 67.888 50.942 -2.282 1.00 33.47 204 TYR D N 1
ATOM 4716 C CA . TYR D 2 208 ? 69.298 51.249 -2.315 1.00 33.57 204 TYR D CA 1
ATOM 4717 C C . TYR D 2 208 ? 69.358 52.640 -2.890 1.00 33.60 204 TYR D C 1
ATOM 4718 O O . TYR D 2 208 ? 68.638 52.937 -3.838 1.00 33.85 204 TYR D O 1
ATOM 4727 N N . TYR D 2 209 ? 70.184 53.509 -2.323 1.00 34.21 205 TYR D N 1
ATOM 4728 C CA . TYR D 2 209 ? 70.284 54.858 -2.870 1.00 34.87 205 TYR D CA 1
ATOM 4729 C C . TYR D 2 209 ? 71.669 55.164 -3.400 1.00 36.75 205 TYR D C 1
ATOM 4730 O O . TYR D 2 209 ? 72.676 55.004 -2.700 1.00 35.66 205 TYR D O 1
ATOM 4739 N N . PHE D 2 210 ? 71.714 55.605 -4.649 1.00 39.13 206 PHE D N 1
ATOM 4740 C CA . PHE D 2 210 ? 72.982 55.939 -5.258 1.00 42.95 206 PHE D CA 1
ATOM 4741 C C . PHE D 2 210 ? 72.866 57.275 -5.957 1.00 44.29 206 PHE D C 1
ATOM 4742 O O . PHE D 2 210 ? 71.763 57.692 -6.330 1.00 44.01 206 PHE D O 1
ATOM 4750 N N . ARG D 2 211 ? 74.007 57.948 -6.098 1.00 46.48 207 ARG D N 1
ATOM 4751 C CA . ARG D 2 211 ? 74.078 59.250 -6.748 1.00 49.49 207 ARG D CA 1
ATOM 4752 C C . ARG D 2 211 ? 74.769 59.129 -8.101 1.00 50.69 207 ARG D C 1
ATOM 4753 O O . ARG D 2 211 ? 75.789 58.443 -8.218 1.00 49.59 207 ARG D O 1
ATOM 4761 N N . THR D 2 212 ? 74.208 59.773 -9.125 1.00 53.33 208 THR D N 1
ATOM 4762 C CA . THR D 2 212 ? 74.828 59.743 -10.448 1.00 55.42 208 THR D CA 1
ATOM 4763 C C . THR D 2 212 ? 75.671 61.001 -10.571 1.00 57.51 208 THR D C 1
ATOM 4764 O O . THR D 2 212 ? 75.236 62.097 -10.178 1.00 57.87 208 THR D O 1
ATOM 4768 N N . PRO D 2 213 ? 76.896 60.855 -11.104 1.00 59.06 209 PRO D N 1
ATOM 4769 C CA . PRO D 2 213 ? 77.844 61.962 -11.298 1.00 60.30 209 PRO D CA 1
ATOM 4770 C C . PRO D 2 213 ? 77.263 63.182 -12.046 1.00 61.47 209 PRO D C 1
ATOM 4771 O O . PRO D 2 213 ? 76.148 63.073 -12.620 1.00 61.52 209 PRO D O 1
#

Nearest PDB structures (foldseek):
  3di2-assembly1_A  TM=1.009E+00  e=4.123E-17  Homo sapiens
  3di2-assembly2_C  TM=9.994E-01  e=4.105E-15  Homo sapiens
  3di3-assembly1_A  TM=9.740E-01  e=5.328E-12  Homo sapiens
  1m4r-assembly1_A  TM=4.457E-01  e=2.587E+00  Homo sapiens
  7opb-assembly3_C  TM=9.965E-01  e=5.638E-37  Homo sapiens

Foldseek 3Di:
DLVCCVPPLVVLLVVLLVVPVVDAPDDPPPPDVVPVVDACDDPCLLVRLLVLLVVLCLAADPPCDDSNSVSSCCNNVVSCVVRPDHHDDDVNVVSVSSVRSVVSSVCVVVPVVPD/DQAKDKAKAACPPNRKIKIKMAGPPQVDDDPQKWKKKADQFPPDGIDTWDDDDGMTMDIGNGHNLPAWMKMFIDRNHRGPDIDTGRNQAAYEFAWWEPWDWAADPPQQKIKTFTGGPLCPPDPQNWKWKKKWKDFPVDDPDIDIDIDGHGIDMGHLVPPDAFTKMKMWMWIARDDPGHHDIYDIYPIDIDTHHHD/DLVCCVPPQVVLLVVLLVVCVVDAPPDPLPDDVVPVVDACDDPCLLVRLLVLLVVLCLAADPPCDDSNSVSSCCNNVVSVVVSPHDHDVNVVSVSSVRSVVSSVCVPVVD/DPDDFDKDKAKAACPPNRKIKIKMAGPPQPDDDPQKWKKKADQFPPDGIDTWDDDDGMTMDIGNRHNQPAWMKMATARNHRGPDIDTGRNQAAYEFAWWEPWDWAADPVQQKIKTFTGGPLCPPDPQNWKWKKKWKDFPVDDPDIDIDIHGHGIDMDHLVRDDAFTKMKMWMWIARDDPGHHDIYDIYHIDIDTHD